Protein AF-A0A7Y5FAP0-F1 (afdb_monomer_lite)

Structure (mmCIF, N/CA/C/O backbone):
data_AF-A0A7Y5FAP0-F1
#
_entry.id   AF-A0A7Y5FAP0-F1
#
loop_
_atom_site.group_PDB
_atom_site.id
_atom_site.type_symbol
_atom_site.label_atom_id
_atom_site.label_alt_id
_atom_site.label_comp_id
_atom_site.label_asym_id
_atom_site.label_entity_id
_atom_site.label_seq_id
_atom_site.pdbx_PDB_ins_code
_atom_site.Cartn_x
_atom_site.Cartn_y
_atom_site.Cartn_z
_atom_site.occupancy
_atom_site.B_iso_or_equiv
_atom_site.auth_seq_id
_atom_site.auth_comp_id
_atom_site.auth_asym_id
_atom_site.auth_atom_id
_atom_site.pdbx_PDB_model_num
ATOM 1 N N . MET A 1 1 ? 60.122 67.428 -54.608 1.00 47.03 1 MET A N 1
ATOM 2 C CA . MET A 1 1 ? 59.352 67.191 -53.370 1.00 47.03 1 MET A CA 1
ATOM 3 C C . MET A 1 1 ? 58.101 68.042 -53.424 1.00 47.03 1 MET A C 1
ATOM 5 O O . MET A 1 1 ? 58.198 69.254 -53.320 1.00 47.03 1 MET A O 1
ATOM 9 N N . SER A 1 2 ? 56.958 67.403 -53.631 1.00 44.03 2 SER A N 1
ATOM 10 C CA . SER A 1 2 ? 55.623 67.981 -53.479 1.00 44.03 2 SER A CA 1
ATOM 11 C C . SER A 1 2 ? 54.731 66.815 -53.064 1.00 44.03 2 SER A C 1
ATOM 13 O O . SER A 1 2 ? 54.488 65.913 -53.865 1.00 44.03 2 SER A O 1
ATOM 15 N N . PHE A 1 3 ? 54.377 66.760 -51.782 1.00 49.41 3 PHE A N 1
ATOM 16 C CA . PHE A 1 3 ? 53.462 65.748 -51.257 1.00 49.41 3 PHE A CA 1
ATOM 17 C C . PHE A 1 3 ? 52.049 66.013 -51.805 1.00 49.41 3 PHE A C 1
ATOM 19 O O . PHE A 1 3 ? 51.652 67.178 -51.855 1.00 49.41 3 PHE A O 1
ATOM 26 N N . PRO A 1 4 ? 51.294 64.983 -52.222 1.00 60.03 4 PRO A N 1
ATOM 27 C CA . PRO A 1 4 ? 49.885 65.147 -52.559 1.00 60.03 4 PRO A CA 1
ATOM 28 C C . PRO A 1 4 ? 49.056 65.405 -51.290 1.00 60.03 4 PRO A C 1
ATOM 30 O O . PRO A 1 4 ? 49.369 64.879 -50.220 1.00 60.03 4 PRO A O 1
ATOM 33 N N . GLU A 1 5 ? 48.012 66.227 -51.418 1.00 54.06 5 GLU A N 1
ATOM 34 C CA . GLU A 1 5 ? 47.061 66.518 -50.340 1.00 54.06 5 GLU A CA 1
ATOM 35 C C . GLU A 1 5 ? 46.376 65.238 -49.824 1.00 54.06 5 GLU A C 1
ATOM 37 O O . GLU A 1 5 ? 46.067 64.339 -50.615 1.00 54.06 5 GLU A O 1
ATOM 42 N N . PRO A 1 6 ? 46.110 65.135 -48.508 1.00 56.88 6 PRO A N 1
ATOM 43 C CA . PRO A 1 6 ? 45.381 64.005 -47.956 1.00 56.88 6 PRO A CA 1
ATOM 44 C C . PRO A 1 6 ? 43.899 64.048 -48.376 1.00 56.88 6 PRO A C 1
ATOM 46 O O . PRO A 1 6 ? 43.311 65.128 -48.470 1.00 56.88 6 PRO A O 1
ATOM 49 N N . PRO A 1 7 ? 43.261 62.884 -48.601 1.00 60.31 7 PRO A N 1
ATOM 50 C CA . PRO A 1 7 ? 41.859 62.819 -48.989 1.00 60.31 7 PRO A CA 1
ATOM 51 C C . PRO A 1 7 ? 40.943 63.323 -47.864 1.00 60.31 7 PRO A C 1
ATOM 53 O O . PRO A 1 7 ? 41.186 63.087 -46.679 1.00 60.31 7 PRO A O 1
ATOM 56 N N . ALA A 1 8 ? 39.862 64.002 -48.251 1.00 57.91 8 ALA A N 1
ATOM 57 C CA . ALA A 1 8 ? 38.848 64.512 -47.335 1.00 57.91 8 ALA A CA 1
ATOM 58 C C . ALA A 1 8 ? 38.230 63.379 -46.492 1.00 57.91 8 ALA A C 1
ATOM 60 O O . ALA A 1 8 ? 37.731 62.389 -47.030 1.00 57.91 8 ALA A O 1
ATOM 61 N N . LEU A 1 9 ? 38.235 63.547 -45.165 1.00 54.97 9 LEU A N 1
ATOM 62 C CA . LEU A 1 9 ? 37.563 62.652 -44.222 1.00 54.97 9 LEU A CA 1
ATOM 63 C C . LEU A 1 9 ? 36.058 62.589 -44.530 1.00 54.97 9 LEU A C 1
ATOM 65 O O . LEU A 1 9 ? 35.335 63.578 -44.389 1.00 54.97 9 LEU A O 1
ATOM 69 N N . GLY A 1 10 ? 35.585 61.409 -44.937 1.00 56.00 10 GLY A N 1
ATOM 70 C CA . GLY A 1 10 ? 34.162 61.119 -45.088 1.00 56.00 10 GLY A CA 1
ATOM 71 C C . GLY A 1 10 ? 33.420 61.292 -43.760 1.00 56.00 10 GLY A C 1
ATOM 72 O O . GLY A 1 10 ? 33.913 60.903 -42.701 1.00 56.00 10 GLY A O 1
ATOM 73 N N . ARG A 1 11 ? 32.222 61.888 -43.808 1.00 51.38 11 ARG A N 1
ATOM 74 C CA . ARG A 1 11 ? 31.333 62.013 -42.643 1.00 51.38 11 ARG A CA 1
ATOM 75 C C . ARG A 1 11 ? 31.014 60.618 -42.091 1.00 51.38 11 ARG A C 1
ATOM 77 O O . ARG A 1 11 ? 30.410 59.812 -42.791 1.00 51.38 11 ARG A O 1
ATOM 84 N N . ILE A 1 12 ? 31.383 60.358 -40.838 1.00 56.00 12 ILE A N 1
ATOM 85 C CA . ILE A 1 12 ? 30.990 59.148 -40.103 1.00 56.00 12 ILE A CA 1
ATOM 86 C C . ILE A 1 12 ? 29.456 59.179 -39.920 1.00 56.00 12 ILE A C 1
ATOM 88 O O . ILE A 1 12 ? 28.945 60.183 -39.408 1.00 56.00 12 ILE A O 1
ATOM 92 N N . PRO A 1 13 ? 28.700 58.141 -40.328 1.00 52.81 13 PRO A N 1
ATOM 93 C CA . PRO A 1 13 ? 27.268 58.053 -40.049 1.00 52.81 13 PRO A CA 1
ATOM 94 C C . PRO A 1 13 ? 27.027 58.065 -38.534 1.00 52.81 13 PRO A C 1
ATOM 96 O O . PRO A 1 13 ? 27.693 57.338 -37.797 1.00 52.81 13 PRO A O 1
ATOM 99 N N . ARG A 1 14 ? 26.090 58.887 -38.045 1.00 54.41 14 ARG A N 1
ATOM 100 C CA . ARG A 1 14 ? 25.685 58.835 -36.631 1.00 54.41 14 ARG A CA 1
ATOM 101 C C . ARG A 1 14 ? 24.992 57.488 -36.356 1.00 54.41 14 ARG A C 1
ATOM 103 O O . ARG A 1 14 ? 24.198 57.069 -37.196 1.00 54.41 14 ARG A O 1
ATOM 110 N N . PRO A 1 15 ? 25.262 56.818 -35.221 1.00 54.56 15 PRO A N 1
ATOM 111 C CA . PRO A 1 15 ? 24.551 55.595 -34.852 1.00 54.56 15 PRO A CA 1
ATOM 112 C C . PRO A 1 15 ? 23.045 55.873 -34.721 1.00 54.56 15 PRO A C 1
ATOM 114 O O . PRO A 1 15 ? 22.651 56.892 -34.155 1.00 54.56 15 PRO A O 1
ATOM 117 N N . SER A 1 16 ? 22.211 54.990 -35.279 1.00 59.31 16 SER A N 1
ATOM 118 C CA . SER A 1 16 ? 20.749 55.114 -35.247 1.00 59.31 16 SER A CA 1
ATOM 119 C C . SER A 1 16 ? 20.218 54.947 -33.821 1.00 59.31 16 SER A C 1
ATOM 121 O O . SER A 1 16 ? 20.541 53.965 -33.153 1.00 59.31 16 SER A O 1
ATOM 123 N N . ASP A 1 17 ? 19.351 55.857 -33.378 1.00 64.50 17 ASP A N 1
ATOM 124 C CA . ASP A 1 17 ? 18.821 55.931 -32.004 1.00 64.50 17 ASP A CA 1
ATOM 125 C C . ASP A 1 17 ? 17.630 54.962 -31.766 1.00 64.50 17 ASP A C 1
ATOM 127 O O . ASP A 1 17 ? 16.664 55.262 -31.066 1.00 64.50 17 ASP A O 1
ATOM 131 N N . THR A 1 18 ? 17.665 53.783 -32.400 1.00 76.69 18 THR A N 1
ATOM 132 C CA . THR A 1 18 ? 16.557 52.804 -32.481 1.00 76.69 18 THR A CA 1
ATOM 133 C C . THR A 1 18 ? 16.532 51.796 -31.324 1.00 76.69 18 THR A C 1
ATOM 135 O O . THR A 1 18 ? 15.598 50.999 -31.218 1.00 76.69 18 THR A O 1
ATOM 138 N N . GLY A 1 19 ? 17.530 51.816 -30.431 1.00 83.19 19 GLY A N 1
ATOM 139 C CA . GLY A 1 19 ? 17.742 50.773 -29.417 1.00 83.19 19 GLY A CA 1
ATOM 140 C C . GLY A 1 19 ? 16.546 50.528 -28.488 1.00 83.19 19 GLY A C 1
ATOM 141 O O . GLY A 1 19 ? 16.194 49.378 -28.235 1.00 83.19 19 GLY A O 1
ATOM 142 N N . LEU A 1 20 ? 15.859 51.587 -28.039 1.00 84.81 20 LEU A N 1
ATOM 143 C CA . LEU A 1 20 ? 14.656 51.436 -27.206 1.00 84.81 20 LEU A CA 1
ATOM 144 C C . LEU A 1 20 ? 13.451 50.878 -27.979 1.00 84.81 20 LEU A C 1
ATOM 146 O O . LEU A 1 20 ? 12.645 50.155 -27.397 1.00 84.81 20 LEU A O 1
ATOM 150 N N . ALA A 1 21 ? 13.328 51.181 -29.275 1.00 87.19 21 ALA A N 1
ATOM 151 C CA . ALA A 1 21 ? 12.245 50.660 -30.109 1.00 87.19 21 ALA A CA 1
ATOM 152 C C . ALA A 1 21 ? 12.411 49.153 -30.358 1.00 87.19 21 ALA A C 1
ATOM 154 O O . ALA A 1 21 ? 11.441 48.400 -30.294 1.00 87.19 21 ALA A O 1
ATOM 155 N N . VAL A 1 22 ? 13.652 48.706 -30.583 1.00 88.62 22 VAL A N 1
ATOM 156 C CA . VAL A 1 22 ? 13.993 47.282 -30.726 1.00 88.62 22 VAL A CA 1
ATOM 157 C C . VAL A 1 22 ? 13.797 46.539 -29.404 1.00 88.62 22 VAL A C 1
ATOM 159 O O . VAL A 1 22 ? 13.207 45.462 -29.396 1.00 88.62 22 VAL A O 1
ATOM 162 N N . ALA A 1 23 ? 14.215 47.129 -28.279 1.00 87.88 23 ALA A N 1
ATOM 163 C CA . ALA A 1 23 ? 13.988 46.548 -26.958 1.00 87.88 23 ALA A CA 1
ATOM 164 C C . ALA A 1 23 ? 12.489 46.372 -26.659 1.00 87.88 23 ALA A C 1
ATOM 166 O O . ALA A 1 23 ? 12.079 45.294 -26.239 1.00 87.88 23 ALA A O 1
ATOM 167 N N . SER A 1 24 ? 11.662 47.385 -26.948 1.00 93.06 24 SER A N 1
ATOM 168 C CA . SER A 1 24 ? 10.203 47.301 -26.792 1.00 93.06 24 SER A CA 1
ATOM 169 C C . SER A 1 24 ? 9.590 46.179 -27.638 1.00 93.06 24 SER A C 1
ATOM 171 O O . SER A 1 24 ? 8.747 45.426 -27.151 1.00 93.06 24 SER A O 1
ATOM 173 N N . LEU A 1 25 ? 10.051 46.013 -28.883 1.00 92.94 25 LEU A N 1
ATOM 174 C CA . LEU A 1 25 ? 9.591 44.949 -29.777 1.00 92.94 25 LEU A CA 1
ATOM 175 C C . LEU A 1 25 ? 9.942 43.548 -29.254 1.00 92.94 25 LEU A C 1
ATOM 177 O O . LEU A 1 25 ? 9.079 42.672 -29.228 1.00 92.94 25 LEU A O 1
ATOM 181 N N . ILE A 1 26 ? 11.190 43.342 -28.822 1.00 92.94 26 ILE A N 1
ATOM 182 C CA . ILE A 1 26 ? 11.658 42.053 -28.290 1.00 92.94 26 ILE A CA 1
ATOM 183 C C . ILE A 1 26 ? 10.918 41.711 -26.994 1.00 92.94 26 ILE A C 1
ATOM 185 O O . ILE A 1 26 ? 10.424 40.594 -26.848 1.00 92.94 26 ILE A O 1
ATOM 189 N N . LEU A 1 27 ? 10.788 42.674 -26.077 1.00 92.31 27 LEU A N 1
ATOM 190 C CA . LEU A 1 27 ? 10.072 42.483 -24.815 1.00 92.31 27 LEU A CA 1
ATOM 191 C C . LEU A 1 27 ? 8.598 42.127 -25.052 1.00 92.31 27 LEU A C 1
ATOM 193 O O . LEU A 1 27 ? 8.092 41.191 -24.434 1.00 92.31 27 LEU A O 1
ATOM 197 N N . GLY A 1 28 ? 7.937 42.794 -26.004 1.00 91.75 28 GLY A N 1
ATOM 198 C CA . GLY A 1 28 ? 6.570 42.466 -26.405 1.00 91.75 28 GLY A CA 1
ATOM 199 C C . GLY A 1 28 ? 6.436 41.047 -26.965 1.00 91.75 28 GLY A C 1
ATOM 200 O O . GLY A 1 28 ? 5.565 40.301 -26.522 1.00 91.75 28 GLY A O 1
ATOM 201 N N . LEU A 1 29 ? 7.323 40.636 -27.877 1.00 93.38 29 LEU A N 1
ATOM 202 C CA . LEU A 1 29 ? 7.314 39.289 -28.469 1.00 93.38 29 LEU A CA 1
ATOM 203 C C . LEU A 1 29 ? 7.514 38.177 -27.432 1.00 93.38 29 LEU A C 1
ATOM 205 O O . LEU A 1 29 ? 6.820 37.165 -27.477 1.00 93.38 29 LEU A O 1
ATOM 209 N N . VAL A 1 30 ? 8.448 38.363 -26.495 1.00 92.00 30 VAL A N 1
ATOM 210 C CA . VAL A 1 30 ? 8.786 37.346 -25.485 1.00 92.00 30 VAL A CA 1
ATOM 211 C C . VAL A 1 30 ? 7.742 37.285 -24.364 1.00 92.00 30 VAL A C 1
ATOM 213 O O . VAL A 1 30 ? 7.554 36.228 -23.759 1.00 92.00 30 VAL A O 1
ATOM 216 N N . SER A 1 31 ? 7.017 38.379 -24.107 1.00 93.62 31 SER A N 1
ATOM 217 C CA . SER A 1 31 ? 6.016 38.439 -23.033 1.00 93.62 31 SER A CA 1
ATOM 218 C C . SER A 1 31 ? 4.848 37.460 -23.206 1.00 93.62 31 SER A C 1
ATOM 220 O O . SER A 1 31 ? 4.329 36.941 -22.224 1.00 93.62 31 SER A O 1
ATOM 222 N N . ILE A 1 32 ? 4.457 37.155 -24.446 1.00 91.75 32 ILE A N 1
ATOM 223 C CA . ILE A 1 32 ? 3.298 36.305 -24.749 1.00 91.75 32 ILE A CA 1
ATOM 224 C C . ILE A 1 32 ? 3.560 34.819 -24.428 1.00 91.75 32 ILE A C 1
ATOM 226 O O . ILE A 1 32 ? 2.810 34.257 -23.630 1.00 91.75 32 ILE A O 1
ATOM 230 N N . PRO A 1 33 ? 4.607 34.153 -24.963 1.00 89.00 33 PRO A N 1
ATOM 231 C CA . PRO A 1 33 ? 4.862 32.738 -24.665 1.00 89.00 33 PRO A CA 1
ATOM 232 C C . PRO A 1 33 ? 5.265 32.491 -23.205 1.00 89.00 33 PRO A C 1
ATOM 234 O O . PRO A 1 33 ? 5.120 31.379 -22.710 1.00 89.00 33 PRO A O 1
ATOM 237 N N . THR A 1 34 ? 5.748 33.520 -22.501 1.00 86.31 34 THR A N 1
ATOM 238 C CA . THR A 1 34 ? 6.130 33.434 -21.081 1.00 86.31 34 THR A CA 1
ATOM 239 C C . THR A 1 34 ? 5.001 33.829 -20.122 1.00 86.31 34 THR A C 1
ATOM 241 O O . THR A 1 34 ? 5.178 33.767 -18.903 1.00 86.31 34 THR A O 1
ATOM 244 N N . ALA A 1 35 ? 3.828 34.207 -20.643 1.00 86.38 35 ALA A N 1
ATOM 245 C CA . ALA A 1 35 ? 2.669 34.593 -19.846 1.00 86.38 35 ALA A CA 1
ATOM 246 C C . ALA A 1 35 ? 2.143 33.489 -18.902 1.00 86.38 35 ALA A C 1
ATOM 248 O O . ALA A 1 35 ? 1.815 33.843 -17.766 1.00 86.38 35 ALA A O 1
ATOM 249 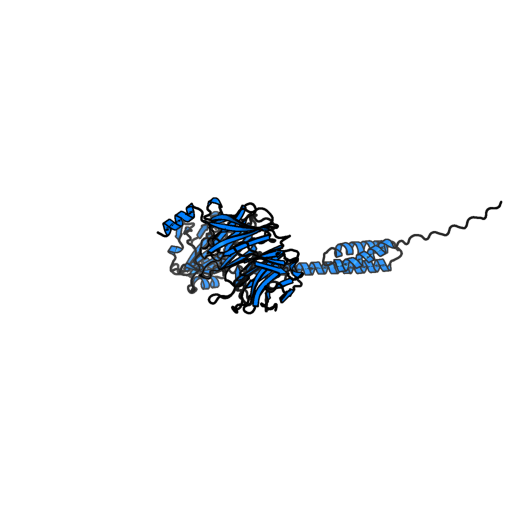N N . PRO A 1 36 ? 2.109 32.190 -19.282 1.00 81.50 36 PRO A N 1
ATOM 250 C CA . PRO A 1 36 ? 1.653 31.118 -18.387 1.00 81.50 36 PRO A CA 1
ATOM 251 C C . PRO A 1 36 ? 2.497 30.961 -17.114 1.00 81.50 36 PRO A C 1
ATOM 253 O O . PRO A 1 36 ? 1.982 30.527 -16.091 1.00 81.50 36 PRO A O 1
ATOM 256 N N . CYS A 1 37 ? 3.773 31.360 -17.151 1.00 81.75 37 CYS A N 1
ATOM 257 C CA . CYS A 1 37 ? 4.691 31.275 -16.011 1.00 81.75 37 CYS A CA 1
ATOM 258 C C . CYS A 1 37 ? 4.778 32.584 -15.203 1.00 81.75 37 CYS A C 1
ATOM 260 O O . CYS A 1 37 ? 5.724 32.763 -14.442 1.00 81.75 37 CYS A O 1
ATOM 262 N N . LEU A 1 38 ? 3.859 33.538 -15.409 1.00 82.94 38 LEU A N 1
ATOM 263 C CA . LEU A 1 38 ? 3.810 34.876 -14.782 1.00 82.94 38 LEU A CA 1
ATOM 264 C C . LEU A 1 38 ? 4.991 35.822 -15.093 1.00 82.94 38 LEU A C 1
ATOM 266 O O . LEU A 1 38 ? 4.870 37.034 -14.912 1.00 82.94 38 LEU A O 1
ATOM 270 N N . VAL A 1 39 ? 6.094 35.316 -15.650 1.00 86.06 39 VAL A N 1
ATOM 271 C CA . VAL A 1 39 ? 7.251 36.105 -16.111 1.00 86.06 39 VAL A CA 1
ATOM 272 C C . VAL A 1 39 ? 6.862 37.072 -17.238 1.00 86.06 39 VAL A C 1
ATOM 274 O O . VAL A 1 39 ? 7.361 38.200 -17.292 1.00 86.06 39 VAL A O 1
ATOM 277 N N . GLY A 1 40 ? 5.919 36.670 -18.098 1.00 87.25 40 GLY A N 1
ATOM 278 C CA . GLY A 1 40 ? 5.448 37.478 -19.226 1.00 87.25 40 GLY A CA 1
ATOM 279 C C . GLY A 1 40 ? 4.887 38.846 -18.835 1.00 87.25 40 GLY A C 1
ATOM 280 O O . GLY A 1 40 ? 5.127 39.825 -19.541 1.00 87.25 40 GLY A O 1
ATOM 281 N N . GLY A 1 41 ? 4.238 38.961 -17.671 1.00 88.38 41 GLY A N 1
ATOM 282 C CA . GLY A 1 41 ? 3.674 40.227 -17.194 1.00 88.38 41 GLY A CA 1
ATOM 283 C C . GLY A 1 41 ? 4.741 41.283 -16.894 1.00 88.38 41 GLY A C 1
ATOM 284 O O . GLY A 1 41 ? 4.591 42.445 -17.271 1.00 88.38 41 GLY A O 1
ATOM 285 N N . ILE A 1 42 ? 5.860 40.877 -16.284 1.00 92.81 42 ILE A N 1
ATOM 286 C CA . ILE A 1 42 ? 6.984 41.775 -15.969 1.00 92.81 42 ILE A CA 1
ATOM 287 C C . ILE A 1 42 ? 7.633 42.283 -17.263 1.00 92.81 42 ILE A C 1
ATOM 289 O O . ILE A 1 42 ? 7.889 43.482 -17.413 1.00 92.81 42 ILE A O 1
ATOM 293 N N . LEU A 1 43 ? 7.853 41.382 -18.225 1.00 91.62 43 LEU A N 1
ATOM 294 C CA . LEU A 1 43 ? 8.445 41.717 -19.522 1.00 91.62 43 LEU A CA 1
ATOM 295 C C . LEU A 1 43 ? 7.543 42.642 -20.342 1.00 91.62 43 LEU A C 1
ATOM 297 O O . LEU A 1 43 ? 8.029 43.597 -20.947 1.00 91.62 43 LEU A O 1
ATOM 301 N N . ALA A 1 44 ? 6.232 42.413 -20.310 1.00 91.81 44 ALA A N 1
ATOM 302 C CA . ALA A 1 44 ? 5.260 43.275 -20.959 1.00 91.81 44 ALA A CA 1
ATOM 303 C C . ALA A 1 44 ? 5.253 44.701 -20.375 1.00 91.81 44 ALA A C 1
ATOM 305 O O . ALA A 1 44 ? 5.258 45.674 -21.127 1.00 91.81 44 ALA A O 1
ATOM 306 N N . ILE A 1 45 ? 5.323 44.867 -19.050 1.00 94.44 45 ILE A N 1
ATOM 307 C CA . ILE A 1 45 ? 5.414 46.205 -18.435 1.00 94.44 45 ILE A CA 1
ATOM 308 C C . ILE A 1 45 ? 6.677 46.933 -18.919 1.00 94.44 45 ILE A C 1
ATOM 310 O O . ILE A 1 45 ? 6.605 48.088 -19.347 1.00 94.44 45 ILE A O 1
ATOM 314 N N . ALA A 1 46 ? 7.825 46.249 -18.924 1.00 91.06 46 ALA A N 1
ATOM 315 C CA . ALA A 1 46 ? 9.073 46.811 -19.436 1.00 91.06 46 ALA A CA 1
ATOM 316 C C . ALA A 1 46 ? 8.981 47.168 -20.935 1.00 91.06 46 ALA A C 1
ATOM 318 O O . ALA A 1 46 ? 9.487 48.213 -21.358 1.00 91.06 46 ALA A O 1
ATOM 319 N N . GLY A 1 47 ? 8.297 46.346 -21.734 1.00 92.25 47 GLY A N 1
ATOM 320 C CA . GLY A 1 47 ? 8.061 46.577 -23.160 1.00 92.25 47 GLY A CA 1
ATOM 321 C C . GLY A 1 47 ? 7.189 47.804 -23.445 1.00 92.25 47 GLY A C 1
ATOM 322 O O . GLY A 1 47 ? 7.528 48.601 -24.324 1.00 92.25 47 GLY A O 1
ATOM 323 N N . VAL A 1 48 ? 6.132 48.030 -22.653 1.00 93.94 48 VAL A N 1
ATOM 324 C CA . VAL A 1 48 ? 5.295 49.243 -22.734 1.00 93.94 48 VAL A CA 1
ATOM 325 C C . VAL A 1 48 ? 6.087 50.489 -22.332 1.00 93.94 48 VAL A C 1
ATOM 327 O O . VAL A 1 48 ? 6.043 51.495 -23.038 1.00 93.94 48 VAL A O 1
ATOM 330 N N . VAL A 1 49 ? 6.842 50.435 -21.228 1.00 92.44 49 VAL A N 1
ATOM 331 C CA . VAL A 1 49 ? 7.628 51.583 -20.737 1.00 92.44 49 VAL A CA 1
ATOM 332 C C . VAL A 1 49 ? 8.704 51.983 -21.748 1.00 92.44 49 VAL A C 1
ATOM 334 O O . VAL A 1 49 ? 8.814 53.155 -22.111 1.00 92.44 49 VAL A O 1
ATOM 337 N N . THR A 1 50 ? 9.476 51.017 -22.252 1.00 90.81 50 THR A N 1
ATOM 338 C CA . THR A 1 50 ? 10.528 51.280 -23.248 1.00 90.81 50 THR A CA 1
ATOM 339 C C . THR A 1 50 ? 9.957 51.793 -24.570 1.00 90.81 50 THR A C 1
ATOM 341 O O . THR A 1 50 ? 10.512 52.730 -25.150 1.00 90.81 50 THR A O 1
ATOM 344 N N . GLY A 1 51 ? 8.810 51.266 -25.009 1.00 90.38 51 GLY A N 1
ATOM 345 C CA . GLY A 1 51 ? 8.119 51.731 -26.211 1.00 90.38 51 GLY A CA 1
ATOM 346 C C . GLY A 1 51 ? 7.551 53.144 -26.061 1.00 90.38 51 GLY A C 1
ATOM 347 O O . GLY A 1 51 ? 7.750 53.982 -26.940 1.00 90.38 51 GLY A O 1
ATOM 348 N N . ALA A 1 52 ? 6.937 53.466 -24.920 1.00 90.81 52 ALA A N 1
ATOM 349 C CA . ALA A 1 52 ? 6.431 54.807 -24.626 1.00 90.81 52 ALA A CA 1
ATOM 350 C C . ALA A 1 52 ? 7.555 55.858 -24.572 1.00 90.81 52 ALA A C 1
ATOM 352 O O . ALA A 1 52 ? 7.415 56.948 -25.132 1.00 90.81 52 ALA A O 1
ATOM 353 N N . VAL A 1 53 ? 8.699 55.520 -23.962 1.00 88.50 53 VAL A N 1
ATOM 354 C CA . VAL A 1 53 ? 9.889 56.389 -23.934 1.00 88.50 53 VAL A CA 1
ATOM 355 C C . VAL A 1 53 ? 10.495 56.556 -25.332 1.00 88.50 53 VAL A C 1
ATOM 357 O O . VAL A 1 53 ? 10.945 57.646 -25.679 1.00 88.50 53 VAL A O 1
ATOM 360 N N . SER A 1 54 ? 10.498 55.508 -26.160 1.00 87.44 54 SER A N 1
ATOM 361 C CA . SER A 1 54 ? 10.954 55.604 -27.553 1.00 87.44 54 SER A CA 1
ATOM 362 C C . SER A 1 54 ? 10.053 56.528 -28.387 1.00 87.44 54 SER A C 1
ATOM 364 O O . SER A 1 54 ? 10.548 57.377 -29.133 1.00 87.44 54 SER A O 1
ATOM 366 N N . LEU A 1 55 ? 8.732 56.428 -28.209 1.00 87.56 55 LEU A N 1
ATOM 367 C CA . LEU A 1 55 ? 7.747 57.237 -28.930 1.00 87.56 55 LEU A CA 1
ATOM 368 C C . LEU A 1 55 ? 7.751 58.711 -28.508 1.00 87.56 55 LEU A C 1
ATOM 370 O O . LEU A 1 55 ? 7.544 59.576 -29.361 1.00 87.56 55 LEU A O 1
ATOM 374 N N . SER A 1 56 ? 8.015 59.009 -27.231 1.00 86.06 56 SER A N 1
ATOM 375 C CA . SER A 1 56 ? 8.081 60.388 -26.723 1.00 86.06 56 SER A CA 1
ATOM 376 C C . SER A 1 56 ? 9.327 61.143 -27.191 1.00 86.06 56 SER A C 1
ATOM 378 O O . SER A 1 56 ? 9.291 62.365 -27.326 1.00 86.06 56 SER A O 1
ATOM 380 N N . LYS A 1 57 ? 10.413 60.426 -27.505 1.00 83.06 57 LYS A N 1
ATOM 381 C CA . LYS A 1 57 ? 11.672 61.003 -28.002 1.00 83.06 57 LYS A CA 1
ATOM 382 C C . LYS A 1 57 ? 11.701 61.251 -29.517 1.00 83.06 57 LYS A C 1
ATOM 384 O O . LYS A 1 57 ? 12.707 61.744 -30.013 1.00 83.06 57 LYS A O 1
ATOM 389 N N . ASN A 1 58 ? 10.628 60.940 -30.258 1.00 66.88 58 ASN A N 1
ATOM 390 C CA . ASN A 1 58 ? 10.578 61.022 -31.731 1.00 66.88 58 ASN A CA 1
ATOM 391 C C . ASN A 1 58 ? 11.749 60.288 -32.431 1.00 66.88 58 ASN A C 1
ATOM 393 O O . ASN A 1 58 ? 12.186 60.703 -33.504 1.00 66.88 58 ASN A O 1
ATOM 397 N N . ALA A 1 59 ? 12.247 59.202 -31.832 1.00 65.50 59 ALA A N 1
ATOM 398 C CA . ALA A 1 59 ? 13.367 58.429 -32.360 1.00 65.50 59 ALA A CA 1
ATOM 399 C C . ALA A 1 59 ? 12.999 57.671 -33.654 1.00 65.50 59 ALA A C 1
ATOM 401 O O . ALA A 1 59 ? 11.828 57.361 -33.912 1.00 65.50 59 ALA A O 1
ATOM 402 N N . GLU A 1 60 ? 14.006 57.349 -34.471 1.00 72.50 60 GLU A N 1
ATOM 403 C CA . GLU A 1 60 ? 13.849 56.421 -35.596 1.00 72.50 60 GLU A CA 1
ATOM 404 C C . GLU A 1 60 ? 13.360 55.055 -35.070 1.00 72.50 60 GLU A C 1
ATOM 406 O O . GLU A 1 60 ? 13.768 54.609 -34.000 1.00 72.50 60 GLU A O 1
ATOM 411 N N . GLY A 1 61 ? 12.445 54.391 -35.789 1.00 79.38 61 GLY A N 1
ATOM 412 C CA . GLY A 1 61 ? 11.876 53.102 -35.358 1.00 79.38 61 GLY A CA 1
ATOM 413 C C . GLY A 1 61 ? 10.495 53.158 -34.688 1.00 79.38 61 GLY A C 1
ATOM 414 O O . GLY A 1 61 ? 10.073 52.166 -34.097 1.00 79.38 61 GLY A O 1
ATOM 415 N N . ARG A 1 62 ? 9.735 54.257 -34.825 1.00 84.94 62 ARG A N 1
ATOM 416 C CA . ARG A 1 62 ? 8.346 54.362 -34.311 1.00 84.94 62 ARG A CA 1
ATOM 417 C C . ARG A 1 62 ? 7.454 53.140 -34.596 1.00 84.94 62 ARG A C 1
ATOM 419 O O . ARG A 1 62 ? 6.753 52.739 -33.671 1.00 84.94 62 ARG A O 1
ATOM 426 N N . PRO A 1 63 ? 7.457 52.521 -35.799 1.00 88.31 63 PRO A N 1
ATOM 427 C CA . PRO A 1 63 ? 6.641 51.331 -36.042 1.00 88.31 63 PRO A CA 1
ATOM 428 C C . PRO A 1 63 ? 6.987 50.175 -35.095 1.00 88.31 63 PRO A C 1
ATOM 430 O O . PRO A 1 63 ? 6.089 49.515 -34.590 1.00 88.31 63 PRO A O 1
ATOM 433 N N . MET A 1 64 ? 8.273 49.973 -34.793 1.00 89.50 64 MET A N 1
ATOM 434 C CA . MET A 1 64 ? 8.744 48.911 -33.895 1.00 89.50 64 MET A CA 1
ATOM 435 C C . MET A 1 64 ? 8.327 49.178 -32.448 1.00 89.50 64 MET A C 1
ATOM 437 O O . MET A 1 64 ? 7.875 48.259 -31.776 1.00 89.50 64 MET A O 1
ATOM 441 N N . ALA A 1 65 ? 8.392 50.434 -31.995 1.00 89.06 65 ALA A N 1
ATOM 442 C CA . ALA A 1 65 ? 7.912 50.816 -30.667 1.00 89.06 65 ALA A CA 1
ATOM 443 C C . ALA A 1 65 ? 6.382 50.673 -30.533 1.00 89.06 65 ALA A C 1
ATOM 445 O O . ALA A 1 65 ? 5.899 50.224 -29.499 1.00 89.06 65 ALA A O 1
ATOM 446 N N . ILE A 1 66 ? 5.611 50.997 -31.581 1.00 91.69 66 ILE A N 1
ATOM 447 C CA . ILE A 1 66 ? 4.151 50.784 -31.596 1.00 91.69 66 ILE A CA 1
ATOM 448 C C . ILE A 1 66 ? 3.833 49.288 -31.524 1.00 91.69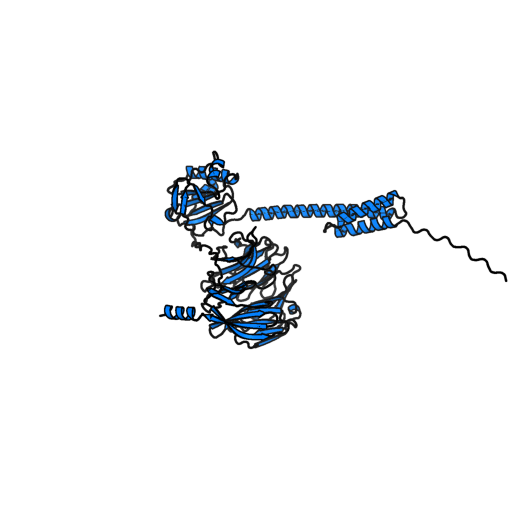 66 ILE A C 1
ATOM 450 O O . ILE A 1 66 ? 3.040 48.878 -30.680 1.00 91.69 66 ILE A O 1
ATOM 454 N N . ILE A 1 67 ? 4.467 48.471 -32.371 1.00 92.62 67 ILE A N 1
ATOM 455 C CA . ILE A 1 67 ? 4.264 47.016 -32.378 1.00 92.62 67 ILE A CA 1
ATOM 456 C C . ILE A 1 67 ? 4.677 46.413 -31.028 1.00 92.62 67 ILE A C 1
ATOM 458 O O . ILE A 1 67 ? 3.928 45.619 -30.467 1.00 92.62 67 ILE A O 1
ATOM 462 N N . GLY A 1 68 ? 5.815 46.831 -30.467 1.00 92.38 68 GLY A N 1
ATOM 463 C CA . GLY A 1 68 ? 6.288 46.398 -29.152 1.00 92.38 68 GLY A CA 1
ATOM 464 C C . GLY A 1 68 ? 5.317 46.725 -28.020 1.00 92.38 68 GLY A C 1
ATOM 465 O O . GLY A 1 68 ? 4.988 45.842 -27.226 1.00 92.38 68 GLY A O 1
ATOM 466 N N . CYS A 1 69 ? 4.772 47.946 -27.988 1.00 93.06 69 CYS A N 1
ATOM 467 C CA . CYS A 1 69 ? 3.722 48.328 -27.041 1.00 93.06 69 CYS A CA 1
ATOM 468 C C . CYS A 1 69 ? 2.460 47.467 -27.197 1.00 93.06 69 CYS A C 1
ATOM 470 O O . CYS A 1 69 ? 1.930 46.990 -26.197 1.00 9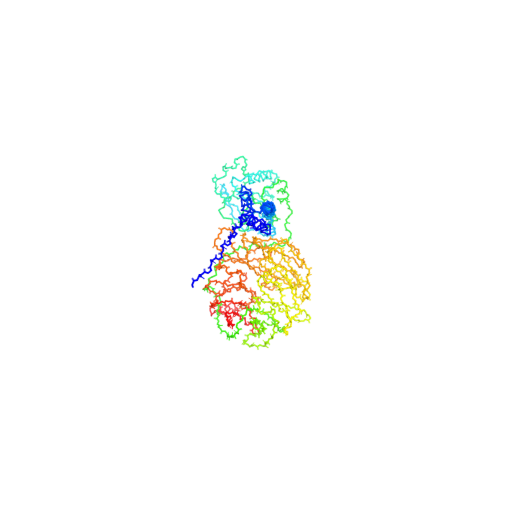3.06 69 CYS A O 1
ATOM 472 N N . VAL A 1 70 ? 1.987 47.240 -28.428 1.00 95.06 70 VAL A N 1
ATOM 473 C CA . VAL A 1 70 ? 0.786 46.425 -28.690 1.00 95.06 70 VAL A CA 1
ATOM 474 C C . VAL A 1 70 ? 0.992 44.979 -28.236 1.00 95.06 70 VAL A C 1
ATOM 476 O O . VAL A 1 70 ? 0.158 44.445 -27.507 1.00 95.06 70 VAL A O 1
ATOM 479 N N . LEU A 1 71 ? 2.116 44.358 -28.602 1.00 93.50 71 LEU A N 1
ATOM 480 C CA . LEU A 1 71 ? 2.442 42.990 -28.189 1.00 93.50 71 LEU A CA 1
ATOM 481 C C . LEU A 1 71 ? 2.604 42.871 -26.671 1.00 93.50 71 LEU A C 1
ATOM 483 O O . LEU A 1 71 ? 2.152 41.896 -26.083 1.00 93.50 71 LEU A O 1
ATOM 487 N N . SER A 1 72 ? 3.170 43.890 -26.026 1.00 94.69 72 SER A N 1
ATOM 488 C CA . SER A 1 72 ? 3.284 43.936 -24.569 1.00 94.69 72 SER A CA 1
ATOM 489 C C . SER A 1 72 ? 1.916 44.038 -23.884 1.00 94.69 72 SER A C 1
ATOM 491 O O . SER A 1 72 ? 1.669 43.360 -22.893 1.00 94.69 72 SER A O 1
ATOM 493 N N . VAL A 1 73 ? 0.977 44.822 -24.424 1.00 94.69 73 VAL A N 1
ATOM 494 C CA . VAL A 1 73 ? -0.404 44.855 -23.909 1.00 94.69 73 VAL A CA 1
ATOM 495 C C . VAL A 1 73 ? -1.076 43.485 -24.056 1.00 94.69 73 VAL A C 1
ATOM 497 O O . VAL A 1 73 ? -1.728 43.027 -23.120 1.00 94.69 73 VAL A O 1
ATOM 500 N N . ILE A 1 74 ? -0.868 42.790 -25.179 1.00 94.19 74 ILE A N 1
ATOM 501 C CA . ILE A 1 74 ? -1.361 41.415 -25.375 1.00 94.19 74 ILE A CA 1
ATOM 502 C C . ILE A 1 74 ? -0.726 40.450 -24.361 1.00 94.19 74 ILE A C 1
ATOM 504 O O . ILE A 1 74 ? -1.432 39.616 -23.792 1.00 94.19 74 ILE A O 1
ATOM 508 N N . GLY A 1 75 ? 0.575 40.582 -24.086 1.00 92.75 75 GLY A N 1
ATOM 509 C CA . GLY A 1 75 ? 1.273 39.815 -23.052 1.00 92.75 75 GLY A CA 1
ATOM 510 C C . GLY A 1 75 ? 0.679 40.029 -21.658 1.00 92.75 75 GLY A C 1
ATOM 511 O O . GLY A 1 75 ? 0.368 39.059 -20.973 1.00 92.75 75 GLY A O 1
ATOM 512 N N . LEU A 1 76 ? 0.414 41.283 -21.274 1.00 93.06 76 LEU A N 1
ATOM 513 C CA . LEU A 1 76 ? -0.248 41.630 -20.008 1.00 93.06 76 LEU A CA 1
ATOM 514 C C . LEU A 1 76 ? -1.644 41.009 -19.886 1.00 93.06 76 LEU A C 1
ATOM 516 O O . LEU A 1 76 ? -1.970 40.432 -18.849 1.00 93.06 76 LEU A O 1
ATOM 520 N N . LEU A 1 77 ? -2.454 41.096 -20.944 1.00 93.38 77 LEU A N 1
ATOM 521 C CA . LEU A 1 77 ? -3.787 40.488 -20.976 1.00 93.38 77 LEU A CA 1
ATOM 522 C C . LEU A 1 77 ? -3.714 38.958 -20.887 1.00 93.38 77 LEU A C 1
ATOM 524 O O . LEU A 1 77 ? -4.511 38.349 -20.178 1.00 93.38 77 LEU A O 1
ATOM 528 N N . SER A 1 78 ? -2.731 38.343 -21.548 1.00 88.75 78 SER A N 1
ATOM 529 C CA . SER A 1 78 ? -2.501 36.894 -21.499 1.00 88.75 78 SER A CA 1
ATOM 530 C C . SER A 1 78 ? -2.075 36.437 -20.100 1.00 88.75 78 SER A C 1
ATOM 532 O O . SER A 1 78 ? -2.571 35.426 -19.607 1.00 88.75 78 SER A O 1
ATOM 534 N N . THR A 1 79 ? -1.212 37.198 -19.415 1.00 92.38 79 THR A N 1
ATOM 535 C CA . THR A 1 79 ? -0.830 36.922 -18.021 1.00 92.38 79 THR A CA 1
ATOM 536 C C . THR A 1 79 ? -2.012 37.098 -17.070 1.00 92.38 79 THR A C 1
ATOM 538 O O . THR A 1 79 ? -2.227 36.246 -16.214 1.00 92.38 79 THR A O 1
ATOM 541 N N . ALA A 1 80 ? -2.823 38.147 -17.234 1.00 89.00 80 ALA A N 1
ATOM 542 C CA . ALA A 1 80 ? -4.026 38.340 -16.424 1.00 89.00 80 ALA A CA 1
ATOM 543 C C . ALA A 1 80 ? -5.035 37.194 -16.614 1.00 89.00 80 ALA A C 1
ATOM 545 O O . ALA A 1 80 ? -5.576 36.688 -15.635 1.00 89.00 80 ALA A O 1
ATOM 546 N N . ALA A 1 81 ? -5.239 36.734 -17.852 1.00 88.94 81 ALA A N 1
ATOM 547 C CA . ALA A 1 81 ? -6.078 35.573 -18.138 1.00 88.94 81 ALA A CA 1
ATOM 548 C C . ALA A 1 81 ? -5.533 34.294 -17.480 1.00 88.94 81 ALA A C 1
ATOM 550 O O . ALA A 1 81 ? -6.304 33.560 -16.870 1.00 88.94 81 ALA A O 1
ATOM 551 N N . ALA A 1 82 ? -4.217 34.055 -17.533 1.00 85.75 82 ALA A N 1
ATOM 552 C CA . ALA A 1 82 ? -3.587 32.919 -16.859 1.00 85.75 82 ALA A CA 1
ATOM 553 C C . ALA A 1 82 ? -3.771 32.971 -15.331 1.00 85.75 82 ALA A C 1
ATOM 555 O O . ALA A 1 82 ? -4.072 31.947 -14.724 1.00 85.75 82 ALA A O 1
ATOM 556 N N . VAL A 1 83 ? -3.668 34.156 -14.716 1.00 83.81 83 VAL A N 1
ATOM 557 C CA . VAL A 1 83 ? -3.943 34.351 -13.281 1.00 83.81 83 VAL A CA 1
ATOM 558 C C . VAL A 1 83 ? -5.409 34.077 -12.955 1.00 83.81 83 VAL A C 1
ATOM 560 O O . VAL A 1 83 ? -5.683 33.396 -11.977 1.00 83.81 83 VAL A O 1
ATOM 563 N N . ILE A 1 84 ? -6.353 34.565 -13.765 1.00 85.38 84 ILE A N 1
ATOM 564 C CA . ILE A 1 84 ? -7.790 34.342 -13.542 1.00 85.38 84 ILE A CA 1
ATOM 565 C C . ILE A 1 84 ? -8.137 32.859 -13.680 1.00 85.38 84 ILE A C 1
ATOM 567 O O . ILE A 1 84 ? -8.820 32.322 -12.817 1.00 85.38 84 ILE A O 1
ATOM 571 N N . VAL A 1 85 ? -7.649 32.188 -14.727 1.00 83.56 85 VAL A N 1
ATOM 572 C CA . VAL A 1 85 ? -7.868 30.747 -14.930 1.00 83.56 85 VAL A CA 1
ATOM 573 C C . VAL A 1 85 ? -7.211 29.943 -13.811 1.00 83.56 85 VAL A C 1
ATOM 575 O O . VAL A 1 85 ? -7.839 29.043 -13.264 1.00 83.56 85 VAL A O 1
ATOM 578 N N . GLY A 1 86 ? -5.982 30.293 -13.422 1.00 76.31 86 GLY A N 1
ATOM 579 C CA . GLY A 1 86 ? -5.294 29.676 -12.290 1.00 76.31 86 GLY A CA 1
ATOM 580 C C . GLY A 1 86 ? -6.043 29.877 -10.974 1.00 76.31 86 GLY A C 1
ATOM 581 O O . GLY A 1 86 ? -6.183 28.932 -10.209 1.00 76.31 86 GLY A O 1
ATOM 582 N N . PHE A 1 87 ? -6.591 31.071 -10.736 1.00 75.19 87 PHE A N 1
ATOM 583 C CA . PHE A 1 87 ? -7.405 31.369 -9.560 1.00 75.19 87 PHE A CA 1
ATOM 584 C C . PHE A 1 87 ? -8.728 30.602 -9.575 1.00 75.19 87 PHE A C 1
ATOM 586 O O . PHE A 1 87 ? -9.070 30.000 -8.572 1.00 75.19 87 PHE A O 1
ATOM 593 N N . GLN A 1 88 ? -9.438 30.552 -10.705 1.00 77.44 88 GLN A N 1
ATOM 594 C CA . GLN A 1 88 ? -10.669 29.765 -10.854 1.00 77.44 88 GLN A CA 1
ATOM 595 C C . GLN A 1 88 ? -10.424 28.268 -10.645 1.00 77.44 88 GLN A C 1
ATOM 597 O O . GLN A 1 88 ? -11.236 27.584 -10.025 1.00 77.44 88 GLN A O 1
ATOM 602 N N . PHE A 1 89 ? -9.304 27.754 -11.155 1.00 75.56 89 PHE A N 1
ATOM 603 C CA . PHE A 1 89 ? -8.898 26.373 -10.934 1.00 75.56 89 PHE A CA 1
ATOM 604 C C . PHE A 1 89 ? -8.531 26.138 -9.468 1.00 75.56 89 PHE A C 1
ATOM 606 O O . PHE A 1 89 ? -8.967 25.150 -8.897 1.00 75.56 89 PHE A O 1
ATOM 613 N N . ALA A 1 90 ? -7.806 27.068 -8.840 1.00 66.62 90 ALA A N 1
ATOM 614 C CA . ALA A 1 90 ? -7.473 27.001 -7.423 1.00 66.62 90 ALA A CA 1
ATOM 615 C C . ALA A 1 90 ? -8.727 27.046 -6.544 1.00 66.62 90 ALA A C 1
ATOM 617 O O . ALA A 1 90 ? -8.853 26.210 -5.666 1.00 66.62 90 ALA A O 1
ATOM 618 N N . THR A 1 91 ? -9.683 27.946 -6.793 1.00 61.91 91 THR A N 1
ATOM 619 C CA . THR A 1 91 ? -10.936 28.007 -6.023 1.00 61.91 91 THR A CA 1
ATOM 620 C C . THR A 1 91 ? -11.766 26.750 -6.215 1.00 61.91 91 THR A C 1
ATOM 622 O O . THR A 1 91 ? -12.282 26.219 -5.246 1.00 61.91 91 THR A O 1
ATOM 625 N N . LYS A 1 92 ? -11.841 26.220 -7.440 1.00 66.56 92 LYS A N 1
ATOM 626 C CA . LYS A 1 92 ? -12.559 24.972 -7.697 1.00 66.56 92 LYS A CA 1
ATOM 627 C C . LYS A 1 92 ? -11.865 23.768 -7.053 1.00 66.56 92 LYS A C 1
ATOM 629 O O . LYS A 1 92 ? -12.545 22.907 -6.519 1.00 66.56 92 LYS A O 1
ATOM 634 N N . ALA A 1 93 ? -10.534 23.729 -7.064 1.00 58.06 93 ALA A N 1
ATOM 635 C CA . ALA A 1 93 ? -9.751 22.710 -6.375 1.00 58.06 93 ALA A CA 1
ATOM 636 C C . ALA A 1 93 ? -9.886 22.829 -4.850 1.00 58.06 93 ALA A C 1
ATOM 638 O O . ALA A 1 93 ? -10.002 21.814 -4.185 1.00 58.06 93 ALA A O 1
ATOM 639 N N . PHE A 1 94 ? -9.933 24.045 -4.298 1.00 57.50 94 PHE A N 1
ATOM 640 C CA . PHE A 1 94 ? -10.212 24.285 -2.880 1.00 57.50 94 PHE A CA 1
ATOM 641 C C . PHE A 1 94 ? -11.641 23.891 -2.497 1.00 57.50 94 PHE A C 1
ATOM 643 O O . PHE A 1 94 ? -11.824 23.314 -1.433 1.00 57.50 94 PHE A O 1
ATOM 650 N N . ASP A 1 95 ? -12.632 24.148 -3.352 1.00 47.72 95 ASP A N 1
ATOM 651 C CA . ASP A 1 95 ? -14.015 23.712 -3.137 1.00 47.72 95 ASP A CA 1
ATOM 652 C C . ASP A 1 95 ? -14.140 22.185 -3.253 1.00 47.72 95 ASP A C 1
ATOM 654 O O . ASP A 1 95 ? -14.800 21.568 -2.427 1.00 47.72 95 ASP A O 1
ATOM 658 N N . GLU A 1 96 ? -13.482 21.547 -4.228 1.00 50.66 96 GLU A N 1
ATOM 659 C CA . GLU A 1 96 ? -13.443 20.082 -4.367 1.00 50.66 96 GLU A CA 1
ATOM 660 C C . GLU A 1 96 ? -12.684 19.430 -3.197 1.00 50.66 96 GLU A C 1
ATOM 662 O O . GLU A 1 96 ? -13.185 18.473 -2.616 1.00 50.66 96 GLU A O 1
ATOM 667 N N . MET A 1 97 ? -11.542 19.981 -2.769 1.00 42.38 97 MET A N 1
ATOM 668 C CA . MET A 1 97 ? -10.818 19.547 -1.564 1.00 42.38 97 MET A CA 1
ATOM 669 C C . MET A 1 97 ? -11.631 19.792 -0.291 1.00 42.38 97 MET A C 1
ATOM 671 O O . MET A 1 97 ? -11.605 18.962 0.610 1.00 42.38 97 MET A O 1
ATOM 675 N N . GLY A 1 98 ? -12.377 20.895 -0.226 1.00 38.19 98 GLY A N 1
ATOM 676 C CA . GLY A 1 98 ? -13.313 21.191 0.851 1.00 38.19 98 GLY A CA 1
ATOM 677 C C . GLY A 1 98 ? -14.439 20.166 0.895 1.00 38.19 98 GLY A C 1
ATOM 678 O O . GLY A 1 98 ? -14.707 19.620 1.947 1.00 38.19 98 GLY A O 1
ATOM 679 N N . GLN A 1 99 ? -15.042 19.818 -0.243 1.00 33.88 99 GLN A N 1
ATOM 680 C CA . GLN A 1 99 ? -16.092 18.796 -0.333 1.00 33.88 99 GLN A CA 1
ATOM 681 C C . GLN A 1 99 ? -15.585 17.369 -0.062 1.00 33.88 99 GLN A C 1
ATOM 683 O O . GLN A 1 99 ? -16.345 16.550 0.446 1.00 33.88 99 GLN A O 1
ATOM 688 N N . ILE A 1 100 ? -14.321 17.067 -0.377 1.00 39.91 100 ILE A N 1
ATOM 689 C CA . ILE A 1 100 ? -13.658 15.797 -0.035 1.00 39.91 100 ILE A CA 1
ATOM 690 C C . ILE A 1 100 ? -13.311 15.751 1.463 1.00 39.91 100 ILE A C 1
ATOM 692 O O . ILE A 1 100 ? -13.476 14.709 2.086 1.00 39.91 100 ILE A O 1
ATOM 696 N N . ALA A 1 101 ? -12.908 16.876 2.063 1.00 37.78 101 ALA A N 1
ATOM 697 C CA . ALA A 1 101 ? -12.701 16.999 3.509 1.00 37.78 101 ALA A CA 1
ATOM 698 C C . ALA A 1 101 ? -14.022 17.011 4.308 1.00 37.78 101 ALA A C 1
ATOM 700 O O . ALA A 1 101 ? -14.052 16.540 5.436 1.00 37.78 101 ALA A O 1
ATOM 701 N N . LEU A 1 102 ? -15.116 17.501 3.712 1.00 37.56 102 LEU A N 1
ATOM 702 C CA . LEU A 1 102 ? -16.475 17.540 4.279 1.00 37.56 102 LEU A CA 1
ATOM 703 C C . LEU A 1 102 ? -17.237 16.208 4.132 1.00 37.56 102 LEU A C 1
ATOM 705 O O . LEU A 1 102 ? -18.403 16.111 4.507 1.00 37.56 102 LEU A O 1
ATOM 709 N N . LYS A 1 103 ? -16.607 15.180 3.556 1.00 40.19 103 LYS A N 1
ATOM 710 C CA . LYS A 1 10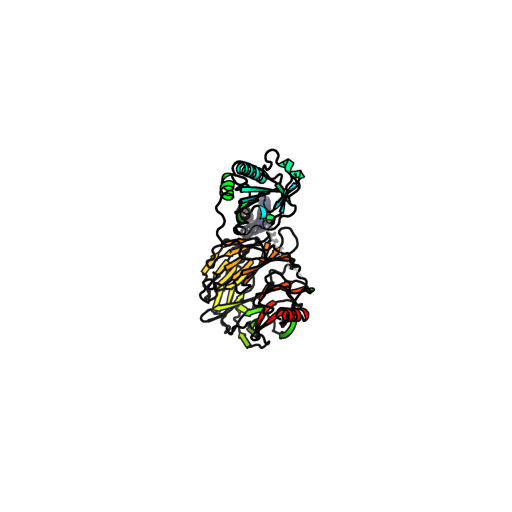3 ? -17.151 13.822 3.426 1.00 40.19 103 LYS A CA 1
ATOM 711 C C . LYS A 1 103 ? -16.187 12.791 4.010 1.00 40.19 103 LYS A C 1
ATOM 713 O O . LYS A 1 103 ? -15.886 11.781 3.377 1.00 40.19 103 LYS A O 1
ATOM 718 N N . GLU A 1 104 ? -15.738 13.014 5.240 1.00 48.94 104 GLU A N 1
ATOM 719 C CA . GLU A 1 104 ? -15.412 11.883 6.112 1.00 48.94 104 GLU A CA 1
ATOM 720 C C . GLU A 1 104 ? -16.740 11.200 6.476 1.00 48.94 104 GLU A C 1
ATOM 722 O O . GLU A 1 104 ? -17.359 11.449 7.505 1.00 48.94 104 GLU A O 1
ATOM 727 N N . ASP A 1 105 ? -17.255 10.397 5.540 1.00 54.09 105 ASP A N 1
ATOM 728 C CA . ASP A 1 105 ? -18.215 9.360 5.883 1.00 54.09 105 ASP A CA 1
ATOM 729 C C . ASP A 1 105 ? -17.411 8.353 6.695 1.00 54.09 105 ASP A C 1
ATOM 731 O O . ASP A 1 105 ? -16.575 7.652 6.126 1.00 54.09 105 ASP A O 1
ATOM 735 N N . HIS A 1 106 ? -17.620 8.334 8.012 1.00 65.81 106 HIS A N 1
ATOM 736 C CA . HIS A 1 106 ? -17.013 7.387 8.950 1.00 65.81 106 HIS A CA 1
ATOM 737 C C . HIS A 1 106 ? -17.513 5.941 8.714 1.00 65.81 106 HIS A C 1
ATOM 739 O O . HIS A 1 106 ? -17.769 5.164 9.638 1.00 65.81 106 HIS A O 1
ATOM 745 N N . ALA A 1 107 ? -17.701 5.561 7.451 1.00 64.44 107 ALA A N 1
ATOM 746 C CA . ALA A 1 107 ? -18.129 4.258 6.981 1.00 64.44 107 ALA A CA 1
ATOM 747 C C . ALA A 1 107 ? -17.115 3.155 7.321 1.00 64.44 107 ALA A C 1
ATOM 749 O O . ALA A 1 107 ? -17.434 1.970 7.202 1.00 64.44 107 ALA A O 1
ATOM 750 N N . GLU A 1 108 ? -15.886 3.504 7.707 1.00 67.44 108 GLU A N 1
ATOM 751 C CA . GLU A 1 108 ? -14.928 2.602 8.350 1.00 67.44 108 GLU A CA 1
ATOM 752 C C . GLU A 1 108 ? -15.384 2.127 9.732 1.00 67.44 108 GLU A C 1
ATOM 754 O O . GLU A 1 108 ? -15.083 0.994 10.110 1.00 67.44 108 GLU A O 1
ATOM 759 N N . LEU A 1 109 ? -16.140 2.956 10.457 1.00 75.25 109 LEU A N 1
ATOM 760 C CA . LEU A 1 109 ? -16.609 2.675 11.813 1.00 75.25 109 LEU A CA 1
ATOM 761 C C . LEU A 1 109 ? -17.933 1.907 11.833 1.00 75.25 109 LEU A C 1
ATOM 763 O O . LEU A 1 109 ? -18.250 1.244 12.820 1.00 75.25 109 LEU A O 1
ATOM 767 N N . VAL A 1 110 ? -18.705 1.953 10.745 1.00 84.19 110 VAL A N 1
ATOM 768 C CA . VAL A 1 110 ? -19.960 1.200 10.633 1.00 84.19 110 VAL A CA 1
ATOM 769 C C . VAL A 1 110 ? -19.682 -0.308 10.626 1.00 84.19 110 VAL A C 1
ATOM 771 O O . VAL A 1 110 ? -18.877 -0.823 9.848 1.00 84.19 110 VAL A O 1
ATOM 774 N N . GLY A 1 111 ? -20.375 -1.034 11.499 1.00 84.25 111 GLY A N 1
ATOM 775 C CA . GLY A 1 111 ? -20.177 -2.460 11.739 1.00 84.25 111 GLY A CA 1
ATOM 776 C C . GLY A 1 111 ? -19.020 -2.779 12.688 1.00 84.25 111 GLY A C 1
ATOM 777 O O . GLY A 1 111 ? -18.689 -3.951 12.849 1.00 84.25 111 GLY A O 1
ATOM 778 N N . VAL A 1 112 ? -18.389 -1.781 13.313 1.00 83.44 112 VAL A N 1
ATOM 779 C CA . VAL A 1 112 ? -17.345 -1.982 14.330 1.00 83.44 112 VAL A CA 1
ATOM 780 C C . VAL A 1 112 ? -17.986 -2.052 15.716 1.00 83.44 112 VAL A C 1
ATOM 782 O O . VAL A 1 112 ? -18.862 -1.254 16.050 1.00 83.44 112 VAL A O 1
ATOM 785 N N . ARG A 1 113 ? -17.573 -3.007 16.554 1.00 87.38 113 ARG A N 1
ATOM 786 C CA . ARG A 1 113 ? -18.017 -3.071 17.952 1.00 87.38 113 ARG A CA 1
ATOM 787 C C . ARG A 1 113 ? -17.541 -1.822 18.687 1.00 87.38 113 ARG A C 1
ATOM 789 O O . ARG A 1 113 ? -16.366 -1.523 18.645 1.00 87.38 113 ARG A O 1
ATOM 796 N N . ALA A 1 114 ? -18.404 -1.109 19.399 1.00 87.19 114 ALA A N 1
ATOM 797 C CA . ALA A 1 114 ? -17.968 0.011 20.226 1.00 87.19 114 ALA A CA 1
ATOM 798 C C . ALA A 1 114 ? -17.001 -0.480 21.329 1.00 87.19 114 ALA A C 1
ATOM 800 O O . ALA A 1 114 ? -17.280 -1.501 21.973 1.00 87.19 114 ALA A O 1
ATOM 801 N N . PRO A 1 115 ? -15.881 0.223 21.577 1.00 81.31 115 PRO A N 1
ATOM 802 C CA . PRO A 1 115 ? -14.927 -0.149 22.614 1.00 81.31 115 PRO A CA 1
ATOM 803 C C . PRO A 1 115 ? -15.582 -0.057 23.995 1.00 81.31 115 PRO A C 1
ATOM 805 O O . PRO A 1 115 ? -16.585 0.635 24.199 1.00 81.31 115 PRO A O 1
ATOM 808 N N . GLN A 1 116 ? -14.972 -0.712 24.981 1.00 81.38 116 GLN A N 1
ATOM 809 C CA . GLN A 1 116 ? -15.342 -0.465 26.370 1.00 81.38 116 GLN A CA 1
ATOM 810 C C . GLN A 1 116 ? -15.045 0.996 26.715 1.00 81.38 116 GLN A C 1
ATOM 812 O O . GLN A 1 116 ? -13.920 1.470 26.564 1.00 81.38 116 GLN A O 1
ATOM 817 N N . LEU A 1 117 ? -16.071 1.703 27.174 1.00 83.50 117 LEU A N 1
ATOM 818 C CA . LEU A 1 117 ? -15.984 3.093 27.591 1.00 83.50 117 LEU A CA 1
ATOM 819 C C . LEU A 1 117 ? -16.691 3.228 28.934 1.00 83.50 117 LEU A C 1
ATOM 821 O O . LEU A 1 117 ? -17.871 2.885 29.065 1.00 83.50 117 LEU A O 1
ATOM 825 N N . GLU A 1 118 ? -15.951 3.734 29.912 1.00 87.50 118 GLU A N 1
ATOM 826 C CA . GLU A 1 118 ? -16.459 4.106 31.224 1.00 87.50 118 GLU A CA 1
ATOM 827 C C . GLU A 1 118 ? -16.432 5.627 31.343 1.00 87.50 118 GLU A C 1
ATOM 829 O O . GLU A 1 118 ? -15.402 6.273 31.148 1.00 87.50 118 GLU A O 1
ATOM 834 N N . LEU A 1 119 ? -17.593 6.205 31.630 1.00 86.56 119 LEU A N 1
ATOM 835 C CA . LEU A 1 119 ? -17.804 7.638 31.722 1.00 86.56 119 LEU A CA 1
ATOM 836 C C . LEU A 1 119 ? -18.173 8.007 33.146 1.00 86.56 119 LEU A C 1
ATOM 838 O O . LEU A 1 119 ? -19.067 7.403 33.734 1.00 86.56 119 LEU A O 1
ATOM 842 N N . GLN A 1 120 ? -17.543 9.057 33.661 1.00 86.81 120 GLN A N 1
ATOM 843 C CA . GLN A 1 120 ? -18.032 9.751 34.840 1.00 86.81 120 GLN A CA 1
ATOM 844 C C . GLN A 1 120 ? -18.769 11.014 34.392 1.00 86.81 120 GLN A C 1
ATOM 846 O O . GLN A 1 120 ? -18.175 11.897 33.768 1.00 86.81 120 GLN A O 1
ATOM 851 N N . THR A 1 121 ? -20.071 11.089 34.666 1.00 88.00 121 THR A N 1
ATOM 852 C CA . THR A 1 121 ? -20.874 12.254 34.285 1.00 88.00 121 THR A CA 1
ATOM 853 C C . THR A 1 121 ? -20.520 13.469 35.139 1.00 88.00 121 THR A C 1
ATOM 855 O O . THR A 1 121 ? -19.923 13.349 36.213 1.00 88.00 121 THR A O 1
ATOM 858 N N . LEU A 1 122 ? -20.930 14.656 34.693 1.00 83.44 122 LEU A N 1
ATOM 859 C CA . LEU A 1 122 ? -20.787 15.903 35.450 1.00 83.44 122 LEU A CA 1
ATOM 860 C C . LEU A 1 122 ? -21.479 15.851 36.825 1.00 83.44 122 LEU A C 1
ATOM 862 O O . LEU A 1 122 ? -21.068 16.550 37.750 1.00 83.44 122 LEU A O 1
ATOM 866 N N . GLU A 1 123 ? -22.496 15.002 36.974 1.00 84.75 123 GLU A N 1
ATOM 867 C CA . GLU A 1 123 ? -23.230 14.741 38.216 1.0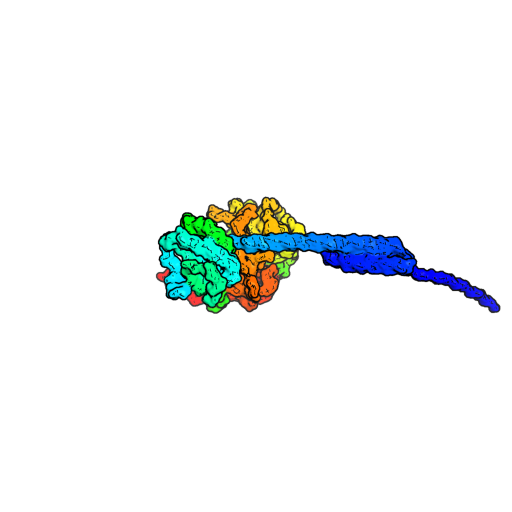0 84.75 123 GLU A CA 1
ATOM 868 C C . GLU A 1 123 ? -22.556 13.680 39.108 1.00 84.75 123 GLU A C 1
ATOM 870 O O . GLU A 1 123 ? -23.031 13.408 40.211 1.00 84.75 123 GLU A O 1
ATOM 875 N N . GLY A 1 124 ? -21.443 13.092 38.657 1.00 84.31 124 GLY A N 1
ATOM 876 C CA . GLY A 1 124 ? -20.664 12.094 39.390 1.00 84.31 124 GLY A CA 1
ATOM 877 C C . GLY A 1 124 ? -21.148 10.651 39.226 1.00 84.31 124 GLY A C 1
ATOM 878 O O . GLY A 1 124 ? -20.667 9.774 39.944 1.00 84.31 124 GLY A O 1
ATOM 879 N N . GLU A 1 125 ? -22.073 10.383 38.302 1.00 89.88 125 GLU A N 1
ATOM 880 C CA . GLU A 1 125 ? -22.541 9.029 37.998 1.00 89.88 125 GLU A CA 1
ATOM 881 C C . GLU A 1 125 ? -21.531 8.290 37.113 1.00 89.88 125 GLU A C 1
ATOM 883 O O . GLU A 1 125 ? -20.981 8.875 36.184 1.00 89.88 125 GLU A O 1
ATOM 888 N N . SER A 1 126 ? -21.301 7.003 37.382 1.00 90.31 126 SER A N 1
ATOM 889 C CA . SER A 1 126 ? -20.481 6.147 36.519 1.00 90.31 126 SER A CA 1
ATOM 890 C C . SER A 1 126 ? -21.363 5.370 35.542 1.00 90.31 126 SER A C 1
ATOM 892 O O . SER A 1 126 ? -22.307 4.695 35.959 1.00 90.31 126 SER A O 1
ATOM 894 N N . ILE A 1 127 ? -21.064 5.471 34.247 1.00 90.69 127 ILE A N 1
ATOM 895 C CA . ILE A 1 127 ? -21.784 4.811 33.155 1.00 90.69 127 ILE A CA 1
ATOM 896 C C . ILE A 1 127 ? -20.780 4.032 32.313 1.00 90.69 127 ILE A C 1
ATOM 898 O O . ILE A 1 127 ? -19.905 4.622 31.689 1.00 90.69 127 ILE A O 1
ATOM 902 N N . ALA A 1 128 ? -20.943 2.713 32.248 1.00 91.12 128 ALA A N 1
ATOM 903 C CA . ALA A 1 128 ? -20.178 1.851 31.353 1.00 91.12 128 ALA A CA 1
ATOM 904 C C . ALA A 1 128 ? -21.030 1.454 30.141 1.00 91.12 128 ALA A C 1
ATOM 906 O O . ALA A 1 128 ? -22.170 1.013 30.320 1.00 91.12 128 ALA A O 1
ATOM 907 N N . LEU A 1 129 ? -20.481 1.535 28.922 1.00 89.38 129 LEU A N 1
ATOM 908 C CA . LEU A 1 129 ? -21.199 1.121 27.705 1.00 89.38 129 LEU A CA 1
ATOM 909 C C . LEU A 1 129 ? -21.659 -0.342 27.759 1.00 89.38 129 LEU A C 1
ATOM 911 O O . LEU A 1 129 ? -22.771 -0.646 27.331 1.00 89.38 129 LEU A O 1
ATOM 915 N N . ALA A 1 130 ? -20.875 -1.240 28.365 1.00 87.62 130 ALA A N 1
ATOM 916 C CA . ALA A 1 130 ? -21.283 -2.631 28.579 1.00 87.62 130 ALA A CA 1
ATOM 917 C C . ALA A 1 130 ? -22.601 -2.766 29.360 1.00 87.62 130 ALA A C 1
ATOM 919 O O . ALA A 1 130 ? -23.383 -3.682 29.101 1.00 87.62 130 ALA A O 1
ATOM 920 N N . GLY A 1 131 ? -22.868 -1.844 30.292 1.00 90.44 131 GLY A N 1
ATOM 921 C CA . GLY A 1 131 ? -24.102 -1.807 31.075 1.00 90.44 131 GLY A CA 1
ATOM 922 C C . GLY A 1 131 ? -25.331 -1.352 30.282 1.00 90.44 131 GLY A C 1
ATOM 923 O O . GLY A 1 131 ? -26.449 -1.481 30.776 1.00 90.44 131 GLY A O 1
ATOM 924 N N . LEU A 1 132 ? -25.144 -0.838 29.062 1.00 92.62 132 LEU A N 1
ATOM 925 C CA . LEU A 1 132 ? -26.215 -0.374 28.175 1.00 92.62 132 LEU A CA 1
ATOM 926 C C . LEU A 1 132 ? -26.602 -1.406 27.107 1.00 92.62 132 LEU A C 1
ATOM 928 O O . LEU A 1 132 ? -27.495 -1.142 26.303 1.00 92.62 132 LEU A O 1
ATOM 932 N N . LYS A 1 133 ? -25.980 -2.593 27.110 1.00 90.06 133 LYS A N 1
ATOM 933 C CA . LYS A 1 133 ? -26.317 -3.684 26.187 1.00 90.06 133 LYS A CA 1
ATOM 934 C C . LYS A 1 133 ? -27.818 -3.997 26.231 1.00 90.06 133 LYS A C 1
ATOM 936 O O . LYS A 1 133 ? -28.417 -4.097 27.300 1.00 90.06 133 LYS A O 1
ATOM 941 N N . GLY A 1 134 ? -28.426 -4.163 25.059 1.00 93.62 134 GLY A N 1
ATOM 942 C CA . GLY A 1 134 ? -29.876 -4.302 24.899 1.00 93.62 134 GLY A CA 1
ATOM 943 C C . GLY A 1 134 ? -30.619 -2.982 24.659 1.00 93.62 134 GLY A C 1
ATOM 944 O O . GLY A 1 134 ? -31.781 -3.020 24.252 1.00 93.62 134 GLY A O 1
ATOM 945 N N . LYS A 1 135 ? -29.965 -1.829 24.843 1.00 96.25 135 LYS A N 1
ATOM 946 C CA . LYS A 1 135 ? -30.474 -0.499 24.477 1.00 96.25 135 LYS A CA 1
ATOM 947 C C . LYS A 1 135 ? -29.678 0.058 23.302 1.00 96.25 135 LYS A C 1
ATOM 949 O O . LYS A 1 135 ? -28.524 -0.308 23.117 1.00 96.25 135 LYS A O 1
ATOM 954 N N . ARG A 1 136 ? -30.285 0.960 22.532 1.00 96.88 136 ARG A N 1
ATOM 955 C CA . ARG A 1 136 ? -29.532 1.792 21.591 1.00 96.88 136 ARG A CA 1
ATOM 956 C C . ARG A 1 136 ? -28.837 2.912 22.339 1.00 96.88 136 ARG A C 1
ATOM 958 O O . ARG A 1 136 ? -29.404 3.447 23.294 1.00 96.88 136 ARG A O 1
ATOM 965 N N . VAL A 1 137 ? -27.637 3.270 21.905 1.00 96.88 137 VAL A N 1
ATOM 966 C CA . VAL A 1 137 ? -26.859 4.350 22.512 1.00 96.88 137 VAL A CA 1
ATOM 967 C C . VAL A 1 137 ? -26.513 5.379 21.445 1.00 96.88 137 VAL A C 1
ATOM 969 O O . VAL A 1 137 ? -26.021 5.029 20.379 1.00 96.88 137 VAL A O 1
ATOM 972 N N . VAL A 1 138 ? -26.790 6.646 21.735 1.00 96.50 138 VAL A N 1
ATOM 973 C CA . VAL A 1 138 ? -26.382 7.794 20.922 1.00 96.50 138 VAL A CA 1
ATOM 974 C C . VAL A 1 138 ? -25.307 8.531 21.705 1.00 96.50 138 VAL A C 1
ATOM 976 O O . VAL A 1 138 ? -25.580 9.001 22.810 1.00 96.50 138 VAL A O 1
ATOM 979 N N . ILE A 1 139 ? -24.095 8.605 21.163 1.00 93.88 139 ILE A N 1
ATOM 980 C CA . ILE A 1 139 ? -22.980 9.333 21.777 1.00 93.88 139 ILE A CA 1
ATOM 981 C C . ILE A 1 139 ? -22.718 10.586 20.955 1.00 93.88 139 ILE A C 1
ATOM 983 O O . ILE A 1 139 ? -22.320 10.494 19.801 1.00 93.88 139 ILE A O 1
ATOM 987 N N . ASP A 1 140 ? -22.929 11.742 21.562 1.00 92.75 140 ASP A N 1
ATOM 988 C CA . ASP A 1 140 ? -22.679 13.057 20.985 1.00 92.75 140 ASP A CA 1
ATOM 989 C C . ASP A 1 140 ? -21.343 13.596 21.491 1.00 92.75 140 ASP A C 1
ATOM 991 O O . ASP A 1 140 ? -21.196 13.884 22.680 1.00 92.75 140 ASP A O 1
ATOM 995 N N . VAL A 1 141 ? -20.356 13.698 20.606 1.00 89.50 141 VAL A N 1
ATOM 996 C CA . VAL A 1 141 ? -19.042 14.264 20.908 1.00 89.50 141 VAL A CA 1
ATOM 997 C C . VAL A 1 141 ? -19.011 15.697 20.395 1.00 89.50 141 VAL A C 1
ATOM 999 O O . VAL A 1 141 ? -19.082 15.945 19.191 1.00 89.50 141 VAL A O 1
ATOM 1002 N N . PHE A 1 142 ? -18.888 16.654 21.311 1.00 86.88 142 PHE A N 1
ATOM 1003 C CA . PHE A 1 142 ? -19.065 18.067 20.990 1.00 86.88 142 PHE A CA 1
ATOM 1004 C C . PHE A 1 142 ? -18.047 18.969 21.687 1.00 86.88 142 PHE A C 1
ATOM 1006 O O . PHE A 1 142 ? -17.361 18.597 22.649 1.00 86.88 142 PHE A O 1
ATOM 1013 N N . ARG A 1 143 ? -17.979 20.212 21.204 1.00 82.25 143 ARG A N 1
ATOM 1014 C CA . ARG A 1 143 ? -17.157 21.273 21.776 1.00 82.25 143 ARG A CA 1
ATOM 1015 C C . ARG A 1 143 ? -18.009 22.491 22.113 1.00 82.25 143 ARG A C 1
ATOM 1017 O O . ARG A 1 143 ? -18.867 22.917 21.356 1.00 82.25 143 ARG A O 1
ATOM 1024 N N . SER A 1 144 ? -17.749 23.074 23.274 1.00 74.94 144 SER A N 1
ATOM 1025 C CA . SER A 1 144 ? -18.376 24.321 23.712 1.00 74.94 144 SER A CA 1
ATOM 1026 C C . SER A 1 144 ? -17.957 25.530 22.882 1.00 74.94 144 SER A C 1
ATOM 1028 O O . SER A 1 144 ? -16.763 25.708 22.619 1.00 74.94 144 SER A O 1
ATOM 1030 N N . GLY A 1 145 ? -18.921 26.405 22.581 1.00 74.06 145 GLY A N 1
ATOM 1031 C CA . GLY A 1 145 ? -18.707 27.645 21.827 1.00 74.06 145 GLY A CA 1
ATOM 1032 C C . GLY A 1 145 ? -18.629 27.455 20.310 1.00 74.06 145 GLY A C 1
ATOM 1033 O O . GLY A 1 145 ? -18.181 28.365 19.615 1.00 74.06 145 GLY A O 1
ATOM 1034 N N . ASP A 1 146 ? -19.030 26.283 19.818 1.00 80.50 146 ASP A N 1
ATOM 1035 C CA . ASP A 1 146 ? -19.161 25.961 18.401 1.00 80.50 146 ASP A CA 1
ATOM 1036 C C . ASP A 1 146 ? -20.652 26.036 17.986 1.00 80.50 146 ASP A C 1
ATOM 1038 O O . ASP A 1 146 ? -21.479 25.361 18.612 1.00 80.50 146 ASP A O 1
ATOM 1042 N N . PRO A 1 147 ? -21.025 26.859 16.982 1.00 84.62 147 PRO A N 1
ATOM 1043 C CA . PRO A 1 147 ? -22.421 27.031 16.573 1.00 84.62 147 PRO A CA 1
ATOM 1044 C C . PRO A 1 147 ? -23.110 25.746 16.102 1.00 84.62 147 PRO A C 1
ATOM 1046 O O . PRO A 1 147 ? -24.299 25.563 16.376 1.00 84.62 147 PRO A O 1
ATOM 1049 N N . ASP A 1 148 ? -22.386 24.855 15.426 1.00 85.44 148 ASP A N 1
ATOM 1050 C CA . ASP A 1 148 ? -22.951 23.612 14.901 1.00 85.44 148 ASP A CA 1
ATOM 1051 C C . ASP A 1 148 ? -23.166 22.612 16.043 1.00 85.44 148 ASP A C 1
ATOM 1053 O O . ASP A 1 148 ? -24.207 21.953 16.110 1.00 85.44 148 ASP A O 1
ATOM 1057 N N . CYS A 1 149 ? -22.264 22.588 17.032 1.00 88.75 149 CYS A N 1
ATOM 1058 C CA . CYS A 1 149 ? -22.479 21.831 18.269 1.00 88.75 149 CYS A CA 1
ATOM 1059 C C . CYS A 1 149 ? -23.731 22.307 19.024 1.00 88.75 149 CYS A C 1
ATOM 1061 O O . CYS A 1 149 ? -24.509 21.487 19.507 1.00 88.75 149 CYS A O 1
ATOM 1063 N N . GLU A 1 150 ? -23.963 23.618 19.130 1.00 89.25 150 GLU A N 1
ATOM 1064 C CA . GLU A 1 150 ? -25.166 24.148 19.789 1.00 89.25 150 GLU A CA 1
ATOM 1065 C C . GLU A 1 150 ? -26.456 23.719 19.081 1.00 89.25 150 GLU A C 1
ATOM 1067 O O . GLU A 1 150 ? -27.450 23.396 19.740 1.00 89.25 150 GLU A O 1
ATOM 1072 N N . GLU A 1 151 ? -26.457 23.697 17.748 1.00 91.31 151 GLU A N 1
ATOM 1073 C CA . GLU A 1 151 ? -27.618 23.272 16.968 1.00 91.31 151 GLU A CA 1
ATOM 1074 C C . GLU A 1 151 ? -27.851 21.757 17.055 1.00 91.31 151 GLU A C 1
ATOM 1076 O O . GLU A 1 151 ? -28.995 21.307 17.186 1.00 91.31 151 GLU A O 1
ATOM 1081 N N . GLN A 1 152 ? -26.777 20.966 17.078 1.00 93.19 152 GLN A N 1
ATOM 1082 C CA . GLN A 1 152 ? -26.851 19.525 17.304 1.00 93.19 152 GLN A CA 1
ATOM 1083 C C . GLN A 1 152 ? -27.432 19.198 18.683 1.00 93.19 152 GLN A C 1
ATOM 1085 O O . GLN A 1 152 ? -28.364 18.396 18.785 1.00 93.19 152 GLN A O 1
ATOM 1090 N N . VAL A 1 153 ? -26.973 19.878 19.739 1.00 93.44 153 VAL A N 1
ATOM 1091 C CA . VAL A 1 153 ? -27.501 19.686 21.098 1.00 93.44 153 VAL A CA 1
ATOM 1092 C C . VAL A 1 153 ? -28.992 20.038 21.173 1.00 93.44 153 VAL A C 1
ATOM 1094 O O . VAL A 1 153 ? -29.754 19.341 21.846 1.00 93.44 153 VAL A O 1
ATOM 1097 N N . LYS A 1 154 ? -29.470 21.070 20.460 1.00 93.88 154 LYS A N 1
ATOM 1098 C CA . LYS A 1 154 ? -30.917 21.360 20.377 1.00 93.88 154 LYS A CA 1
ATOM 1099 C C . LYS A 1 154 ? -31.693 20.212 19.732 1.00 93.88 154 LYS A C 1
ATOM 1101 O O . LYS A 1 154 ? -32.738 19.821 20.258 1.00 93.88 154 LYS A O 1
ATOM 1106 N N . SER A 1 155 ? -31.184 19.660 18.633 1.00 95.56 155 SER A N 1
ATOM 1107 C CA . SER A 1 155 ? -31.811 18.530 17.938 1.00 95.56 155 SER A CA 1
ATOM 1108 C C . SER A 1 155 ? -31.817 17.263 18.801 1.00 95.56 155 SER A C 1
ATOM 1110 O O . SER A 1 155 ? -32.847 16.596 18.909 1.00 95.56 155 SER A O 1
ATOM 1112 N N . LEU A 1 156 ? -30.725 16.976 19.512 1.00 96.12 156 LEU A N 1
ATOM 1113 C CA . LEU A 1 156 ? -30.641 15.861 20.458 1.00 96.12 156 LEU A CA 1
ATOM 1114 C C . LEU A 1 156 ? -31.517 16.066 21.697 1.00 96.12 156 LEU A C 1
ATOM 1116 O O . LEU A 1 156 ? -32.117 15.114 22.181 1.00 96.12 156 LEU A O 1
ATOM 1120 N N . ASN A 1 157 ? -31.671 17.298 22.184 1.00 95.56 157 ASN A N 1
ATOM 1121 C CA . ASN A 1 157 ? -32.613 17.624 23.256 1.00 95.56 157 ASN A CA 1
ATOM 1122 C C . ASN A 1 157 ? -34.069 17.375 22.851 1.00 95.56 157 ASN A C 1
ATOM 1124 O O . ASN A 1 157 ? -34.877 16.976 23.693 1.00 95.56 157 ASN A O 1
ATOM 1128 N N . ALA A 1 158 ? -34.413 17.632 21.586 1.00 95.31 158 ALA A N 1
ATOM 1129 C CA . ALA A 1 158 ? -35.724 17.299 21.043 1.00 95.31 158 ALA A CA 1
ATOM 1130 C C . ALA A 1 158 ? -35.898 15.777 20.931 1.00 95.31 158 ALA A C 1
ATOM 1132 O O . ALA A 1 158 ? -36.895 15.248 21.413 1.00 95.31 158 ALA A O 1
ATOM 1133 N N . LEU A 1 159 ? -34.896 15.060 20.406 1.00 95.75 159 LEU A N 1
ATOM 1134 C CA . LEU A 1 159 ? -34.913 13.596 20.362 1.00 95.75 159 LEU A CA 1
ATOM 1135 C C . LEU A 1 159 ? -35.063 12.984 21.763 1.00 95.75 159 LEU A C 1
ATOM 1137 O O . LEU A 1 159 ? -35.900 12.107 21.959 1.00 95.75 159 LEU A O 1
ATOM 1141 N N . PHE A 1 160 ? -34.302 13.479 22.742 1.00 95.69 160 PHE A N 1
ATOM 1142 C CA . PHE A 1 160 ? -34.321 13.029 24.135 1.00 95.69 160 PHE A CA 1
ATOM 1143 C C . PHE A 1 160 ? -35.710 13.135 24.775 1.00 95.69 160 PHE A C 1
ATOM 1145 O O . PHE A 1 160 ? -36.073 12.295 25.593 1.00 95.69 160 PHE A O 1
ATOM 1152 N N . ALA A 1 161 ? -36.496 14.151 24.406 1.00 94.50 161 ALA A N 1
ATOM 1153 C CA . ALA A 1 161 ? -37.858 14.320 24.907 1.00 94.50 161 ALA A CA 1
ATOM 1154 C C . ALA A 1 161 ? -38.851 13.299 24.319 1.00 94.50 161 ALA A C 1
ATOM 1156 O O . ALA A 1 161 ? -39.880 13.029 24.939 1.00 94.50 161 ALA A O 1
ATOM 1157 N N . ASP A 1 162 ? -38.538 12.732 23.151 1.00 92.25 162 ASP A N 1
ATOM 1158 C CA . ASP A 1 162 ? -39.445 11.878 22.384 1.00 92.25 162 ASP A CA 1
ATOM 1159 C C . ASP A 1 162 ? -39.136 10.377 22.501 1.00 92.25 162 ASP A C 1
ATOM 1161 O O . ASP A 1 162 ? -39.992 9.547 22.186 1.00 92.25 162 ASP A O 1
ATOM 1165 N N . VAL A 1 163 ? -37.920 10.007 22.914 1.00 93.19 163 VAL A N 1
ATOM 1166 C CA . VAL A 1 163 ? -37.492 8.604 23.031 1.00 93.19 163 VAL A CA 1
ATOM 1167 C C . VAL A 1 163 ? -37.574 8.100 24.468 1.00 93.19 163 VAL A C 1
ATOM 1169 O O . VAL A 1 163 ? -37.331 8.829 25.427 1.00 93.19 163 VAL A O 1
ATOM 1172 N N . SER A 1 164 ? -37.892 6.813 24.633 1.00 92.56 164 SER A N 1
ATOM 1173 C CA . SER A 1 164 ? -37.865 6.178 25.952 1.00 92.56 164 SER A CA 1
ATOM 1174 C C . SER A 1 164 ? -36.422 5.854 26.371 1.00 92.56 164 SER A C 1
ATOM 1176 O O . SER A 1 164 ? -35.738 5.157 25.614 1.00 92.56 164 SER A O 1
ATOM 1178 N N . PRO A 1 165 ? -35.980 6.228 27.591 1.00 88.50 165 PRO A N 1
ATOM 1179 C CA . PRO A 1 165 ? -34.667 5.856 28.140 1.00 88.50 165 PRO A CA 1
ATOM 1180 C C . PRO A 1 165 ? -34.432 4.340 28.276 1.00 88.50 165 PRO A C 1
ATOM 1182 O O . PRO A 1 165 ? -33.303 3.884 28.485 1.00 88.50 165 PRO A O 1
ATOM 1185 N N . ASP A 1 166 ? -35.494 3.534 28.189 1.00 90.50 166 ASP A N 1
ATOM 1186 C CA . ASP A 1 166 ? -35.404 2.072 28.166 1.00 90.50 166 ASP A CA 1
ATOM 1187 C C . ASP A 1 166 ? -35.067 1.510 26.784 1.00 90.50 166 ASP A C 1
ATOM 1189 O O . ASP A 1 166 ? -34.627 0.367 26.687 1.00 90.50 166 ASP A O 1
ATOM 1193 N N . GLN A 1 167 ? -35.235 2.308 25.728 1.00 92.50 167 GLN A N 1
ATOM 1194 C CA . GLN A 1 167 ? -34.956 1.923 24.345 1.00 92.50 167 GLN A CA 1
ATOM 1195 C C . GLN A 1 167 ? -33.723 2.627 23.782 1.00 92.50 167 GLN A C 1
ATOM 1197 O O . GLN A 1 167 ? -32.929 1.981 23.099 1.00 92.50 167 GLN A O 1
ATOM 1202 N N . VAL A 1 168 ? -33.567 3.923 24.070 1.00 96.62 168 VAL A N 1
ATOM 1203 C CA . VAL A 1 168 ? -32.491 4.774 23.554 1.00 96.62 168 VAL A CA 1
ATOM 1204 C C . VAL A 1 168 ? -31.880 5.562 24.707 1.00 96.62 168 VAL A C 1
ATOM 1206 O O . VAL A 1 168 ? -32.585 6.248 25.443 1.00 96.62 168 VAL A O 1
ATOM 1209 N N . VAL A 1 169 ? -30.563 5.483 24.852 1.00 96.50 169 VAL A N 1
ATOM 1210 C CA . VAL A 1 169 ? -29.786 6.258 25.820 1.00 96.50 169 VAL A CA 1
ATOM 1211 C C . VAL A 1 169 ? -28.940 7.265 25.056 1.00 96.50 169 VAL A C 1
ATOM 1213 O O . VAL A 1 169 ? -28.143 6.877 24.211 1.00 96.50 169 VAL A O 1
ATOM 1216 N N . ILE A 1 170 ? -29.107 8.553 25.351 1.00 96.75 170 ILE A N 1
ATOM 1217 C CA . ILE A 1 170 ? -28.300 9.626 24.759 1.00 96.75 170 ILE A CA 1
ATOM 1218 C C . ILE A 1 170 ? -27.255 10.058 25.788 1.00 96.75 170 ILE A C 1
ATOM 1220 O O . ILE A 1 170 ? -27.599 10.303 26.948 1.00 96.75 170 ILE A O 1
ATOM 1224 N N . LEU A 1 171 ? -25.993 10.121 25.373 1.00 94.25 171 LEU A N 1
ATOM 1225 C CA . LEU A 1 171 ? -24.845 10.520 26.183 1.00 94.25 171 LEU A CA 1
ATOM 1226 C C . LEU A 1 171 ? -24.061 11.603 25.446 1.00 94.25 171 LEU A C 1
ATOM 1228 O O . LEU A 1 171 ? -23.813 11.485 24.253 1.00 94.25 171 LEU A O 1
ATOM 1232 N N . GLY A 1 172 ? -23.653 12.640 26.167 1.00 91.69 172 GLY A N 1
ATOM 1233 C CA . GLY A 1 172 ? -22.775 13.683 25.655 1.00 91.69 172 GLY A CA 1
ATOM 1234 C C . GLY A 1 172 ? -21.347 13.505 26.155 1.00 91.69 172 GLY A C 1
ATOM 1235 O O . GLY A 1 172 ? -21.135 13.164 27.319 1.00 91.69 172 GLY A O 1
ATOM 1236 N N . ILE A 1 173 ? -20.366 13.790 25.308 1.00 88.75 173 ILE A N 1
ATOM 1237 C CA . ILE A 1 173 ? -18.954 13.857 25.671 1.00 88.75 173 ILE A CA 1
ATOM 1238 C C . ILE A 1 173 ? -18.411 15.211 25.222 1.00 88.75 173 ILE A C 1
ATOM 1240 O O . ILE A 1 173 ? -18.282 15.490 24.032 1.00 88.75 173 ILE A O 1
ATOM 1244 N N . ALA A 1 174 ? -18.056 16.051 26.190 1.00 84.81 174 ALA A N 1
ATOM 1245 C CA . ALA A 1 174 ? -17.419 17.330 25.918 1.00 84.81 174 ALA A CA 1
ATOM 1246 C C . ALA A 1 174 ? -15.897 17.148 25.793 1.00 84.81 174 ALA A C 1
ATOM 1248 O O . ALA A 1 174 ? -15.236 16.750 26.757 1.00 84.81 174 ALA A O 1
ATOM 1249 N N . ALA A 1 175 ? -15.334 17.490 24.630 1.00 72.19 175 ALA A N 1
ATOM 1250 C CA . ALA A 1 175 ? -13.918 17.266 24.320 1.00 72.19 175 ALA A CA 1
ATOM 1251 C C . ALA A 1 175 ? -12.933 18.152 25.120 1.00 72.19 175 ALA A C 1
ATOM 1253 O O . ALA A 1 175 ? -11.735 17.874 25.115 1.00 72.19 175 ALA A O 1
ATOM 1254 N N . LYS A 1 176 ? -13.391 19.214 25.822 1.00 65.19 176 LYS A N 1
ATOM 1255 C CA . LYS A 1 176 ? -12.587 20.030 26.768 1.00 65.19 176 LYS A CA 1
ATOM 1256 C C . LYS A 1 176 ? -13.429 20.681 27.884 1.00 65.19 176 LYS A C 1
ATOM 1258 O O . LYS A 1 176 ? -14.573 21.044 27.655 1.00 65.19 176 LYS A O 1
ATOM 1263 N N . ARG A 1 177 ? -12.780 20.844 29.055 1.00 55.91 177 ARG A N 1
ATOM 1264 C CA . ARG A 1 177 ? -13.102 21.588 30.306 1.00 55.91 177 ARG A CA 1
ATOM 1265 C C . ARG A 1 177 ? -14.575 21.770 30.713 1.00 55.91 177 ARG A C 1
ATOM 1267 O O . ARG A 1 177 ? -15.374 22.421 30.054 1.00 55.91 177 ARG A O 1
ATOM 1274 N N . GLN A 1 178 ? -14.848 21.404 31.966 1.00 53.62 178 GLN A N 1
ATOM 1275 C CA . GLN A 1 178 ? -16.118 21.624 32.670 1.00 53.62 178 GLN A CA 1
ATOM 1276 C C . GLN A 1 178 ? -16.589 23.095 32.714 1.00 53.62 178 GLN A C 1
ATOM 1278 O O . GLN A 1 178 ? -17.793 23.342 32.742 1.00 53.62 178 GLN A O 1
ATOM 1283 N N . SER A 1 179 ? -15.667 24.070 32.692 1.00 52.34 179 SER A N 1
ATOM 1284 C CA . SER A 1 179 ? -15.985 25.510 32.725 1.00 52.34 179 SER A CA 1
ATOM 1285 C C . SER A 1 179 ? -16.779 26.002 31.515 1.00 52.34 179 SER A C 1
ATOM 1287 O O . SER A 1 179 ? -17.406 27.055 31.586 1.00 52.34 179 SER A O 1
ATOM 1289 N N . ASP A 1 180 ? -16.770 25.251 30.413 1.00 58.28 180 ASP A N 1
ATOM 1290 C CA . ASP A 1 180 ? -17.269 25.739 29.132 1.00 58.28 180 ASP A CA 1
ATOM 1291 C C . ASP A 1 180 ? -18.741 25.317 28.875 1.00 58.28 180 ASP A C 1
ATOM 1293 O O . ASP A 1 180 ? -19.366 25.754 27.909 1.00 58.28 180 ASP A O 1
ATOM 1297 N N . MET A 1 181 ? -19.361 24.557 29.796 1.00 64.38 181 MET A N 1
ATOM 1298 C CA . MET A 1 181 ? -20.808 24.253 29.783 1.00 64.38 181 MET A CA 1
ATOM 1299 C C . MET A 1 181 ? -21.686 25.487 30.019 1.00 64.38 181 MET A C 1
ATOM 1301 O O . MET A 1 181 ? -22.861 25.507 29.646 1.00 64.38 181 MET A O 1
ATOM 1305 N N . GLU A 1 182 ? -21.128 26.542 30.619 1.00 62.59 182 GLU A N 1
ATOM 1306 C CA . GLU A 1 182 ? -21.820 27.824 30.740 1.00 62.59 182 GLU A CA 1
ATOM 1307 C C . GLU A 1 182 ? -22.060 28.489 29.381 1.00 62.59 182 GLU A C 1
ATOM 1309 O O . GLU A 1 182 ? -23.073 29.172 29.224 1.00 62.59 182 GLU A O 1
ATOM 1314 N N . ALA A 1 183 ? -21.204 28.216 28.389 1.00 59.94 183 ALA A N 1
ATOM 1315 C CA . ALA A 1 183 ? -21.265 28.825 27.063 1.00 59.94 183 ALA A CA 1
ATOM 1316 C C . ALA A 1 183 ? -22.471 28.359 26.228 1.00 59.94 183 ALA A C 1
ATOM 1318 O O . ALA A 1 183 ? -22.908 29.094 25.354 1.00 59.94 183 ALA A O 1
ATOM 1319 N N . PHE A 1 184 ? -23.057 27.196 26.538 1.00 64.44 184 PHE A N 1
ATOM 1320 C CA . PHE A 1 184 ? -24.234 26.676 25.828 1.00 64.44 184 PHE A CA 1
ATOM 1321 C C . PHE A 1 184 ? -25.548 27.396 26.176 1.00 64.44 184 PHE A C 1
ATOM 1323 O O . PHE A 1 184 ? -26.539 27.210 25.475 1.00 64.44 184 PHE A O 1
ATOM 1330 N N . GLY A 1 185 ? -25.597 28.205 27.245 1.00 71.38 185 GLY A N 1
ATOM 1331 C CA . GLY A 1 185 ? -26.796 28.977 27.607 1.00 71.38 185 GLY A CA 1
ATOM 1332 C C . GLY A 1 185 ? -28.077 28.127 27.699 1.00 71.38 185 GLY A C 1
ATOM 1333 O O . GLY A 1 185 ? -28.138 27.184 28.489 1.00 71.38 185 GLY A O 1
ATOM 1334 N N . ASP A 1 186 ? -29.085 28.461 26.884 1.00 70.19 186 ASP A N 1
ATOM 1335 C CA . ASP A 1 186 ? -30.368 27.737 26.775 1.00 70.19 186 ASP A CA 1
ATOM 1336 C C . ASP A 1 186 ? -30.273 26.434 25.950 1.00 70.19 186 ASP A C 1
ATOM 1338 O O . ASP A 1 186 ? -31.162 25.584 26.021 1.00 70.19 186 ASP A O 1
ATOM 1342 N N . SER A 1 187 ? -29.184 26.244 25.201 1.00 75.69 187 SER A N 1
ATOM 1343 C CA . SER A 1 187 ? -28.884 25.054 24.390 1.00 75.69 187 SER A CA 1
ATOM 1344 C C . SER A 1 187 ? -28.105 23.998 25.180 1.00 75.69 187 SER A C 1
ATOM 1346 O O . SER A 1 187 ? -27.362 23.218 24.598 1.00 75.69 187 SER A O 1
ATOM 1348 N N . ARG A 1 188 ? -28.216 23.968 26.514 1.00 86.38 188 ARG A N 1
ATOM 1349 C CA . ARG A 1 188 ? -27.526 22.957 27.330 1.00 86.38 188 ARG A CA 1
ATOM 1350 C C . ARG A 1 188 ? -28.075 21.550 27.060 1.00 86.38 188 ARG A C 1
ATOM 1352 O O . ARG A 1 188 ? -29.298 21.401 26.951 1.00 86.38 188 ARG A O 1
ATOM 1359 N N . PRO A 1 189 ? -27.217 20.515 27.017 1.00 89.75 189 PRO A N 1
ATOM 1360 C CA . PRO A 1 189 ? -27.671 19.130 26.958 1.00 89.75 189 PRO A CA 1
ATOM 1361 C C . PRO A 1 189 ? -28.616 18.795 28.120 1.00 89.75 189 PRO A C 1
ATOM 1363 O O . PRO A 1 189 ? -28.336 19.112 29.275 1.00 89.75 189 PRO A O 1
ATOM 1366 N N . LYS A 1 190 ? -29.752 18.161 27.812 1.00 92.19 190 LYS A N 1
ATOM 1367 C CA . LYS A 1 190 ? -30.723 17.624 28.788 1.00 92.19 190 LYS A CA 1
ATOM 1368 C C . LYS A 1 190 ? -30.459 16.158 29.137 1.00 92.19 190 LYS A C 1
ATOM 1370 O O . LYS A 1 190 ? -31.118 15.604 30.014 1.00 92.19 190 LYS A O 1
ATOM 1375 N N . TYR A 1 191 ? -29.526 15.542 28.424 1.00 92.62 191 TYR A N 1
ATOM 1376 C CA . TYR A 1 191 ? -29.007 14.202 28.643 1.00 92.62 191 TYR A CA 1
ATOM 1377 C C . TYR A 1 191 ? -27.706 14.254 29.453 1.00 92.62 191 TYR A C 1
ATOM 1379 O O . TYR A 1 191 ? -27.143 15.323 29.684 1.00 92.62 191 TYR A O 1
ATOM 1387 N N . LYS A 1 192 ? -27.241 13.091 29.918 1.00 92.38 192 LYS A N 1
ATOM 1388 C CA . LYS A 1 192 ? -26.042 12.996 30.759 1.00 92.38 192 LYS A CA 1
ATOM 1389 C C . LYS A 1 192 ? -24.798 13.333 29.942 1.00 92.38 192 LYS A C 1
ATOM 1391 O O . LYS A 1 192 ? -24.652 12.839 28.826 1.00 92.38 192 LYS A O 1
ATOM 1396 N N . VAL A 1 193 ? -23.903 14.134 30.515 1.00 89.69 193 VAL A N 1
ATOM 1397 C CA . VAL A 1 193 ? -22.661 14.570 29.864 1.00 89.69 193 VAL A CA 1
ATOM 1398 C C . VAL A 1 193 ? -21.464 14.147 30.699 1.00 89.69 193 VAL A C 1
ATOM 1400 O O . VAL A 1 193 ? -21.470 14.317 31.916 1.00 89.69 193 VAL A O 1
ATOM 1403 N N . ALA A 1 194 ? -20.431 13.631 30.044 1.00 88.31 194 ALA A N 1
ATOM 1404 C CA . ALA A 1 194 ? -19.112 13.403 30.615 1.00 88.31 194 ALA A CA 1
ATOM 1405 C C . ALA A 1 194 ? -18.079 14.342 29.976 1.00 88.31 194 ALA A C 1
ATOM 1407 O O . ALA A 1 194 ? -18.268 14.847 28.868 1.00 88.31 194 ALA A O 1
ATOM 1408 N N . VAL A 1 195 ? -16.973 14.573 30.681 1.00 80.56 195 VAL A N 1
ATOM 1409 C CA . VAL A 1 195 ? -15.819 15.312 30.153 1.00 80.56 195 VAL A CA 1
ATOM 1410 C C . VAL A 1 195 ? -14.656 14.344 30.085 1.00 80.56 195 VAL A C 1
ATOM 1412 O O . VAL A 1 195 ? -14.262 13.779 31.104 1.00 80.56 195 VAL A O 1
ATOM 1415 N N . LEU A 1 196 ? -14.099 14.172 28.894 1.00 71.88 196 LEU A N 1
ATOM 1416 C CA . LEU A 1 196 ? -12.913 13.356 28.683 1.00 71.88 196 LEU A CA 1
ATOM 1417 C C . LEU A 1 196 ? -11.850 14.204 28.000 1.00 71.88 196 LEU A C 1
ATOM 1419 O O . LEU A 1 196 ? -12.106 14.824 26.974 1.00 71.88 196 LEU A O 1
ATOM 1423 N N . GLU A 1 197 ? -10.645 14.223 28.570 1.00 62.97 197 GLU A N 1
ATOM 1424 C CA . GLU A 1 197 ? -9.489 14.847 27.913 1.00 62.97 197 GLU A CA 1
ATOM 1425 C C . GLU A 1 197 ? -8.976 14.002 26.743 1.00 62.97 197 GLU A C 1
ATOM 1427 O O . GLU A 1 197 ? -8.394 14.537 25.802 1.00 62.97 197 GLU A O 1
ATOM 1432 N N . ARG A 1 198 ? -9.175 12.681 26.817 1.00 61.84 198 ARG A N 1
ATOM 1433 C CA . ARG A 1 198 ? -8.834 11.713 25.777 1.00 61.84 198 ARG A CA 1
ATOM 1434 C C . ARG A 1 198 ? -9.943 10.680 25.670 1.00 61.84 198 ARG A C 1
ATOM 1436 O O . ARG A 1 198 ? -10.330 10.080 26.671 1.00 61.84 198 ARG A O 1
ATOM 1443 N N . LEU A 1 199 ? -10.443 10.504 24.457 1.00 68.50 199 LEU A N 1
ATOM 1444 C CA . LEU A 1 199 ? -11.379 9.447 24.111 1.00 68.50 199 LEU A CA 1
ATOM 1445 C C . LEU A 1 199 ? -10.606 8.173 23.731 1.00 68.50 199 LEU A C 1
ATOM 1447 O O . LEU A 1 199 ? -9.446 8.273 23.334 1.00 68.50 199 LEU A O 1
ATOM 1451 N N . PRO A 1 200 ? -11.196 6.978 23.877 1.00 67.12 200 PRO A N 1
ATOM 1452 C CA . PRO A 1 200 ? -10.675 5.784 23.232 1.00 67.12 200 PRO A CA 1
ATOM 1453 C C . PRO A 1 200 ? -11.130 5.737 21.770 1.00 67.12 200 PRO A C 1
ATOM 1455 O O . PRO A 1 200 ? -12.227 6.187 21.434 1.00 67.12 200 PRO A O 1
ATOM 1458 N N . TRP A 1 201 ? -10.311 5.137 20.912 1.00 59.56 201 TRP A N 1
ATOM 1459 C CA . TRP A 1 201 ? -10.688 4.823 19.535 1.00 59.56 201 TRP A CA 1
ATOM 1460 C C . TRP A 1 201 ? -11.924 3.918 19.488 1.00 59.56 201 TRP A C 1
ATOM 1462 O O . TRP A 1 201 ? -11.974 2.961 20.264 1.00 59.56 201 TRP A O 1
ATOM 1472 N N . PRO A 1 202 ? -12.905 4.179 18.606 1.00 62.72 202 PRO A N 1
ATOM 1473 C CA . PRO A 1 202 ? -12.866 5.136 17.494 1.00 62.72 202 PRO A CA 1
ATOM 1474 C C . PRO A 1 202 ? -13.365 6.549 17.822 1.00 62.72 202 PRO A C 1
ATOM 1476 O O . PRO A 1 202 ? -13.378 7.418 16.958 1.00 62.72 202 PRO A O 1
ATOM 1479 N N . PHE A 1 203 ? -13.770 6.821 19.064 1.00 72.38 203 PHE A N 1
ATOM 1480 C CA . PHE A 1 203 ? -14.296 8.136 19.439 1.00 72.38 203 PHE A CA 1
ATOM 1481 C C . PHE A 1 203 ? -13.216 9.235 19.411 1.00 72.38 203 PHE A C 1
ATOM 1483 O O . PHE A 1 203 ? -13.543 10.414 19.281 1.00 72.38 203 PHE A O 1
ATOM 1490 N N . ASP A 1 204 ? -11.934 8.869 19.519 1.00 63.78 204 ASP A N 1
ATOM 1491 C CA . ASP A 1 204 ? -10.790 9.787 19.427 1.00 63.78 204 ASP A CA 1
ATOM 1492 C C . ASP A 1 204 ? -10.444 10.242 18.003 1.00 63.78 204 ASP A C 1
ATOM 1494 O O . ASP A 1 204 ? -9.721 11.227 17.860 1.00 63.78 204 ASP A O 1
ATOM 1498 N N . GLU A 1 205 ? -11.003 9.605 16.966 1.00 55.66 205 GLU A N 1
ATOM 1499 C CA . GLU A 1 205 ? -10.893 10.065 15.572 1.00 55.66 205 GLU A CA 1
ATOM 1500 C C . GLU A 1 205 ? -11.764 11.293 15.288 1.00 55.66 205 GLU A C 1
ATOM 1502 O O . GLU A 1 205 ? -11.694 11.865 14.203 1.00 55.66 205 GLU A O 1
ATOM 1507 N N . THR A 1 206 ? -12.542 11.747 16.278 1.00 59.84 206 THR A N 1
ATOM 1508 C CA . THR A 1 206 ? -13.335 12.976 16.210 1.00 59.84 206 THR A CA 1
ATOM 1509 C C . THR A 1 206 ? -12.425 14.209 16.114 1.00 59.84 206 THR A C 1
ATOM 1511 O O . THR A 1 206 ? -12.107 14.871 17.112 1.00 59.84 206 THR A O 1
ATOM 1514 N N . ILE A 1 207 ? -12.002 14.528 14.892 1.00 57.44 207 ILE A N 1
ATOM 1515 C CA . ILE A 1 207 ? -11.297 15.768 14.545 1.00 57.44 207 ILE A CA 1
ATOM 1516 C C . ILE A 1 207 ? -12.274 16.908 14.206 1.00 57.44 207 ILE A C 1
ATOM 1518 O O . ILE A 1 207 ? -11.906 18.078 14.339 1.00 57.44 207 ILE A O 1
ATOM 1522 N N . TRP A 1 208 ? -13.524 16.569 13.864 1.00 68.06 208 TRP A N 1
ATOM 1523 C CA . TRP A 1 208 ? -14.625 17.488 13.559 1.00 68.06 208 TRP A CA 1
ATOM 1524 C C . TRP A 1 208 ? -15.726 17.409 14.622 1.00 68.06 208 TRP A C 1
ATOM 1526 O O . TRP A 1 208 ? -16.082 16.329 15.086 1.00 68.06 208 TRP A O 1
ATOM 1536 N N . TYR A 1 209 ? -16.266 18.557 15.029 1.00 78.12 209 TYR A N 1
ATOM 1537 C CA . TYR A 1 209 ? -17.316 18.642 16.044 1.00 78.12 209 TYR A CA 1
ATOM 1538 C C . TYR A 1 209 ? -18.521 19.393 15.465 1.00 78.12 209 TYR A C 1
ATOM 1540 O O . TYR A 1 209 ? -18.306 20.422 14.833 1.00 78.12 209 TYR A O 1
ATOM 1548 N N . PRO A 1 210 ? -19.760 18.952 15.733 1.00 86.44 210 PRO A N 1
ATOM 1549 C CA . PRO A 1 210 ? -20.110 17.754 16.491 1.00 86.44 210 PRO A CA 1
ATOM 1550 C C . PRO A 1 210 ? -19.938 16.474 15.659 1.00 86.44 210 PRO A C 1
ATOM 1552 O O . PRO A 1 210 ? -20.119 16.481 14.445 1.00 86.44 210 PRO A O 1
ATOM 1555 N N . THR A 1 211 ? -19.637 15.364 16.331 1.00 87.81 211 THR A N 1
ATOM 1556 C CA . THR A 1 211 ? -19.712 14.017 15.744 1.00 87.81 211 THR A CA 1
ATOM 1557 C C . THR A 1 211 ? -20.602 13.150 16.619 1.00 87.81 211 THR A C 1
ATOM 1559 O O . THR A 1 211 ? -20.457 13.121 17.840 1.00 87.81 211 THR A O 1
ATOM 1562 N N . THR A 1 212 ? -21.561 12.455 16.012 1.00 91.12 212 THR A N 1
ATOM 1563 C CA . THR A 1 212 ? -22.540 11.627 16.722 1.00 91.12 212 THR A CA 1
ATOM 1564 C C . THR A 1 212 ? -22.446 10.174 16.280 1.00 91.12 212 THR A C 1
ATOM 1566 O O . THR A 1 212 ? -22.575 9.871 15.097 1.00 91.12 212 THR A O 1
ATOM 1569 N N . PHE A 1 213 ? -22.262 9.275 17.245 1.00 92.12 213 PHE A N 1
ATOM 1570 C CA . PHE A 1 213 ? -22.190 7.831 17.043 1.00 92.12 213 PHE A CA 1
ATOM 1571 C C . PHE A 1 213 ? -23.512 7.179 17.433 1.00 92.12 213 PHE A C 1
ATOM 1573 O O . PHE A 1 213 ? -24.065 7.466 18.499 1.00 92.12 213 PHE A O 1
ATOM 1580 N N . PHE A 1 214 ? -23.978 6.256 16.600 1.00 94.00 214 PHE A N 1
ATOM 1581 C CA . PHE A 1 214 ? -25.157 5.438 16.846 1.00 94.00 214 PHE A CA 1
ATOM 1582 C C . PHE A 1 214 ? -24.710 3.999 17.059 1.00 94.00 214 PHE A C 1
ATOM 1584 O O . PHE A 1 214 ? -24.022 3.417 16.223 1.00 94.00 214 PHE A O 1
ATOM 1591 N N . ILE A 1 215 ? -25.047 3.460 18.227 1.00 95.12 215 ILE A N 1
ATOM 1592 C CA . ILE A 1 215 ? -24.649 2.128 18.665 1.00 95.12 215 ILE A CA 1
ATOM 1593 C C . ILE A 1 215 ? -25.914 1.301 18.870 1.00 95.12 215 ILE A C 1
ATOM 1595 O O . ILE A 1 215 ? -26.829 1.691 19.607 1.00 95.12 215 ILE A O 1
ATOM 1599 N N . ASP A 1 216 ? -25.954 0.146 18.218 1.00 95.31 216 ASP A N 1
ATOM 1600 C CA . ASP A 1 216 ? -27.063 -0.789 18.279 1.00 95.31 216 ASP A CA 1
ATOM 1601 C C . ASP A 1 216 ? -27.130 -1.541 19.622 1.00 95.31 216 ASP A C 1
ATOM 1603 O O . ASP A 1 216 ? -26.275 -1.418 20.506 1.00 95.31 216 ASP A O 1
ATOM 1607 N N . ARG A 1 217 ? -28.158 -2.380 19.787 1.00 95.19 217 ARG A N 1
ATOM 1608 C CA . ARG A 1 217 ? -28.371 -3.129 21.039 1.00 95.19 217 ARG A CA 1
ATOM 1609 C C . ARG A 1 217 ? -27.290 -4.168 21.345 1.00 95.19 217 ARG A C 1
ATOM 1611 O O . ARG A 1 217 ? -27.194 -4.620 22.491 1.00 95.19 217 ARG A O 1
ATOM 1618 N N . ASN A 1 218 ? -26.500 -4.562 20.352 1.00 93.06 218 ASN A N 1
ATOM 1619 C CA . ASN A 1 218 ? -25.401 -5.513 20.477 1.00 93.06 218 ASN A CA 1
ATOM 1620 C C . ASN A 1 218 ? -24.059 -4.822 20.754 1.00 93.06 218 ASN A C 1
ATOM 1622 O O . ASN A 1 218 ? -23.055 -5.515 20.950 1.00 93.06 218 ASN A O 1
ATOM 1626 N N . GLY A 1 219 ? -24.051 -3.487 20.825 1.00 91.81 219 GLY A N 1
ATOM 1627 C CA . GLY A 1 219 ? -22.851 -2.690 21.025 1.00 91.81 219 GLY A CA 1
ATOM 1628 C C . GLY A 1 219 ? -22.060 -2.481 19.737 1.00 91.81 219 GLY A C 1
ATOM 1629 O O . GLY A 1 219 ? -20.844 -2.361 19.815 1.00 91.81 219 GLY A O 1
ATOM 1630 N N . VAL A 1 220 ? -22.704 -2.500 18.569 1.00 92.00 220 VAL A N 1
ATOM 1631 C CA . VAL A 1 220 ? -22.075 -2.268 17.259 1.00 92.00 220 VAL A CA 1
ATOM 1632 C C . VAL A 1 220 ? -22.425 -0.867 16.773 1.00 92.00 220 VAL A C 1
ATOM 1634 O O . VAL A 1 220 ? -23.588 -0.477 16.829 1.00 92.00 220 VAL A O 1
ATOM 1637 N N . ILE A 1 221 ? -21.433 -0.109 16.310 1.00 90.75 221 ILE A N 1
ATOM 1638 C CA . ILE A 1 221 ? -21.644 1.199 15.684 1.00 90.75 221 ILE A CA 1
ATOM 1639 C C . ILE A 1 221 ? -22.338 0.960 14.339 1.00 90.75 221 ILE A C 1
ATOM 1641 O O . ILE A 1 221 ? -21.761 0.326 13.461 1.00 90.75 221 ILE A O 1
ATOM 1645 N N . ASP A 1 222 ? -23.577 1.418 14.170 1.00 90.00 222 ASP A N 1
ATOM 1646 C CA . ASP A 1 222 ? -24.362 1.215 12.942 1.00 90.00 222 ASP A CA 1
ATOM 1647 C C . ASP A 1 222 ? -24.483 2.484 12.084 1.00 90.00 222 ASP A C 1
ATOM 1649 O O . ASP A 1 222 ? -24.786 2.391 10.894 1.00 90.00 222 ASP A O 1
ATOM 1653 N N . ALA A 1 223 ? -24.175 3.653 12.652 1.00 88.81 223 ALA A N 1
ATOM 1654 C CA . ALA A 1 223 ? -24.024 4.908 11.926 1.00 88.81 223 ALA A CA 1
ATOM 1655 C C . ALA A 1 223 ? -23.137 5.903 12.687 1.00 88.81 223 ALA A C 1
ATOM 1657 O O . ALA A 1 223 ? -23.056 5.887 13.918 1.00 88.81 223 ALA A O 1
ATOM 1658 N N . VAL A 1 224 ? -22.525 6.820 11.942 1.00 87.38 224 VAL A N 1
ATOM 1659 C CA . VAL A 1 224 ? -21.817 7.986 12.475 1.00 87.38 224 VAL A CA 1
ATOM 1660 C C . VAL A 1 224 ? -22.189 9.189 11.615 1.00 87.38 224 VAL A C 1
ATOM 1662 O O . VAL A 1 224 ? -22.275 9.076 10.394 1.00 87.38 224 VAL A O 1
ATOM 1665 N N . THR A 1 225 ? -22.445 10.334 12.238 1.00 86.75 225 THR A N 1
ATOM 1666 C CA . THR A 1 225 ? -22.727 11.587 11.529 1.00 86.75 225 THR A CA 1
ATOM 1667 C C . THR A 1 225 ? -21.784 12.678 11.998 1.00 86.75 225 THR A C 1
ATOM 1669 O O . THR A 1 225 ? -21.613 12.849 13.204 1.00 86.75 225 THR A O 1
ATOM 1672 N N . VAL A 1 226 ? -21.243 13.436 11.051 1.00 81.94 226 VAL A N 1
ATOM 1673 C CA . VAL A 1 226 ? -20.473 14.662 11.294 1.00 81.94 226 VAL A CA 1
ATOM 1674 C C . VAL A 1 226 ? -21.389 15.871 11.070 1.00 81.94 226 VAL A C 1
ATOM 1676 O O . VAL A 1 226 ? -22.386 15.769 10.344 1.00 81.94 226 VAL A O 1
ATOM 1679 N N . ASP A 1 227 ? -21.062 16.989 11.711 1.00 83.44 227 ASP A N 1
ATOM 1680 C CA . ASP A 1 227 ? -21.825 18.238 11.720 1.00 83.44 227 ASP A CA 1
ATOM 1681 C C . ASP A 1 227 ? -23.220 18.106 12.355 1.00 83.44 227 ASP A C 1
ATOM 1683 O O . ASP A 1 227 ? -23.645 17.050 12.841 1.00 83.44 227 ASP A O 1
ATOM 1687 N N . ASN A 1 228 ? -23.952 19.218 12.399 1.00 87.38 228 ASN A N 1
ATOM 1688 C CA . ASN A 1 228 ? -25.299 19.233 12.937 1.00 87.38 228 ASN A CA 1
ATOM 1689 C C . ASN A 1 228 ? -26.291 18.533 11.994 1.00 87.38 228 ASN A C 1
ATOM 1691 O O . ASN A 1 228 ? -26.325 18.752 10.784 1.00 87.38 228 ASN A O 1
ATOM 1695 N N . GLN A 1 229 ? -27.167 17.719 12.574 1.00 90.69 229 GLN A N 1
ATOM 1696 C CA . GLN A 1 229 ? -28.174 16.952 11.855 1.00 90.69 229 GLN A CA 1
ATOM 1697 C C . GLN A 1 229 ? -29.586 17.372 12.280 1.00 90.69 229 GLN A C 1
ATOM 1699 O O . GLN A 1 229 ? -29.838 17.639 13.460 1.00 90.69 229 GLN A O 1
ATOM 1704 N N . PRO A 1 230 ? -30.560 17.384 11.351 1.00 92.12 230 PRO A N 1
ATOM 1705 C CA . PRO A 1 230 ? -31.960 17.566 11.706 1.00 92.12 230 PRO A CA 1
ATOM 1706 C C . PRO A 1 230 ? -32.444 16.475 12.671 1.00 92.12 230 PRO A C 1
ATOM 1708 O O . PRO A 1 230 ? -32.098 15.302 12.522 1.00 92.12 230 PRO A O 1
ATOM 1711 N N . VAL A 1 231 ? -33.339 16.836 13.599 1.00 94.69 231 VAL A N 1
ATOM 1712 C CA . VAL A 1 231 ? -33.917 15.898 14.585 1.00 94.69 231 VAL A CA 1
ATOM 1713 C C . VAL A 1 231 ? -34.513 14.633 13.956 1.00 94.69 231 VAL A C 1
ATOM 1715 O O . VAL A 1 231 ? -34.440 13.563 14.553 1.00 94.69 231 VAL A O 1
ATOM 1718 N N . GLU A 1 232 ? -35.077 14.725 12.750 1.00 91.12 232 GLU A N 1
ATOM 1719 C CA . GLU A 1 232 ? -35.674 13.570 12.072 1.00 91.12 232 GLU A CA 1
ATOM 1720 C C . GLU A 1 232 ? -34.617 12.555 11.621 1.00 91.12 232 GLU A C 1
ATOM 1722 O O . GLU A 1 232 ? -34.804 11.355 11.808 1.00 91.12 232 GLU A O 1
ATOM 1727 N N . THR A 1 233 ? -33.470 13.029 11.124 1.00 90.50 233 THR A N 1
ATOM 1728 C CA . THR A 1 233 ? -32.321 12.174 10.795 1.00 90.50 233 THR A CA 1
ATOM 1729 C C . THR A 1 233 ? -31.809 11.471 12.051 1.00 90.50 233 THR A C 1
ATOM 1731 O O . THR A 1 233 ? -31.647 10.252 12.060 1.00 90.50 233 THR A O 1
ATOM 1734 N N . LEU A 1 234 ? -31.633 12.219 13.147 1.00 94.25 234 LEU A N 1
ATOM 1735 C CA . LEU A 1 234 ? -31.193 11.659 14.429 1.00 94.25 234 LEU A CA 1
ATOM 1736 C C . LEU A 1 234 ? -32.176 10.612 14.958 1.00 94.25 234 LEU A C 1
ATOM 1738 O O . LEU A 1 234 ? -31.758 9.567 15.450 1.00 94.25 234 LEU A O 1
ATOM 1742 N N . ARG A 1 235 ? -33.484 10.858 14.827 1.00 94.50 235 ARG A N 1
ATOM 1743 C CA . ARG A 1 235 ? -34.530 9.907 15.215 1.00 94.50 235 ARG A CA 1
ATOM 1744 C C . ARG A 1 235 ? -34.464 8.633 14.387 1.00 94.50 235 ARG A C 1
ATOM 1746 O O . ARG A 1 235 ? -34.542 7.545 14.958 1.00 94.50 235 ARG A O 1
ATOM 1753 N N . GLN A 1 236 ? -34.323 8.763 13.071 1.00 92.31 236 GLN A N 1
ATOM 1754 C CA . GLN A 1 236 ? -34.229 7.628 12.162 1.00 92.31 236 GLN A CA 1
ATOM 1755 C C . GLN A 1 236 ? -33.044 6.726 12.529 1.00 92.31 236 GLN A C 1
ATOM 1757 O O . GLN A 1 236 ? -33.223 5.517 12.648 1.00 92.31 236 GLN A O 1
ATOM 1762 N N . LEU A 1 237 ? -31.867 7.306 12.772 1.00 93.12 237 LEU A N 1
ATOM 1763 C CA . LEU A 1 237 ? -30.660 6.558 13.133 1.00 93.12 237 LEU A CA 1
ATOM 1764 C C . LEU A 1 237 ? -30.746 5.972 14.555 1.00 93.12 237 LEU A C 1
ATOM 1766 O O . LEU A 1 237 ? -30.521 4.780 14.761 1.00 93.12 237 LEU A O 1
ATOM 1770 N N . ALA A 1 238 ? -31.202 6.756 15.538 1.00 93.94 238 ALA A N 1
ATOM 1771 C CA . ALA A 1 238 ? -31.352 6.309 16.927 1.00 93.94 238 ALA A CA 1
ATOM 1772 C C . ALA A 1 238 ? -32.384 5.182 17.115 1.00 93.94 238 ALA A C 1
ATOM 1774 O O . ALA A 1 238 ? -32.387 4.520 18.153 1.00 93.94 238 ALA A O 1
ATOM 1775 N N . THR A 1 239 ? -33.263 4.955 16.133 1.00 92.06 239 THR A N 1
ATOM 1776 C CA . THR A 1 239 ? -34.316 3.926 16.173 1.00 92.06 239 THR A CA 1
ATOM 1777 C C . THR A 1 239 ? -34.228 2.900 15.041 1.00 92.06 239 THR A C 1
ATOM 1779 O O . THR A 1 239 ? -35.161 2.112 14.865 1.00 92.06 239 THR A O 1
ATOM 1782 N N . ALA A 1 240 ? -33.120 2.878 14.294 1.00 91.19 240 ALA A N 1
ATOM 1783 C CA . ALA A 1 240 ? -32.916 1.935 13.200 1.00 91.19 240 ALA A CA 1
ATOM 1784 C C . ALA A 1 240 ? -32.914 0.457 13.675 1.00 91.19 240 ALA A C 1
ATOM 1786 O O . ALA A 1 240 ? -32.894 0.165 14.874 1.00 91.19 240 ALA A O 1
ATOM 1787 N N . PRO A 1 241 ? -33.010 -0.517 12.756 1.00 90.62 241 PRO A N 1
ATOM 1788 C CA . PRO A 1 241 ? -32.764 -1.922 13.070 1.00 90.62 241 PRO A CA 1
ATOM 1789 C C . PRO A 1 241 ? -31.301 -2.178 13.446 1.00 90.62 241 PRO A C 1
ATOM 1791 O O . PRO A 1 241 ? -30.410 -1.475 12.980 1.00 90.62 241 PRO A O 1
ATOM 1794 N N . ASP A 1 242 ? -31.067 -3.205 14.266 1.00 93.56 242 ASP A N 1
ATOM 1795 C CA . ASP A 1 242 ? -29.719 -3.614 14.681 1.00 93.56 242 ASP A CA 1
ATOM 1796 C C . ASP A 1 242 ? -28.877 -4.103 13.489 1.00 93.56 242 ASP A C 1
ATOM 1798 O O . ASP A 1 242 ? -29.419 -4.631 12.511 1.00 93.56 242 ASP A O 1
ATOM 1802 N N . TYR A 1 243 ? -27.558 -3.915 13.573 1.00 88.44 243 TYR A N 1
ATOM 1803 C CA . TYR A 1 243 ? -26.630 -4.280 12.506 1.00 88.44 243 TYR A CA 1
ATOM 1804 C C . TYR A 1 243 ? -26.607 -5.805 12.314 1.00 88.44 243 TYR A C 1
ATOM 1806 O O . TYR A 1 243 ? -26.576 -6.567 13.283 1.00 88.44 243 TYR A O 1
ATOM 1814 N N . THR A 1 244 ? -26.668 -6.264 11.062 1.00 85.88 244 THR A N 1
ATOM 1815 C CA . THR A 1 244 ? -26.884 -7.687 10.744 1.00 85.88 244 THR A CA 1
ATOM 1816 C C . THR A 1 244 ? -25.617 -8.460 10.422 1.00 85.88 244 THR A C 1
ATOM 1818 O O . THR A 1 244 ? -25.606 -9.680 10.591 1.00 85.88 244 THR A O 1
ATOM 1821 N N . ASP A 1 245 ? -24.574 -7.786 9.945 1.00 80.88 245 ASP A N 1
ATOM 1822 C CA . ASP A 1 245 ? -23.350 -8.467 9.535 1.00 80.88 245 ASP A CA 1
ATOM 1823 C C . ASP A 1 245 ? -22.461 -8.747 10.754 1.00 80.88 245 ASP A C 1
ATOM 1825 O O . ASP A 1 245 ? -22.638 -8.173 11.833 1.00 80.88 245 ASP A O 1
ATOM 1829 N N . ALA A 1 246 ? -21.493 -9.652 10.596 1.00 78.44 246 ALA A N 1
ATOM 1830 C CA . ALA A 1 246 ? -20.538 -9.941 11.658 1.00 78.44 246 ALA A CA 1
ATOM 1831 C C . ALA A 1 246 ? -19.753 -8.662 12.022 1.00 78.44 246 ALA A C 1
ATOM 1833 O O . ALA A 1 246 ? -19.147 -8.055 11.131 1.00 78.44 246 ALA A O 1
ATOM 1834 N N . PRO A 1 247 ? -19.763 -8.235 13.298 1.00 81.44 247 PRO A N 1
ATOM 1835 C CA . PRO A 1 247 ? -19.092 -7.008 13.686 1.00 81.44 247 PRO A CA 1
ATOM 1836 C C . PRO A 1 247 ? -17.575 -7.182 13.664 1.00 81.44 247 PRO A C 1
ATOM 1838 O O . PRO A 1 247 ? -17.052 -8.212 14.090 1.00 81.44 247 PRO A O 1
ATOM 1841 N N . ALA A 1 248 ? -16.871 -6.149 13.207 1.00 73.62 248 ALA A N 1
ATOM 1842 C CA . ALA A 1 248 ? -15.429 -6.058 13.373 1.00 73.62 248 ALA A CA 1
ATOM 1843 C C . ALA A 1 248 ? -15.112 -5.704 14.832 1.00 73.62 248 ALA A C 1
ATOM 1845 O O . ALA A 1 248 ? -15.728 -4.805 15.406 1.00 73.62 248 ALA A O 1
ATOM 1846 N N . GLU A 1 249 ? -14.166 -6.407 15.445 1.00 72.81 249 GLU A N 1
ATOM 1847 C CA . GLU A 1 249 ? -13.728 -6.096 16.804 1.00 72.81 249 GLU A CA 1
ATOM 1848 C C . GLU A 1 249 ? -12.764 -4.900 16.790 1.00 72.81 249 GLU A C 1
ATOM 1850 O O . GLU A 1 249 ? -11.913 -4.776 15.906 1.00 72.81 249 GLU A O 1
ATOM 1855 N N . VAL A 1 250 ? -12.897 -4.014 17.782 1.00 60.28 250 VAL A N 1
ATOM 1856 C CA . VAL A 1 250 ? -11.881 -2.993 18.058 1.00 60.28 250 VAL A CA 1
ATOM 1857 C C . VAL A 1 250 ? -10.686 -3.707 18.675 1.00 60.28 250 VAL A C 1
ATOM 1859 O O . VAL A 1 250 ? -10.711 -4.034 19.863 1.00 60.28 250 VAL A O 1
ATOM 1862 N N . SER A 1 251 ? -9.619 -3.904 17.909 1.00 53.31 251 SER A N 1
ATOM 1863 C CA . SER A 1 251 ? -8.305 -3.998 18.539 1.00 53.31 251 SER A CA 1
ATOM 1864 C C . SER A 1 251 ? -7.913 -2.578 18.941 1.00 53.31 251 SER A C 1
ATOM 1866 O O . SER A 1 251 ? -7.900 -1.698 18.076 1.00 53.31 251 SER A O 1
ATOM 1868 N N . PRO A 1 252 ? -7.651 -2.286 20.228 1.00 53.78 252 PRO A N 1
ATOM 1869 C CA . PRO A 1 252 ? -7.058 -1.005 20.571 1.00 53.78 252 PRO A CA 1
ATOM 1870 C C . PRO A 1 252 ? -5.747 -0.920 19.797 1.00 53.78 252 PRO A C 1
ATOM 1872 O O . PRO A 1 252 ? -4.885 -1.770 19.990 1.00 53.78 252 PRO A O 1
ATOM 1875 N N . ALA A 1 253 ? -5.617 0.056 18.896 1.00 55.34 253 ALA A N 1
ATOM 1876 C CA . ALA A 1 253 ? -4.352 0.262 18.208 1.00 55.34 253 ALA A CA 1
ATOM 1877 C C . ALA A 1 253 ? -3.293 0.513 19.283 1.00 55.34 253 ALA A C 1
ATOM 1879 O O . ALA A 1 253 ? -3.332 1.535 19.976 1.00 55.34 253 ALA A O 1
ATOM 1880 N N . VAL A 1 254 ? -2.406 -0.457 19.473 1.00 69.25 254 VAL A N 1
ATOM 1881 C CA . VAL A 1 254 ? -1.315 -0.328 20.425 1.00 69.25 254 VAL A CA 1
ATOM 1882 C C . VAL A 1 254 ? -0.220 0.419 19.686 1.00 69.25 254 VAL A C 1
ATOM 1884 O O . VAL A 1 254 ? 0.264 -0.039 18.650 1.00 69.25 254 VAL A O 1
ATOM 1887 N N . GLU A 1 255 ? 0.133 1.603 20.183 1.00 78.00 255 GLU A N 1
ATOM 1888 C CA . GLU A 1 255 ? 1.415 2.181 19.800 1.00 78.00 255 GLU A CA 1
ATOM 1889 C C . GLU A 1 255 ? 2.492 1.285 20.419 1.00 78.00 255 GLU A C 1
ATOM 1891 O O . GLU A 1 255 ? 2.612 1.199 21.644 1.00 78.00 255 GLU A O 1
ATOM 1896 N N . VAL A 1 256 ? 3.203 0.553 19.569 1.00 81.12 256 VAL A N 1
ATOM 1897 C CA . VAL A 1 256 ? 4.224 -0.415 19.960 1.00 81.12 256 VAL A CA 1
ATOM 1898 C C . VAL A 1 256 ? 5.596 0.244 19.904 1.00 81.12 256 VAL A C 1
ATOM 1900 O O . VAL A 1 256 ? 5.945 0.949 18.951 1.00 81.12 256 VAL A O 1
ATOM 1903 N N . THR A 1 257 ? 6.395 0.010 20.942 1.00 80.88 257 THR A N 1
ATOM 1904 C CA . THR A 1 257 ? 7.821 0.339 20.908 1.00 80.88 257 THR A CA 1
ATOM 1905 C C . THR A 1 257 ? 8.543 -0.850 20.300 1.00 80.88 257 THR A C 1
ATOM 1907 O O . THR A 1 257 ? 8.523 -1.931 20.878 1.00 80.88 257 THR A O 1
ATOM 1910 N N . LEU A 1 258 ? 9.183 -0.654 19.149 1.00 77.19 258 LEU A N 1
ATOM 1911 C CA . LEU A 1 258 ? 10.039 -1.677 18.560 1.00 77.19 258 LEU A CA 1
ATOM 1912 C C . LEU A 1 258 ? 11.412 -1.642 19.252 1.00 77.19 258 LEU A C 1
ATOM 1914 O O . LEU A 1 258 ? 12.322 -0.961 18.776 1.00 77.19 258 LEU A O 1
ATOM 1918 N N . ASP A 1 259 ? 11.548 -2.306 20.405 1.00 74.19 259 ASP A N 1
ATOM 1919 C CA . ASP A 1 259 ? 12.839 -2.455 21.089 1.00 74.19 259 ASP A CA 1
ATOM 1920 C C . ASP A 1 259 ? 13.590 -3.685 20.540 1.00 74.19 259 ASP A C 1
ATOM 1922 O O . ASP A 1 259 ? 13.100 -4.809 20.662 1.00 74.19 259 ASP A O 1
ATOM 1926 N N . PRO A 1 260 ? 14.791 -3.518 19.952 1.00 67.81 260 PRO A N 1
ATOM 1927 C CA . PRO A 1 260 ? 15.604 -4.644 19.499 1.00 67.81 260 PRO A CA 1
ATOM 1928 C C . PRO A 1 260 ? 15.962 -5.654 20.599 1.00 67.81 260 PRO A C 1
ATOM 1930 O O . PRO A 1 260 ? 16.284 -6.793 20.273 1.00 67.81 260 PRO A O 1
ATOM 1933 N N . ALA A 1 261 ? 15.961 -5.249 21.876 1.00 69.00 261 ALA A N 1
ATOM 1934 C CA . ALA A 1 261 ? 16.269 -6.131 23.002 1.00 69.00 261 ALA A CA 1
ATOM 1935 C C . ALA A 1 261 ? 15.160 -7.152 23.300 1.00 69.00 261 ALA A C 1
ATOM 1937 O O . ALA A 1 261 ? 15.443 -8.176 23.918 1.00 69.00 261 ALA A O 1
ATOM 1938 N N . ASP A 1 262 ? 13.936 -6.886 22.841 1.00 70.75 262 ASP A N 1
ATOM 1939 C CA . ASP A 1 262 ? 12.768 -7.742 23.063 1.00 70.75 262 ASP A CA 1
ATOM 1940 C C . ASP A 1 262 ? 12.584 -8.786 21.942 1.00 70.75 262 ASP A C 1
ATOM 1942 O O . ASP A 1 262 ? 11.645 -9.580 21.973 1.00 70.75 262 ASP A O 1
ATOM 1946 N N . GLY A 1 263 ? 13.485 -8.797 20.951 1.00 81.19 263 GLY A N 1
ATOM 1947 C CA . GLY A 1 263 ? 13.405 -9.676 19.789 1.00 81.19 263 GLY A CA 1
ATOM 1948 C C . GLY A 1 263 ? 13.607 -11.158 20.115 1.00 81.19 263 GLY A C 1
ATOM 1949 O O . GLY A 1 263 ? 14.515 -11.543 20.852 1.00 81.19 263 GLY A O 1
ATOM 1950 N N . THR A 1 264 ? 12.793 -12.007 19.493 1.00 87.88 264 THR A N 1
ATOM 1951 C CA . THR A 1 264 ? 12.905 -13.472 19.524 1.00 87.88 264 THR A CA 1
ATOM 1952 C C . THR A 1 264 ? 13.872 -14.028 18.479 1.00 87.88 264 THR A C 1
ATOM 1954 O O . THR A 1 264 ? 14.226 -15.204 18.555 1.00 87.88 264 THR A O 1
ATOM 1957 N N . LEU A 1 265 ? 14.333 -13.201 17.536 1.00 91.12 265 LEU A N 1
ATOM 1958 C CA . LEU A 1 265 ? 15.164 -13.582 16.396 1.00 91.12 265 LEU A CA 1
ATOM 1959 C C . LEU A 1 265 ? 16.590 -13.038 16.499 1.00 91.12 265 LEU A C 1
ATOM 1961 O O . LEU A 1 265 ? 16.835 -11.890 16.878 1.00 91.12 265 LEU A O 1
ATOM 1965 N N . GLN A 1 266 ? 17.536 -13.858 16.054 1.00 91.25 266 GLN A N 1
ATOM 1966 C CA . GLN A 1 266 ? 18.927 -13.504 15.800 1.00 91.25 266 GLN A CA 1
ATOM 1967 C C . GLN A 1 266 ? 19.289 -13.782 14.336 1.00 91.25 266 GLN A C 1
ATOM 1969 O O . GLN A 1 266 ? 18.716 -14.657 13.686 1.00 91.25 266 GLN A O 1
ATOM 1974 N N . PHE A 1 267 ? 20.270 -13.034 13.826 1.00 92.19 267 PHE A N 1
ATOM 1975 C CA . PHE A 1 267 ? 20.659 -13.078 12.419 1.00 92.19 267 PHE A CA 1
ATOM 1976 C C . PHE A 1 267 ? 22.134 -13.429 12.268 1.00 92.19 267 PHE A C 1
ATOM 1978 O O . PHE A 1 267 ? 23.001 -12.809 12.891 1.00 92.19 267 PHE A O 1
ATOM 1985 N N . SER A 1 268 ? 22.434 -14.384 11.390 1.00 92.75 268 SER A N 1
ATOM 1986 C CA . SER A 1 268 ? 23.807 -14.729 11.019 1.00 92.75 268 SER A CA 1
ATOM 1987 C C . SER A 1 268 ? 23.966 -14.740 9.504 1.00 92.75 268 SER A C 1
ATOM 1989 O O . SER A 1 268 ? 23.084 -15.187 8.779 1.00 92.75 268 SER A O 1
ATOM 1991 N N . GLN A 1 269 ? 25.082 -14.218 8.995 1.00 94.81 269 GLN A N 1
ATOM 1992 C CA . GLN A 1 269 ? 25.324 -14.213 7.553 1.00 94.81 269 GLN A CA 1
ATOM 1993 C C . GLN A 1 269 ? 25.450 -15.655 7.035 1.00 94.81 269 GLN A C 1
ATOM 1995 O O . GLN A 1 269 ? 26.329 -16.399 7.472 1.00 94.81 269 GLN A O 1
ATOM 2000 N N . ALA A 1 270 ? 24.595 -16.026 6.081 1.00 94.19 270 ALA A N 1
ATOM 2001 C CA . ALA A 1 270 ? 24.628 -17.316 5.401 1.00 94.19 270 ALA A CA 1
ATOM 2002 C C . ALA A 1 270 ? 25.658 -17.305 4.265 1.00 94.19 270 ALA A C 1
ATOM 2004 O O . ALA A 1 270 ? 26.553 -18.148 4.214 1.00 94.19 270 ALA A O 1
ATOM 2005 N N . TRP A 1 271 ? 25.532 -16.324 3.372 1.00 95.69 271 TRP A N 1
ATOM 2006 C CA . TRP A 1 271 ? 26.365 -16.151 2.187 1.00 95.69 271 TRP A CA 1
ATOM 2007 C C . TRP A 1 271 ? 26.314 -14.696 1.707 1.00 95.69 271 TRP A C 1
ATOM 2009 O O . TRP A 1 271 ? 25.481 -13.904 2.151 1.00 95.69 271 TRP A O 1
ATOM 2019 N N . SER A 1 272 ? 27.250 -14.331 0.831 1.00 96.50 272 SER A N 1
ATOM 2020 C CA . SER A 1 272 ? 27.289 -13.020 0.182 1.00 96.50 272 SER A CA 1
ATOM 2021 C C . SER A 1 272 ? 27.881 -13.124 -1.225 1.00 96.50 272 SER A C 1
ATOM 2023 O O . SER A 1 272 ? 28.817 -13.899 -1.442 1.00 96.50 272 SER A O 1
ATOM 2025 N N . ILE A 1 273 ? 27.343 -12.343 -2.163 1.00 96.94 273 ILE A N 1
ATOM 2026 C CA . ILE A 1 273 ? 27.733 -12.288 -3.577 1.00 96.94 273 ILE A CA 1
ATOM 2027 C C . ILE A 1 273 ? 27.861 -10.821 -3.994 1.00 96.94 273 ILE A C 1
ATOM 2029 O O . ILE A 1 273 ? 27.026 -9.993 -3.635 1.00 96.94 273 ILE A O 1
ATOM 2033 N N . ARG A 1 274 ? 28.899 -10.486 -4.767 1.00 95.69 274 ARG A N 1
ATOM 2034 C CA . ARG A 1 274 ? 29.069 -9.143 -5.337 1.00 95.69 274 ARG A CA 1
ATOM 2035 C C . ARG A 1 274 ? 28.626 -9.103 -6.791 1.00 95.69 274 ARG A C 1
ATOM 2037 O O . ARG A 1 274 ? 28.961 -10.005 -7.551 1.00 95.69 274 ARG A O 1
ATOM 2044 N N . PHE A 1 275 ? 27.953 -8.019 -7.152 1.00 94.38 275 PHE A N 1
ATOM 2045 C CA . PHE A 1 275 ? 27.514 -7.714 -8.507 1.00 94.38 275 PHE A CA 1
ATOM 2046 C C . PHE A 1 275 ? 28.173 -6.431 -8.997 1.00 94.38 275 PHE A C 1
ATOM 2048 O O . PHE A 1 275 ? 28.387 -5.487 -8.232 1.00 94.38 275 PHE A O 1
ATOM 2055 N N . ASP A 1 276 ? 28.457 -6.369 -10.293 1.00 90.69 276 ASP A N 1
ATOM 2056 C CA . ASP A 1 276 ? 29.001 -5.167 -10.906 1.00 90.69 276 ASP A CA 1
ATOM 2057 C C . ASP A 1 276 ? 27.882 -4.135 -11.107 1.00 90.69 276 ASP A C 1
ATOM 2059 O O . ASP A 1 276 ? 27.103 -4.186 -12.051 1.00 90.69 276 ASP A O 1
ATOM 2063 N N . ASN A 1 277 ? 27.823 -3.151 -10.206 1.00 91.94 277 ASN A N 1
ATOM 2064 C CA . ASN A 1 277 ? 26.898 -2.016 -10.278 1.00 91.94 277 ASN A CA 1
ATOM 2065 C C . ASN A 1 277 ? 25.401 -2.410 -10.378 1.00 91.94 277 ASN A C 1
ATOM 2067 O O . ASN A 1 277 ? 24.712 -1.999 -11.324 1.00 91.94 277 ASN A O 1
ATOM 2071 N N . PRO A 1 278 ? 24.877 -3.163 -9.394 1.00 94.75 278 PRO A N 1
ATOM 2072 C CA . PRO A 1 278 ? 23.477 -3.561 -9.368 1.00 94.75 278 PRO A CA 1
ATOM 2073 C C . PRO A 1 278 ? 22.556 -2.337 -9.226 1.00 94.75 278 PRO A C 1
ATOM 2075 O O . PRO A 1 278 ? 22.915 -1.338 -8.595 1.00 94.75 278 PRO A O 1
ATOM 2078 N N . GLN A 1 279 ? 21.372 -2.403 -9.833 1.00 92.94 279 GLN A N 1
ATOM 2079 C CA . GLN A 1 279 ? 20.405 -1.301 -9.887 1.00 92.94 279 GLN A CA 1
ATOM 2080 C C . GLN A 1 279 ? 19.159 -1.568 -9.044 1.00 92.94 279 GLN A C 1
ATOM 2082 O O . GLN A 1 279 ? 18.716 -0.682 -8.312 1.00 92.94 279 GLN A O 1
ATOM 2087 N N . ALA A 1 280 ? 18.604 -2.777 -9.134 1.00 94.69 280 ALA A N 1
ATOM 2088 C CA . ALA A 1 280 ? 17.352 -3.144 -8.484 1.00 94.69 280 ALA A CA 1
ATOM 2089 C C . ALA A 1 280 ? 17.338 -4.6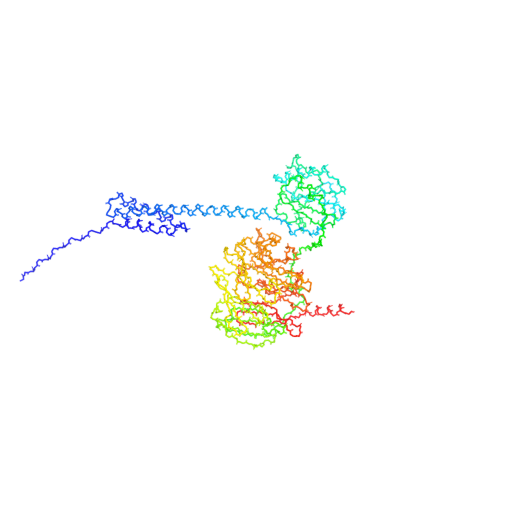29 -8.100 1.00 94.69 280 ALA A C 1
ATOM 2091 O O . ALA A 1 280 ? 18.061 -5.437 -8.686 1.00 94.69 280 ALA A O 1
ATOM 2092 N N . MET A 1 281 ? 16.501 -4.967 -7.121 1.00 95.69 281 MET A N 1
ATOM 2093 C CA . MET A 1 281 ? 16.282 -6.332 -6.655 1.00 95.69 281 MET A CA 1
ATOM 2094 C C . MET A 1 281 ? 14.802 -6.566 -6.362 1.00 95.69 281 MET A C 1
ATOM 2096 O O . MET A 1 281 ? 14.138 -5.673 -5.838 1.00 95.69 281 MET A O 1
ATOM 2100 N N . CYS A 1 282 ? 14.334 -7.785 -6.612 1.00 96.56 282 CYS A N 1
ATOM 2101 C CA . CYS A 1 282 ? 13.124 -8.331 -6.011 1.00 96.56 282 CYS A CA 1
ATOM 2102 C C . CYS A 1 282 ? 13.347 -9.791 -5.594 1.00 96.56 282 CYS A C 1
ATOM 2104 O O . CYS A 1 282 ? 14.396 -10.379 -5.867 1.00 96.56 282 CYS A O 1
ATOM 2106 N N . VAL A 1 283 ? 12.361 -10.356 -4.905 1.00 96.06 283 VAL A N 1
ATOM 2107 C CA . VAL A 1 283 ? 12.317 -11.774 -4.556 1.00 96.06 283 VAL A CA 1
ATOM 2108 C C . VAL A 1 283 ? 11.075 -12.382 -5.189 1.00 96.06 283 VAL A C 1
ATOM 2110 O O . VAL A 1 283 ? 9.994 -11.806 -5.063 1.00 96.06 283 VAL A O 1
ATOM 2113 N N . ALA A 1 284 ? 11.232 -13.513 -5.873 1.00 94.75 284 ALA A N 1
ATOM 2114 C CA . ALA A 1 284 ? 10.133 -14.230 -6.510 1.00 94.75 284 ALA A CA 1
ATOM 2115 C C . ALA A 1 284 ? 10.524 -15.668 -6.848 1.00 94.75 284 ALA A C 1
ATOM 2117 O O . ALA A 1 284 ? 11.700 -15.951 -7.046 1.00 94.75 284 ALA A O 1
ATOM 2118 N N . ASP A 1 285 ? 9.538 -16.552 -6.977 1.00 92.38 285 ASP A N 1
ATOM 2119 C CA . ASP A 1 285 ? 9.745 -17.903 -7.505 1.00 92.38 285 ASP A CA 1
ATOM 2120 C C . ASP A 1 285 ? 9.992 -17.834 -9.019 1.00 92.38 285 ASP A C 1
ATOM 2122 O O . ASP A 1 285 ? 9.065 -17.668 -9.821 1.00 92.38 285 ASP A O 1
ATOM 2126 N N . TRP A 1 286 ? 11.267 -17.877 -9.419 1.00 91.94 286 TRP A N 1
ATOM 2127 C CA . TRP A 1 286 ? 11.647 -17.641 -10.809 1.00 91.94 286 TRP A CA 1
ATOM 2128 C C . TRP A 1 286 ? 11.317 -18.819 -11.722 1.00 91.94 286 TRP A C 1
ATOM 2130 O O . TRP A 1 286 ? 10.988 -18.641 -12.902 1.00 91.94 286 TRP A O 1
ATOM 2140 N N . ASN A 1 287 ? 11.438 -20.030 -11.186 1.00 89.56 287 ASN A N 1
ATOM 2141 C CA . ASN A 1 287 ? 11.366 -21.276 -11.939 1.00 89.56 287 ASN A CA 1
ATOM 2142 C C . ASN A 1 287 ? 10.056 -22.059 -11.699 1.00 89.56 287 ASN A C 1
ATOM 2144 O O . ASN A 1 287 ? 9.874 -23.117 -12.310 1.00 89.56 287 ASN A O 1
ATOM 2148 N N . ALA A 1 288 ? 9.139 -21.508 -10.898 1.00 89.12 288 ALA A N 1
ATOM 2149 C CA . ALA A 1 288 ? 7.873 -22.103 -10.482 1.00 89.12 288 ALA A CA 1
ATOM 2150 C C . ALA A 1 288 ? 8.045 -23.428 -9.710 1.00 89.12 288 ALA A C 1
ATOM 2152 O O . ALA A 1 288 ? 7.237 -24.350 -9.874 1.00 89.12 288 ALA A O 1
ATOM 2153 N N . ASP A 1 289 ? 9.112 -23.558 -8.914 1.00 88.88 289 ASP A N 1
ATOM 2154 C CA . ASP A 1 289 ? 9.373 -24.737 -8.077 1.00 88.88 289 ASP A CA 1
ATOM 2155 C C . ASP A 1 289 ? 8.786 -24.633 -6.660 1.00 88.88 289 ASP A C 1
ATOM 2157 O O . ASP A 1 289 ? 8.874 -25.596 -5.888 1.00 88.88 289 ASP A O 1
ATOM 2161 N N . GLY A 1 290 ? 8.111 -23.521 -6.360 1.00 87.62 290 GLY A N 1
ATOM 2162 C CA . GLY A 1 290 ? 7.484 -23.218 -5.080 1.00 87.62 290 GLY A CA 1
ATOM 2163 C C . GLY A 1 290 ? 8.412 -22.521 -4.087 1.00 87.62 290 GLY A C 1
ATOM 2164 O O . GLY A 1 290 ? 7.981 -22.266 -2.961 1.00 87.62 290 GLY A O 1
ATOM 2165 N N . PHE A 1 291 ? 9.655 -22.225 -4.471 1.00 89.19 291 PHE A N 1
ATOM 2166 C CA . PHE A 1 291 ? 10.646 -21.559 -3.632 1.00 89.19 291 PHE A CA 1
ATOM 2167 C C . PHE A 1 291 ? 11.059 -20.229 -4.242 1.00 89.19 291 PHE A C 1
ATOM 2169 O O . PHE A 1 291 ? 11.048 -20.047 -5.454 1.00 89.19 291 PHE A O 1
ATOM 2176 N N . SER A 1 292 ? 11.394 -19.270 -3.386 1.00 92.31 292 SER A N 1
ATOM 2177 C CA . SER A 1 292 ? 11.731 -17.926 -3.846 1.00 92.31 292 SER A CA 1
ATOM 2178 C C . SER A 1 292 ? 13.216 -17.803 -4.172 1.00 92.31 292 SER A C 1
ATOM 2180 O O . SER A 1 292 ? 14.063 -18.208 -3.376 1.00 92.31 292 SER A O 1
ATOM 2182 N N . ASP A 1 293 ? 13.521 -17.117 -5.269 1.00 95.19 293 ASP A N 1
ATOM 2183 C CA . ASP A 1 293 ? 14.861 -16.729 -5.695 1.00 95.19 293 ASP A CA 1
ATOM 2184 C C . ASP A 1 293 ? 15.070 -15.214 -5.533 1.00 95.19 293 ASP A C 1
ATOM 2186 O O . ASP A 1 293 ? 14.128 -14.413 -5.589 1.00 95.19 293 ASP A O 1
ATOM 2190 N N . ALA A 1 294 ? 16.324 -14.791 -5.365 1.00 97.44 294 ALA A N 1
ATOM 2191 C CA . ALA A 1 294 ? 16.701 -13.385 -5.443 1.00 97.44 294 ALA A CA 1
ATOM 2192 C C . ALA A 1 294 ? 16.986 -13.010 -6.902 1.00 97.44 294 ALA A C 1
ATOM 2194 O O . ALA A 1 294 ? 17.850 -13.599 -7.553 1.00 97.44 294 ALA A O 1
ATOM 2195 N N . LEU A 1 295 ? 16.272 -12.005 -7.405 1.00 97.81 295 LEU A N 1
ATOM 2196 C CA . LEU A 1 295 ? 16.397 -11.493 -8.766 1.00 97.81 295 LEU A CA 1
ATOM 2197 C C . LEU A 1 295 ? 17.077 -10.128 -8.714 1.00 97.81 295 LEU A C 1
ATOM 2199 O O . LEU A 1 295 ? 16.606 -9.231 -8.016 1.00 97.81 295 LEU A O 1
ATOM 2203 N N . ILE A 1 296 ? 18.170 -9.957 -9.456 1.00 97.81 296 ILE A N 1
ATOM 2204 C CA . ILE A 1 296 ? 18.990 -8.742 -9.440 1.00 97.81 296 ILE A CA 1
ATOM 2205 C C . ILE A 1 296 ? 19.196 -8.259 -10.866 1.00 97.81 296 ILE A C 1
ATOM 2207 O O . ILE A 1 296 ? 19.643 -9.021 -11.717 1.00 97.81 296 ILE A O 1
ATOM 2211 N N . VAL A 1 297 ? 18.906 -6.982 -11.113 1.00 96.69 297 VAL A N 1
ATOM 2212 C CA . VAL A 1 297 ? 19.220 -6.327 -12.388 1.00 96.69 297 VAL A CA 1
ATOM 2213 C C . VAL A 1 297 ? 20.425 -5.417 -12.212 1.00 96.69 297 VAL A C 1
ATOM 2215 O O . VAL A 1 297 ? 20.438 -4.577 -11.306 1.00 96.69 297 VAL A O 1
ATOM 2218 N N . ASP A 1 298 ? 21.429 -5.573 -13.070 1.00 94.88 298 ASP A N 1
ATOM 2219 C CA . ASP A 1 298 ? 22.627 -4.732 -13.102 1.00 94.88 298 ASP A CA 1
ATOM 2220 C C . ASP A 1 298 ? 22.544 -3.585 -14.135 1.00 94.88 298 ASP A C 1
ATOM 2222 O O . ASP A 1 298 ? 21.508 -3.350 -14.760 1.00 94.88 298 ASP A O 1
ATOM 2226 N N . HIS A 1 299 ? 23.615 -2.790 -14.263 1.00 90.50 299 HIS A N 1
ATOM 2227 C CA . HIS A 1 299 ? 23.647 -1.678 -15.222 1.00 90.50 299 HIS A CA 1
ATOM 2228 C C . HIS A 1 299 ? 23.825 -2.162 -16.677 1.00 90.50 299 HIS A C 1
ATOM 2230 O O . HIS A 1 299 ? 23.284 -1.523 -17.584 1.00 90.50 299 HIS A O 1
ATOM 2236 N N . ASP A 1 300 ? 24.611 -3.209 -16.946 1.00 93.31 300 ASP A N 1
ATOM 2237 C CA . ASP A 1 300 ? 24.742 -3.756 -18.307 1.00 93.31 300 ASP A CA 1
ATOM 2238 C C . ASP A 1 300 ? 23.672 -4.822 -18.523 1.00 93.31 300 ASP A C 1
ATOM 2240 O O . ASP A 1 300 ? 23.953 -6.016 -18.446 1.00 93.31 300 ASP A O 1
ATOM 2244 N N . PRO A 1 301 ? 22.429 -4.364 -18.733 1.00 92.62 301 PRO A N 1
ATOM 2245 C CA . PRO A 1 301 ? 21.257 -4.917 -18.085 1.00 92.62 301 PRO A CA 1
ATOM 2246 C C . PRO A 1 301 ? 21.219 -6.433 -18.247 1.00 92.62 301 PRO A C 1
ATOM 2248 O O . PRO A 1 301 ? 20.871 -6.951 -19.307 1.00 92.62 301 PRO A O 1
ATOM 2251 N N . ALA A 1 302 ? 21.569 -7.135 -17.181 1.00 96.44 302 ALA A N 1
ATOM 2252 C CA . ALA A 1 302 ? 21.456 -8.568 -17.028 1.00 96.44 302 ALA A CA 1
ATOM 2253 C C . ALA A 1 302 ? 20.627 -8.859 -15.780 1.00 96.44 302 ALA A C 1
ATOM 2255 O O . ALA A 1 302 ? 20.723 -8.168 -14.765 1.00 96.44 302 ALA A O 1
ATOM 2256 N N . LEU A 1 303 ? 19.786 -9.881 -15.878 1.00 97.25 303 LEU A N 1
ATOM 2257 C CA . LEU A 1 303 ? 19.080 -10.452 -14.750 1.00 97.25 303 LEU A CA 1
ATOM 2258 C C . LEU A 1 303 ? 19.894 -11.609 -14.184 1.00 97.25 303 LEU A C 1
ATOM 2260 O O . LEU A 1 303 ? 20.060 -12.634 -14.849 1.00 97.25 303 LEU A O 1
ATOM 2264 N N . HIS A 1 304 ? 20.337 -11.457 -12.948 1.00 97.81 304 HIS A N 1
ATOM 2265 C CA . HIS A 1 304 ? 20.944 -12.514 -12.157 1.00 97.81 304 HIS A CA 1
ATOM 2266 C C . HIS A 1 304 ? 19.882 -13.146 -11.264 1.00 97.81 304 HIS A C 1
ATOM 2268 O O . HIS A 1 304 ? 19.106 -12.432 -10.626 1.00 97.81 304 HIS A O 1
ATOM 2274 N N . VAL A 1 305 ? 19.858 -14.475 -11.216 1.00 97.56 305 VAL A N 1
ATOM 2275 C CA . VAL A 1 305 ? 18.940 -15.252 -10.380 1.00 97.56 305 VAL A CA 1
ATOM 2276 C C . VAL A 1 305 ? 19.769 -16.084 -9.418 1.00 97.56 305 VAL A C 1
ATOM 2278 O O . VAL A 1 305 ? 20.572 -16.915 -9.851 1.00 97.56 305 VAL A O 1
ATOM 2281 N N . VAL A 1 306 ? 19.587 -15.838 -8.125 1.00 97.62 306 VAL A N 1
ATOM 2282 C CA . VAL A 1 306 ? 20.335 -16.479 -7.043 1.00 97.62 306 VAL A CA 1
ATOM 2283 C C . VAL A 1 306 ? 19.376 -17.258 -6.155 1.00 97.62 306 VAL A C 1
ATOM 2285 O O . VAL A 1 306 ? 18.423 -16.681 -5.635 1.00 97.62 306 VAL A O 1
ATOM 2288 N N . ASP A 1 307 ? 19.656 -18.544 -5.970 1.00 94.38 307 ASP A N 1
ATOM 2289 C CA . ASP A 1 307 ? 18.849 -19.434 -5.133 1.00 94.38 307 ASP A CA 1
ATOM 2290 C C . ASP A 1 307 ? 19.093 -19.216 -3.623 1.00 94.38 307 ASP A C 1
ATOM 2292 O O . ASP A 1 307 ? 19.946 -18.426 -3.195 1.00 94.38 307 ASP A O 1
ATOM 2296 N N . GLU A 1 308 ? 18.377 -19.958 -2.777 1.00 91.44 308 GLU A N 1
ATOM 2297 C CA . GLU A 1 308 ? 18.500 -19.880 -1.319 1.00 91.44 308 GLU A CA 1
ATOM 2298 C C . GLU A 1 308 ? 19.891 -20.291 -0.794 1.00 91.44 308 GLU A C 1
ATOM 2300 O O . GLU A 1 308 ? 20.279 -19.950 0.328 1.00 91.44 308 GLU A O 1
ATOM 2305 N N . ASN A 1 309 ? 20.680 -21.002 -1.601 1.00 92.44 309 ASN A N 1
ATOM 2306 C CA . ASN A 1 309 ? 22.018 -21.475 -1.256 1.00 92.44 309 ASN A CA 1
ATOM 2307 C C . ASN A 1 309 ? 23.124 -20.501 -1.691 1.00 92.44 309 ASN A C 1
ATOM 2309 O O . ASN A 1 309 ? 24.302 -20.755 -1.416 1.00 92.44 309 ASN A O 1
ATOM 2313 N N . GLY A 1 310 ? 22.766 -19.391 -2.342 1.00 94.25 310 GLY A N 1
ATOM 2314 C CA . GLY A 1 310 ? 23.715 -18.423 -2.879 1.00 94.25 310 GLY A CA 1
ATOM 2315 C C . GLY A 1 310 ? 24.358 -18.881 -4.191 1.00 94.25 310 GLY A C 1
ATOM 2316 O O . GLY A 1 310 ? 25.439 -18.403 -4.541 1.00 94.25 310 GLY A O 1
ATOM 2317 N N . ALA A 1 311 ? 23.745 -19.829 -4.904 1.00 94.69 311 ALA A N 1
ATOM 2318 C CA . ALA A 1 311 ? 24.169 -20.210 -6.241 1.00 94.69 311 ALA A CA 1
ATOM 2319 C C . ALA A 1 311 ? 23.455 -19.342 -7.282 1.00 94.69 311 ALA A C 1
ATOM 2321 O O . ALA A 1 311 ? 22.233 -19.230 -7.289 1.00 94.69 311 ALA A O 1
ATOM 2322 N N . GLU A 1 312 ? 24.220 -18.754 -8.200 1.00 96.69 312 GLU A N 1
ATOM 2323 C CA . GLU A 1 312 ? 23.656 -18.096 -9.376 1.00 96.69 312 GLU A CA 1
ATOM 2324 C C . GLU A 1 312 ? 23.179 -19.167 -10.369 1.00 96.69 312 GLU A C 1
ATOM 2326 O O . GLU A 1 312 ? 23.979 -19.813 -11.052 1.00 96.69 312 GLU A O 1
ATOM 2331 N N . ILE A 1 313 ? 21.866 -19.392 -10.410 1.00 95.44 313 ILE A N 1
ATOM 2332 C CA . ILE A 1 313 ? 21.233 -20.436 -11.226 1.00 95.44 313 ILE A CA 1
ATOM 2333 C C . ILE A 1 313 ? 20.905 -19.958 -12.642 1.00 95.44 313 ILE A C 1
ATOM 2335 O O . ILE A 1 313 ? 20.746 -20.779 -13.550 1.00 95.44 313 ILE A O 1
ATOM 2339 N N . ALA A 1 314 ? 20.837 -18.642 -12.854 1.00 95.94 314 ALA A N 1
ATOM 2340 C CA . ALA A 1 314 ? 20.694 -18.044 -14.173 1.00 95.94 314 ALA A CA 1
ATOM 2341 C C . ALA A 1 314 ? 21.318 -16.643 -14.236 1.00 95.94 314 ALA A C 1
ATOM 2343 O O . ALA A 1 314 ? 21.271 -15.883 -13.273 1.00 95.94 314 ALA A O 1
ATOM 2344 N N . ALA A 1 315 ? 21.840 -16.308 -15.415 1.00 96.19 315 ALA A N 1
ATOM 2345 C CA . ALA A 1 315 ? 22.277 -14.971 -15.795 1.00 96.19 315 ALA A CA 1
ATOM 2346 C C . ALA A 1 315 ? 21.761 -14.704 -17.212 1.00 96.19 315 ALA A C 1
ATOM 2348 O O . ALA A 1 315 ? 22.172 -15.375 -18.166 1.00 96.19 315 ALA A O 1
ATOM 2349 N N . VAL A 1 316 ? 20.809 -13.785 -17.350 1.00 95.94 316 VAL A N 1
ATOM 2350 C CA . VAL A 1 316 ? 20.053 -13.593 -18.591 1.00 95.94 316 VAL A CA 1
ATOM 2351 C C . VAL A 1 316 ? 20.177 -12.143 -19.056 1.00 95.94 316 VAL A C 1
ATOM 2353 O O . VAL A 1 316 ? 19.792 -11.246 -18.311 1.00 95.94 316 VAL A O 1
ATOM 2356 N N . PRO A 1 317 ? 20.673 -11.874 -20.277 1.00 97.38 317 PRO A N 1
ATOM 2357 C CA . PRO A 1 317 ? 20.691 -10.518 -20.812 1.00 97.38 317 PRO A CA 1
ATOM 2358 C C . PRO A 1 317 ? 19.276 -9.945 -20.895 1.00 97.38 317 PRO A C 1
ATOM 2360 O O . PRO A 1 317 ? 18.362 -10.608 -21.386 1.00 97.38 317 PRO A O 1
ATOM 2363 N N . LEU A 1 318 ? 19.113 -8.704 -20.458 1.00 97.38 318 LEU A N 1
ATOM 2364 C CA . LEU A 1 318 ? 17.874 -7.951 -20.536 1.00 97.38 318 LEU A CA 1
ATOM 2365 C C . LEU A 1 318 ? 17.933 -6.891 -21.652 1.00 97.38 318 LEU A C 1
ATOM 2367 O O . LEU A 1 318 ? 19.003 -6.495 -22.122 1.00 97.38 318 LEU A O 1
ATOM 2371 N N . PRO A 1 319 ? 16.771 -6.402 -22.111 1.00 95.00 319 PRO A N 1
ATOM 2372 C CA . PRO A 1 319 ? 16.695 -5.329 -23.097 1.00 95.00 319 PRO A CA 1
ATOM 2373 C C . PRO A 1 319 ? 17.316 -4.021 -22.582 1.00 95.00 319 PRO A C 1
ATOM 2375 O O . PRO A 1 319 ? 17.231 -3.716 -21.397 1.00 95.00 319 PRO A O 1
ATOM 2378 N N . GLU A 1 320 ? 17.802 -3.164 -23.490 1.00 93.75 320 GLU A N 1
ATOM 2379 C CA . GLU A 1 320 ? 18.384 -1.838 -23.171 1.00 93.75 320 GLU A CA 1
ATOM 2380 C C . GLU A 1 320 ? 17.483 -0.970 -22.268 1.00 93.75 320 GLU A C 1
ATOM 2382 O O . GLU A 1 320 ? 17.976 -0.193 -21.457 1.00 93.75 320 GLU A O 1
ATOM 2387 N N . GLY A 1 321 ? 16.156 -1.132 -22.351 1.00 91.12 321 GLY A N 1
ATOM 2388 C CA . GLY A 1 321 ? 15.200 -0.434 -21.483 1.00 91.12 321 GLY A CA 1
ATOM 2389 C C . GLY A 1 321 ? 15.377 -0.706 -19.983 1.00 91.12 321 GLY A C 1
ATOM 2390 O O . GLY A 1 321 ? 14.985 0.126 -19.170 1.00 91.12 321 GLY A O 1
ATOM 2391 N N . PHE A 1 322 ? 16.008 -1.825 -19.616 1.00 95.81 322 PHE A N 1
ATOM 2392 C CA . PHE A 1 322 ? 16.312 -2.167 -18.229 1.00 95.81 322 PHE A CA 1
ATOM 2393 C C . PHE A 1 322 ? 17.553 -1.452 -17.680 1.00 95.81 322 PHE A C 1
ATOM 2395 O O . PHE A 1 322 ? 17.719 -1.386 -16.471 1.00 95.81 322 PHE A O 1
ATOM 2402 N N . GLN A 1 323 ? 18.383 -0.826 -18.521 1.00 93.25 323 GLN A N 1
ATOM 2403 C CA . GLN A 1 323 ? 19.625 -0.169 -18.088 1.00 93.25 323 GLN A CA 1
ATOM 2404 C C . GLN A 1 323 ? 19.410 0.941 -17.041 1.00 93.25 323 GLN A C 1
ATOM 2406 O O . GLN A 1 323 ? 20.319 1.270 -16.281 1.00 93.25 323 GLN A O 1
ATOM 2411 N N . THR A 1 324 ? 18.227 1.561 -17.019 1.00 89.69 324 THR A N 1
ATOM 2412 C CA . THR A 1 324 ? 17.923 2.686 -16.121 1.00 89.69 324 THR A CA 1
ATOM 2413 C C . THR A 1 324 ? 16.884 2.357 -15.057 1.00 89.69 324 THR A C 1
ATOM 2415 O O . THR A 1 324 ? 16.439 3.275 -14.361 1.00 89.69 324 THR A O 1
ATOM 2418 N N . VAL A 1 325 ? 16.436 1.103 -14.948 1.00 93.81 325 VAL A N 1
ATOM 2419 C CA . VAL A 1 325 ? 15.384 0.747 -13.984 1.00 93.81 325 VAL A CA 1
ATOM 2420 C C . VAL A 1 325 ? 15.907 0.904 -12.566 1.00 93.81 325 VAL A C 1
ATOM 2422 O O . VAL A 1 325 ? 17.069 0.649 -12.273 1.00 93.81 325 VAL A O 1
ATOM 2425 N N . THR A 1 326 ? 15.036 1.368 -11.684 1.00 91.88 326 THR A N 1
ATOM 2426 C CA . THR A 1 326 ? 15.326 1.524 -10.254 1.00 91.88 326 THR A CA 1
ATOM 2427 C C . THR A 1 326 ? 14.439 0.628 -9.399 1.00 91.88 326 THR A C 1
ATOM 2429 O O . THR A 1 326 ? 14.567 0.629 -8.182 1.00 91.88 326 THR A O 1
ATOM 2432 N N . GLU A 1 327 ? 13.504 -0.078 -10.030 1.00 94.12 327 GLU A N 1
ATOM 2433 C CA . GLU A 1 327 ? 12.519 -0.943 -9.403 1.00 94.12 327 GLU A CA 1
ATOM 2434 C C . GLU A 1 327 ? 12.195 -2.081 -10.367 1.00 94.12 327 GLU A C 1
ATOM 2436 O O . GLU A 1 327 ? 12.040 -1.859 -11.575 1.00 94.12 327 GLU A O 1
ATOM 2441 N N . ILE A 1 328 ? 12.126 -3.287 -9.816 1.00 96.88 328 ILE A N 1
ATOM 2442 C CA . ILE A 1 328 ? 11.717 -4.497 -10.514 1.00 96.88 328 ILE A CA 1
ATOM 2443 C C . ILE A 1 328 ? 10.755 -5.273 -9.623 1.00 96.88 328 ILE A C 1
ATOM 2445 O O . ILE A 1 328 ? 10.853 -5.218 -8.400 1.00 96.88 328 ILE A O 1
ATOM 2449 N N . GLU A 1 329 ? 9.846 -6.007 -10.245 1.00 96.88 329 GLU A N 1
ATOM 2450 C CA . GLU A 1 329 ? 8.916 -6.909 -9.573 1.00 96.88 329 GLU A CA 1
ATOM 2451 C C . GLU A 1 329 ? 8.584 -8.048 -10.534 1.00 96.88 329 GLU A C 1
ATOM 2453 O O . GLU A 1 329 ? 8.569 -7.858 -11.754 1.00 96.88 329 GLU A O 1
ATOM 2458 N N . ALA A 1 330 ? 8.343 -9.240 -10.005 1.00 96.75 330 ALA A N 1
ATOM 2459 C CA . ALA A 1 330 ? 7.953 -10.382 -10.811 1.00 96.75 330 ALA A CA 1
ATOM 2460 C C . ALA A 1 330 ? 6.482 -10.718 -10.566 1.00 96.75 330 ALA A C 1
ATOM 2462 O O . ALA A 1 330 ? 6.051 -10.809 -9.422 1.00 96.75 330 ALA A O 1
ATOM 2463 N N . GLY A 1 331 ? 5.743 -10.904 -11.654 1.00 96.38 331 GLY A N 1
ATOM 2464 C CA . GLY A 1 331 ? 4.399 -11.471 -11.665 1.00 96.38 331 GLY A CA 1
ATOM 2465 C C . GLY A 1 331 ? 4.379 -12.776 -12.451 1.00 96.38 331 GLY A C 1
ATOM 2466 O O . GLY A 1 331 ? 5.393 -13.206 -13.011 1.00 96.38 331 GLY A O 1
ATOM 2467 N N . VAL A 1 332 ? 3.214 -13.398 -12.539 1.00 96.00 332 VAL A N 1
ATOM 2468 C CA . VAL A 1 332 ? 2.997 -14.687 -13.194 1.00 96.00 332 VAL A CA 1
ATOM 2469 C C . VAL A 1 332 ? 2.020 -14.532 -14.352 1.00 96.00 332 VAL A C 1
ATOM 2471 O O . VAL A 1 332 ? 1.024 -13.826 -14.278 1.00 96.00 332 VAL A O 1
ATOM 2474 N N . HIS A 1 333 ? 2.289 -15.222 -15.455 1.00 96.44 333 HIS A N 1
ATOM 2475 C CA . HIS A 1 333 ? 1.333 -15.432 -16.534 1.00 96.44 333 HIS A CA 1
ATOM 2476 C C . HIS A 1 333 ? 1.030 -16.928 -16.640 1.00 96.44 333 HIS A C 1
ATOM 2478 O O . HIS A 1 333 ? 1.943 -17.711 -16.909 1.00 96.44 333 HIS A O 1
ATOM 2484 N N . LYS A 1 334 ? -0.240 -17.338 -16.543 1.00 95.06 334 LYS A N 1
ATOM 2485 C CA . LYS A 1 334 ? -0.637 -18.762 -16.483 1.00 95.06 334 LYS A CA 1
ATOM 2486 C C . LYS A 1 334 ? -0.008 -19.661 -17.556 1.00 95.06 334 LYS A C 1
ATOM 2488 O O . LYS A 1 334 ? 0.463 -20.752 -17.262 1.00 95.06 334 LYS A O 1
ATOM 2493 N N . ASP A 1 335 ? 0.044 -19.181 -18.801 1.00 94.94 335 ASP A N 1
ATOM 2494 C CA . ASP A 1 335 ? 0.568 -19.953 -19.941 1.00 94.94 335 ASP A CA 1
ATOM 2495 C C . ASP A 1 335 ? 2.069 -19.755 -20.203 1.00 94.94 335 ASP A C 1
ATOM 2497 O O . ASP A 1 335 ? 2.653 -20.422 -21.062 1.00 94.94 335 ASP A O 1
ATOM 2501 N N . HIS A 1 336 ? 2.700 -18.792 -19.535 1.00 93.06 336 HIS A N 1
ATOM 2502 C CA . HIS A 1 336 ? 4.029 -18.324 -19.916 1.00 93.06 336 HIS A CA 1
ATOM 2503 C C . HIS A 1 336 ? 4.984 -18.096 -18.742 1.00 93.06 336 HIS A C 1
ATOM 2505 O O . HIS A 1 336 ? 6.088 -17.595 -18.969 1.00 93.06 336 HIS A O 1
ATOM 2511 N N . GLY A 1 337 ? 4.575 -18.453 -17.526 1.00 93.12 337 GLY A N 1
ATOM 2512 C CA . GLY A 1 337 ? 5.368 -18.311 -16.314 1.00 93.12 337 GLY A CA 1
ATOM 2513 C C . GLY A 1 337 ? 5.682 -16.856 -15.987 1.00 93.12 337 GLY A C 1
ATOM 2514 O O . GLY A 1 337 ? 4.903 -15.950 -16.288 1.00 93.12 337 GLY A O 1
ATOM 2515 N N . LEU A 1 338 ? 6.842 -16.649 -15.375 1.00 94.94 338 LEU A N 1
ATOM 2516 C CA . LEU A 1 338 ? 7.251 -15.367 -14.824 1.00 94.94 338 LEU A CA 1
ATOM 2517 C C . LEU A 1 338 ? 7.251 -14.219 -15.849 1.00 94.94 338 LEU A C 1
ATOM 2519 O O . LEU A 1 338 ? 7.594 -14.370 -17.031 1.00 94.94 338 LEU A O 1
ATOM 2523 N N . ARG A 1 339 ? 6.877 -13.039 -15.358 1.00 97.00 339 ARG A N 1
ATOM 2524 C CA . ARG A 1 339 ? 6.974 -11.742 -16.022 1.00 97.00 339 ARG A CA 1
ATOM 2525 C C . ARG A 1 339 ? 7.696 -10.764 -15.119 1.00 97.00 339 ARG A C 1
ATOM 2527 O O . ARG A 1 339 ? 7.175 -10.376 -14.082 1.00 97.00 339 ARG A O 1
ATOM 2534 N N . LEU A 1 340 ? 8.881 -10.339 -15.538 1.00 98.00 340 LEU A N 1
ATOM 2535 C CA . LEU A 1 340 ? 9.638 -9.326 -14.821 1.00 98.00 340 LEU A CA 1
ATOM 2536 C C . LEU A 1 340 ? 9.214 -7.952 -15.329 1.00 98.00 340 LEU A C 1
ATOM 2538 O O . LEU A 1 340 ? 9.435 -7.648 -16.503 1.00 98.00 340 LEU A O 1
ATOM 2542 N N . LEU A 1 341 ? 8.628 -7.123 -14.465 1.00 97.94 341 LEU A N 1
ATOM 2543 C CA . LEU A 1 341 ? 8.502 -5.697 -14.739 1.00 97.94 341 LEU A CA 1
ATOM 2544 C C . LEU A 1 341 ? 9.774 -4.963 -14.313 1.00 97.94 341 LEU A C 1
ATOM 2546 O O . LEU A 1 341 ? 10.443 -5.349 -13.357 1.00 97.94 341 LEU A O 1
ATOM 2550 N N . GLY A 1 342 ? 10.094 -3.890 -15.027 1.00 97.62 342 GLY A N 1
ATOM 2551 C CA . GLY A 1 342 ? 11.163 -2.962 -14.691 1.00 97.62 342 GLY A CA 1
ATOM 2552 C C . GLY A 1 342 ? 10.747 -1.532 -15.002 1.00 97.62 342 GLY A C 1
ATOM 2553 O O . GLY A 1 342 ? 10.229 -1.239 -16.085 1.00 97.62 342 GLY A O 1
ATOM 2554 N N . LEU A 1 343 ? 10.959 -0.624 -14.053 1.00 96.56 343 LEU A N 1
ATOM 2555 C CA . LEU A 1 343 ? 10.636 0.790 -14.218 1.00 96.56 343 LEU A CA 1
ATOM 2556 C C . LEU A 1 343 ? 11.616 1.694 -13.476 1.00 96.56 343 LEU A C 1
ATOM 2558 O O . LEU A 1 343 ? 12.340 1.281 -12.572 1.00 96.56 343 LEU A O 1
ATOM 2562 N N . SER A 1 344 ? 11.606 2.969 -13.848 1.00 93.62 344 SER A N 1
ATOM 2563 C CA . SER A 1 344 ? 12.252 4.034 -13.083 1.00 93.62 344 SER A CA 1
ATOM 2564 C C . SER A 1 344 ? 11.178 4.967 -12.550 1.00 93.62 344 SER A C 1
ATOM 2566 O O . SER A 1 344 ? 10.270 5.352 -13.293 1.00 93.62 344 SER A O 1
ATOM 2568 N N . ARG A 1 345 ? 11.292 5.391 -11.290 1.00 89.19 345 ARG A N 1
ATOM 2569 C CA . ARG A 1 345 ? 10.337 6.348 -10.717 1.00 89.19 345 ARG A CA 1
ATOM 2570 C C . ARG A 1 345 ? 10.367 7.668 -11.494 1.00 89.19 345 ARG A C 1
ATOM 2572 O O . ARG A 1 345 ? 11.430 8.198 -11.806 1.00 89.19 345 ARG A O 1
ATOM 2579 N N . TRP A 1 346 ? 9.187 8.177 -11.832 1.00 91.50 346 TRP A N 1
ATOM 2580 C CA . TRP A 1 346 ? 8.929 9.286 -12.766 1.00 91.50 346 TRP A CA 1
ATOM 2581 C C . TRP A 1 346 ? 9.361 9.045 -14.217 1.00 91.50 346 TRP A C 1
ATOM 2583 O O . TRP A 1 346 ? 9.263 9.955 -15.043 1.00 91.50 346 TRP A O 1
ATOM 2593 N N . GLY A 1 347 ? 9.776 7.823 -14.549 1.00 93.12 347 GLY A N 1
ATOM 2594 C CA . GLY A 1 347 ? 9.969 7.368 -15.916 1.00 93.12 347 GLY A CA 1
ATOM 2595 C C . GLY A 1 347 ? 8.654 7.338 -16.694 1.00 93.12 347 GLY A C 1
ATOM 2596 O O . GLY A 1 347 ? 7.565 7.505 -16.148 1.00 93.12 347 GLY A O 1
ATOM 2597 N N . ASN A 1 348 ? 8.753 7.143 -18.003 1.00 94.69 348 ASN A N 1
ATOM 2598 C CA . ASN A 1 348 ? 7.613 7.183 -18.920 1.00 94.69 348 ASN A CA 1
ATOM 2599 C C . ASN A 1 348 ? 7.226 5.799 -19.464 1.00 94.69 348 ASN A C 1
ATOM 2601 O O . ASN A 1 348 ? 6.378 5.709 -20.359 1.00 94.69 348 ASN A O 1
ATOM 2605 N N . ALA A 1 349 ? 7.843 4.731 -18.957 1.00 96.31 349 ALA A N 1
ATOM 2606 C CA . ALA A 1 349 ? 7.507 3.371 -19.328 1.00 96.31 349 ALA A CA 1
ATOM 2607 C C . ALA A 1 349 ? 7.681 2.380 -18.170 1.00 96.31 349 ALA A C 1
ATOM 2609 O O . ALA A 1 349 ? 8.539 2.570 -17.312 1.00 96.31 349 ALA A O 1
ATOM 2610 N N . VAL A 1 350 ? 6.877 1.317 -18.209 1.00 98.12 350 VAL A N 1
ATOM 2611 C CA . VAL A 1 350 ? 7.159 0.040 -17.545 1.00 98.12 350 VAL A CA 1
ATOM 2612 C C . VAL A 1 350 ? 7.562 -0.953 -18.631 1.00 98.12 350 VAL A C 1
ATOM 2614 O O . VAL A 1 350 ? 6.827 -1.128 -19.609 1.00 98.12 350 VAL A O 1
ATOM 2617 N N . HIS A 1 351 ? 8.732 -1.558 -18.488 1.00 98.06 351 HIS A N 1
ATOM 2618 C CA . HIS A 1 351 ? 9.238 -2.616 -19.357 1.00 98.06 351 HIS A CA 1
ATOM 2619 C C . HIS A 1 351 ? 8.839 -3.966 -18.781 1.00 98.06 351 HIS A C 1
ATOM 2621 O O . HIS A 1 351 ? 8.892 -4.124 -17.568 1.00 98.06 351 HIS A O 1
ATOM 2627 N N . VAL A 1 352 ? 8.449 -4.923 -19.624 1.00 98.31 352 VAL A N 1
ATOM 2628 C CA . VAL A 1 352 ? 8.146 -6.284 -19.173 1.00 98.31 352 VAL A CA 1
ATOM 2629 C C . VAL A 1 352 ? 8.912 -7.292 -20.011 1.00 98.31 352 VAL A C 1
ATOM 2631 O O . VAL A 1 352 ? 8.805 -7.287 -21.242 1.00 98.31 352 VAL A O 1
ATOM 2634 N N . SER A 1 353 ? 9.675 -8.156 -19.345 1.00 97.56 353 SER A N 1
ATOM 2635 C CA . SER A 1 353 ? 10.399 -9.262 -19.965 1.00 97.56 353 SER A CA 1
ATOM 2636 C C . SER A 1 353 ? 9.885 -10.626 -19.513 1.00 97.56 353 SER A C 1
ATOM 2638 O O . SER A 1 353 ? 9.314 -10.772 -18.431 1.00 97.56 353 SER A O 1
ATOM 2640 N N . ASP A 1 354 ? 10.083 -11.634 -20.359 1.00 95.62 354 ASP A N 1
ATOM 2641 C CA . ASP A 1 354 ? 9.924 -13.037 -19.974 1.00 95.62 354 ASP A CA 1
ATOM 2642 C C . ASP A 1 354 ? 11.144 -13.552 -19.188 1.00 95.62 354 ASP A C 1
ATOM 2644 O O . ASP A 1 354 ? 12.152 -12.856 -19.032 1.00 95.62 354 ASP A O 1
ATOM 2648 N N . SER A 1 355 ? 11.069 -14.801 -18.721 1.00 93.31 355 SER A N 1
ATOM 2649 C CA . SER A 1 355 ? 12.173 -15.462 -18.018 1.00 93.31 355 SER A CA 1
ATOM 2650 C C . SER A 1 355 ? 13.387 -15.783 -18.908 1.00 93.31 355 SER A C 1
ATOM 2652 O O . SER A 1 355 ? 14.425 -16.230 -18.436 1.00 93.31 355 SER A O 1
ATOM 2654 N N . SER A 1 356 ? 13.292 -15.562 -20.219 1.00 94.62 356 SER A N 1
ATOM 2655 C CA . SER A 1 356 ? 14.412 -15.696 -21.158 1.00 94.62 356 SER A CA 1
ATOM 2656 C C . SER A 1 356 ? 15.057 -14.349 -21.501 1.00 94.62 356 SER A C 1
ATOM 2658 O O . SER A 1 356 ? 15.950 -14.309 -22.346 1.00 94.62 356 SER A O 1
ATOM 2660 N N . GLY A 1 357 ? 14.627 -13.259 -20.852 1.00 94.94 357 GLY A N 1
ATOM 2661 C CA . GLY A 1 357 ? 15.179 -11.917 -21.028 1.00 94.94 357 GLY A CA 1
ATOM 2662 C C . GLY A 1 357 ? 14.662 -11.171 -22.257 1.00 94.94 357 GLY A C 1
ATOM 2663 O O . GLY A 1 357 ? 15.192 -10.120 -22.614 1.00 94.94 357 GLY A O 1
ATOM 2664 N N . ASN A 1 358 ? 13.618 -11.666 -22.926 1.00 96.19 358 ASN A N 1
ATOM 2665 C CA . ASN A 1 358 ? 13.035 -10.969 -24.072 1.00 96.19 358 ASN A CA 1
ATOM 2666 C C . ASN A 1 358 ? 11.984 -9.954 -23.606 1.00 96.19 358 ASN A C 1
ATOM 2668 O O . ASN A 1 358 ? 11.103 -10.308 -22.826 1.00 96.19 358 ASN A O 1
ATOM 2672 N N . GLU A 1 359 ? 12.010 -8.715 -24.126 1.00 96.62 359 GLU A N 1
ATOM 2673 C CA . GLU A 1 359 ? 10.911 -7.751 -23.913 1.00 96.62 359 GLU A CA 1
ATOM 2674 C C . GLU A 1 359 ? 9.635 -8.292 -24.578 1.00 96.62 359 GLU A C 1
ATOM 2676 O O . GLU A 1 359 ? 9.553 -8.351 -25.808 1.00 96.62 359 GLU A O 1
ATOM 2681 N N . VAL A 1 360 ? 8.631 -8.666 -23.781 1.00 97.12 360 VAL A N 1
ATOM 2682 C CA . VAL A 1 360 ? 7.341 -9.148 -24.301 1.00 97.12 360 VAL A CA 1
ATOM 2683 C C . VAL A 1 360 ? 6.432 -7.984 -24.680 1.00 97.12 360 VAL A C 1
ATOM 2685 O O . VAL A 1 360 ? 5.766 -8.014 -25.716 1.00 97.12 360 VAL A O 1
ATOM 2688 N N . TRP A 1 361 ? 6.428 -6.929 -23.867 1.00 97.75 361 TRP A N 1
ATOM 2689 C CA . TRP A 1 361 ? 5.732 -5.677 -24.130 1.00 97.75 361 TRP A CA 1
ATOM 2690 C C . TRP A 1 361 ? 6.261 -4.573 -23.211 1.00 97.75 361 TRP A C 1
ATOM 2692 O O . TRP A 1 361 ? 7.009 -4.807 -22.267 1.00 97.75 361 TRP A O 1
ATOM 2702 N N . LYS A 1 362 ? 5.858 -3.332 -23.492 1.00 97.06 362 LYS A N 1
ATOM 2703 C CA . LYS A 1 362 ? 6.079 -2.203 -22.587 1.00 97.06 362 LYS A CA 1
ATOM 2704 C C . LYS A 1 362 ? 4.855 -1.315 -22.512 1.00 97.06 362 LYS A C 1
ATOM 2706 O O . LYS A 1 362 ? 4.215 -1.025 -23.527 1.00 97.06 362 LYS A O 1
ATOM 2711 N N . TYR A 1 363 ? 4.571 -0.835 -21.315 1.00 97.69 363 TYR A N 1
ATOM 2712 C CA . TYR A 1 363 ? 3.502 0.110 -21.070 1.00 97.69 363 TYR A CA 1
ATOM 2713 C C . TYR A 1 363 ? 4.057 1.530 -21.062 1.00 97.69 363 TYR A C 1
ATOM 2715 O O . TYR A 1 363 ? 4.915 1.846 -20.249 1.00 97.69 363 TYR A O 1
ATOM 2723 N N . LYS A 1 364 ? 3.586 2.396 -21.964 1.00 96.00 364 LYS A N 1
ATOM 2724 C CA . LYS A 1 364 ? 4.070 3.781 -22.082 1.00 96.00 364 LYS A CA 1
ATOM 2725 C C . LYS A 1 364 ? 3.070 4.777 -21.512 1.00 96.00 364 LYS A C 1
ATOM 2727 O O . LYS A 1 364 ? 1.868 4.661 -21.751 1.00 96.00 364 LYS A O 1
ATOM 2732 N N . SER A 1 365 ? 3.586 5.820 -20.874 1.00 91.19 365 SER A N 1
ATOM 2733 C CA . SER A 1 365 ? 2.813 6.955 -20.378 1.00 91.19 365 SER A CA 1
ATOM 2734 C C . SER A 1 365 ? 3.409 8.282 -20.849 1.00 91.19 365 SER A C 1
ATOM 2736 O O . SER A 1 365 ? 4.612 8.408 -21.052 1.00 91.19 365 SER A O 1
ATOM 2738 N N . MET A 1 366 ? 2.554 9.291 -21.044 1.00 87.50 366 MET A N 1
ATOM 2739 C CA . MET A 1 366 ? 3.006 10.680 -21.234 1.00 87.50 366 MET A CA 1
ATOM 2740 C C . MET A 1 366 ? 3.318 11.370 -19.901 1.00 87.50 366 MET A C 1
ATOM 2742 O O . MET A 1 366 ? 3.970 12.410 -19.888 1.00 87.50 366 MET A O 1
ATOM 2746 N N . TRP A 1 367 ? 2.824 10.806 -18.800 1.00 88.75 367 TRP A N 1
ATOM 2747 C CA . TRP A 1 367 ? 3.043 11.275 -17.439 1.00 88.75 367 TRP A CA 1
ATOM 2748 C C . TRP A 1 367 ? 4.084 10.389 -16.762 1.00 88.75 367 TRP A C 1
ATOM 2750 O O . TRP A 1 367 ? 4.248 9.231 -17.146 1.00 88.75 367 TRP A O 1
ATOM 2760 N N . GLY A 1 368 ? 4.772 10.926 -15.756 1.00 93.25 368 GLY A N 1
ATOM 2761 C CA . GLY A 1 368 ? 5.693 10.123 -14.956 1.00 93.25 368 GLY A CA 1
ATOM 2762 C C . GLY A 1 368 ? 4.952 8.978 -14.263 1.00 93.25 368 GLY A C 1
ATOM 2763 O O . GLY A 1 368 ? 3.825 9.158 -13.811 1.00 93.25 368 GLY A O 1
ATOM 2764 N N . ILE A 1 369 ? 5.575 7.812 -14.176 1.00 95.38 369 ILE A N 1
ATOM 2765 C CA . ILE A 1 369 ? 5.064 6.645 -13.452 1.00 95.38 369 ILE A CA 1
ATOM 2766 C C . ILE A 1 369 ? 5.659 6.662 -12.047 1.00 95.38 369 ILE A C 1
ATOM 2768 O O . ILE A 1 369 ? 6.874 6.749 -11.894 1.00 95.38 369 ILE A O 1
ATOM 2772 N N . ASN A 1 370 ? 4.821 6.633 -11.014 1.00 93.25 370 ASN A N 1
ATOM 2773 C CA . ASN A 1 370 ? 5.278 6.615 -9.623 1.00 93.25 370 ASN A CA 1
ATOM 2774 C C . ASN A 1 370 ? 5.560 5.194 -9.108 1.00 93.25 370 ASN A C 1
ATOM 2776 O O . ASN A 1 370 ? 6.350 5.077 -8.175 1.00 93.25 370 ASN A O 1
ATOM 2780 N N . GLY A 1 371 ? 4.965 4.167 -9.724 1.00 94.75 371 GLY A N 1
ATOM 2781 C CA . GLY A 1 371 ? 5.229 2.747 -9.475 1.00 94.75 371 GLY A CA 1
ATOM 2782 C C . GLY A 1 371 ? 4.310 1.848 -10.312 1.00 94.75 371 GLY A C 1
ATOM 2783 O O . GLY A 1 371 ? 3.380 2.341 -10.967 1.00 94.75 371 GLY A O 1
ATOM 2784 N N . ALA A 1 372 ? 4.557 0.540 -10.274 1.00 97.25 372 ALA A N 1
ATOM 2785 C CA . ALA A 1 372 ? 3.672 -0.477 -10.830 1.00 97.25 372 ALA A CA 1
ATOM 2786 C C . ALA A 1 372 ? 3.808 -1.789 -10.048 1.00 97.25 372 ALA A C 1
ATOM 2788 O O . ALA A 1 372 ? 4.927 -2.144 -9.706 1.00 97.25 372 ALA A O 1
ATOM 2789 N N . HIS A 1 373 ? 2.691 -2.474 -9.799 1.00 97.81 373 HIS A N 1
ATOM 2790 C CA . HIS A 1 373 ? 2.659 -3.746 -9.065 1.00 97.81 373 HIS A CA 1
ATOM 2791 C C . HIS A 1 373 ? 1.760 -4.753 -9.779 1.00 97.81 373 HIS A C 1
ATOM 2793 O O . HIS A 1 373 ? 0.774 -4.358 -10.419 1.00 97.81 373 HIS A O 1
ATOM 2799 N N . TRP A 1 374 ? 2.115 -6.027 -9.671 1.00 98.00 374 TRP A N 1
ATOM 2800 C CA . TRP A 1 374 ? 1.368 -7.153 -10.214 1.00 98.00 374 TRP A CA 1
ATOM 2801 C C . TRP A 1 374 ? 0.272 -7.623 -9.257 1.00 98.00 374 TRP A C 1
ATOM 2803 O O . TRP A 1 374 ? 0.365 -7.470 -8.041 1.00 98.00 374 TRP A O 1
ATOM 2813 N N . GLY A 1 375 ? -0.770 -8.223 -9.820 1.00 97.62 375 GLY A N 1
ATOM 2814 C CA . GLY A 1 375 ? -1.679 -9.102 -9.101 1.00 97.62 375 GLY A CA 1
ATOM 2815 C C . GLY A 1 375 ? -2.836 -9.558 -9.978 1.00 97.62 375 GLY A C 1
ATOM 2816 O O . GLY A 1 375 ? -3.368 -8.778 -10.767 1.00 97.62 375 GLY A O 1
ATOM 2817 N N . ASP A 1 376 ? -3.226 -10.816 -9.823 1.00 98.19 376 ASP A N 1
ATOM 2818 C CA . ASP A 1 376 ? -4.359 -11.430 -10.512 1.00 98.19 376 ASP A CA 1
ATOM 2819 C C . ASP A 1 376 ? -5.677 -10.745 -10.109 1.00 98.19 376 ASP A C 1
ATOM 2821 O O . ASP A 1 376 ? -6.202 -10.952 -9.012 1.00 98.19 376 ASP A O 1
ATOM 2825 N N . LEU A 1 377 ? -6.205 -9.855 -10.952 1.00 98.38 377 LEU A N 1
ATOM 2826 C CA . LEU A 1 377 ? -7.379 -9.054 -10.600 1.00 98.38 377 LEU A CA 1
ATOM 2827 C C . LEU A 1 377 ? -8.679 -9.829 -10.822 1.00 98.38 377 LEU A C 1
ATOM 2829 O O . LEU A 1 377 ? -9.676 -9.584 -10.125 1.00 98.38 377 LEU A O 1
ATOM 2833 N N . ASP A 1 378 ? -8.710 -10.719 -11.809 1.00 96.56 378 ASP A N 1
ATOM 2834 C CA . ASP A 1 378 ? -9.914 -11.445 -12.209 1.00 96.56 378 ASP A CA 1
ATOM 2835 C C . ASP A 1 378 ? -9.923 -12.937 -11.838 1.00 96.56 378 ASP A C 1
ATOM 2837 O O . ASP A 1 378 ? -10.971 -13.581 -11.964 1.00 96.56 378 ASP A O 1
ATOM 2841 N N . GLY A 1 379 ? -8.835 -13.434 -11.252 1.00 96.81 379 GLY A N 1
ATOM 2842 C CA . GLY A 1 379 ? -8.678 -14.795 -10.750 1.00 96.81 379 GLY A CA 1
ATOM 2843 C C . GLY A 1 379 ? -8.369 -15.810 -11.849 1.00 96.81 379 GLY A C 1
ATOM 2844 O O . GLY A 1 379 ? -8.733 -16.982 -11.700 1.00 96.81 379 GLY A O 1
ATOM 2845 N N . ASP A 1 380 ? -7.804 -15.381 -12.983 1.00 96.62 380 ASP A N 1
ATOM 2846 C CA . ASP A 1 380 ? -7.553 -16.255 -14.132 1.00 96.62 380 ASP A CA 1
ATOM 2847 C C . ASP A 1 380 ? -6.195 -16.980 -14.108 1.00 96.62 380 ASP A C 1
ATOM 2849 O O . ASP A 1 380 ? -5.943 -17.833 -14.974 1.00 96.62 380 ASP A O 1
ATOM 2853 N N . GLY A 1 381 ? -5.361 -16.687 -13.107 1.00 95.25 381 GLY A N 1
ATOM 2854 C CA . GLY A 1 381 ? -4.003 -17.196 -12.933 1.00 95.25 381 GLY A CA 1
ATOM 2855 C C . GLY A 1 381 ? -2.926 -16.383 -13.655 1.00 95.25 381 GLY A C 1
ATOM 2856 O O . GLY A 1 381 ? -1.773 -16.818 -13.710 1.00 95.25 381 GLY A O 1
ATOM 2857 N N . SER A 1 382 ? -3.281 -15.250 -14.258 1.00 97.56 382 SER A N 1
ATOM 2858 C CA . SER A 1 382 ? -2.342 -14.303 -14.857 1.00 97.56 382 SER A CA 1
ATOM 2859 C C . SER A 1 382 ? -2.459 -12.970 -14.144 1.00 97.56 382 SER A C 1
ATOM 2861 O O . SER A 1 382 ? -3.546 -12.435 -13.985 1.00 97.56 382 SER A O 1
ATOM 2863 N N . ASP A 1 383 ? -1.325 -12.407 -13.759 1.00 98.31 383 ASP A N 1
ATOM 2864 C CA . ASP A 1 383 ? -1.313 -11.131 -13.077 1.00 98.31 383 ASP A CA 1
ATOM 2865 C C . ASP A 1 383 ? -1.580 -9.983 -14.055 1.00 98.31 383 ASP A C 1
ATOM 2867 O O . ASP A 1 383 ? -0.933 -9.832 -15.102 1.00 98.31 383 ASP A O 1
ATOM 2871 N N . GLU A 1 384 ? -2.493 -9.103 -13.657 1.00 98.56 384 GLU A N 1
ATOM 2872 C CA . GLU A 1 384 ? -2.615 -7.767 -14.212 1.00 98.56 384 GLU A CA 1
ATOM 2873 C C . GLU A 1 384 ? -1.638 -6.818 -13.521 1.00 98.56 384 GLU A C 1
ATOM 2875 O O . GLU A 1 384 ? -1.223 -7.009 -12.382 1.00 98.56 384 GLU A O 1
ATOM 2880 N N . MET A 1 385 ? -1.308 -5.726 -14.202 1.00 98.44 385 MET A N 1
ATOM 2881 C CA . MET A 1 385 ? -0.453 -4.680 -13.660 1.00 98.44 385 MET A CA 1
ATOM 2882 C C . MET A 1 385 ? -1.266 -3.434 -13.315 1.00 98.44 385 MET A C 1
ATOM 2884 O O . MET A 1 385 ? -1.938 -2.850 -14.174 1.00 98.44 385 MET A O 1
ATOM 2888 N N . ILE A 1 386 ? -1.133 -2.966 -12.077 1.00 98.62 386 ILE A N 1
ATOM 2889 C CA . ILE A 1 386 ? -1.640 -1.669 -11.629 1.00 98.62 386 ILE A CA 1
ATOM 2890 C C . ILE A 1 386 ? -0.512 -0.642 -11.673 1.00 98.62 386 ILE A C 1
ATOM 2892 O O . ILE A 1 386 ? 0.501 -0.796 -11.002 1.00 98.62 386 ILE A O 1
ATOM 2896 N N . VAL A 1 387 ? -0.708 0.444 -12.422 1.00 98.31 387 VAL A N 1
ATOM 2897 C CA . VAL A 1 387 ? 0.272 1.522 -12.609 1.00 98.31 387 VAL A CA 1
ATOM 2898 C C . VAL A 1 387 ? -0.229 2.813 -11.968 1.00 98.31 387 VAL A C 1
ATOM 2900 O O . VAL A 1 387 ? -1.264 3.357 -12.372 1.00 98.31 387 VAL A O 1
ATOM 2903 N N . GLY A 1 388 ? 0.532 3.332 -11.004 1.00 96.44 388 GLY A N 1
ATOM 2904 C CA . GLY A 1 388 ? 0.297 4.627 -10.369 1.00 96.44 388 GLY A CA 1
ATOM 2905 C C . GLY A 1 388 ? 0.977 5.760 -11.132 1.00 96.44 388 GLY A C 1
ATOM 2906 O O . GLY A 1 388 ? 2.182 5.717 -11.386 1.00 96.44 388 GLY A O 1
ATOM 2907 N N . MET A 1 389 ? 0.223 6.794 -11.507 1.00 94.12 389 MET A N 1
ATOM 2908 C CA . MET A 1 389 ? 0.751 7.923 -12.276 1.00 94.12 389 MET A CA 1
ATOM 2909 C C . MET A 1 389 ? 1.027 9.154 -11.421 1.00 94.12 389 MET A C 1
ATOM 2911 O O . MET A 1 389 ? 0.251 9.532 -10.544 1.00 94.12 389 MET A O 1
ATOM 2915 N N . ASN A 1 390 ? 2.093 9.857 -11.788 1.00 88.94 390 ASN A N 1
ATOM 2916 C CA . ASN A 1 390 ? 2.401 11.192 -11.316 1.00 88.94 390 ASN A CA 1
ATOM 2917 C C . ASN A 1 390 ? 1.479 12.234 -11.970 1.00 88.94 390 ASN A C 1
ATOM 2919 O O . ASN A 1 390 ? 1.227 12.206 -13.180 1.00 88.94 390 ASN A O 1
ATOM 2923 N N . GLY A 1 391 ? 1.004 13.194 -11.180 1.00 81.94 391 GLY A N 1
ATOM 2924 C CA . GLY A 1 391 ? 0.192 14.306 -11.676 1.00 81.94 391 GLY A CA 1
ATOM 2925 C C . GLY A 1 391 ? -1.302 13.993 -11.684 1.00 81.94 391 GLY A C 1
ATOM 2926 O O . GLY A 1 391 ? -1.878 13.807 -10.629 1.00 81.94 391 GLY A O 1
ATOM 2927 N N . PHE A 1 392 ? -1.964 14.001 -12.843 1.00 80.38 392 PHE A N 1
ATOM 2928 C CA . PHE A 1 392 ? -3.439 13.929 -12.910 1.00 80.38 392 PHE A CA 1
ATOM 2929 C C . PHE A 1 392 ? -3.965 12.714 -13.685 1.00 80.38 392 PHE A C 1
ATOM 2931 O O . PHE A 1 392 ? -5.147 12.657 -14.028 1.00 80.38 392 PHE A O 1
ATOM 2938 N N . SER A 1 393 ? -3.091 11.762 -14.031 1.00 86.06 393 SER A N 1
ATOM 2939 C CA . SER A 1 393 ? -3.492 10.586 -14.816 1.00 86.06 393 SER A CA 1
ATOM 2940 C C . SER A 1 393 ? -4.086 9.469 -13.954 1.00 86.06 393 SER A C 1
ATOM 2942 O O . SER A 1 393 ? -4.775 8.611 -14.501 1.00 86.06 393 SER A O 1
ATOM 2944 N N . GLY A 1 394 ? -3.888 9.514 -12.634 1.00 91.62 394 GLY A N 1
ATOM 2945 C CA . GLY A 1 394 ? -4.487 8.574 -11.698 1.00 91.62 394 GLY A CA 1
ATOM 2946 C C . GLY A 1 394 ? -3.925 7.157 -11.799 1.00 91.62 394 GLY A C 1
ATOM 2947 O O . GLY A 1 394 ? -2.727 6.966 -12.004 1.00 91.62 394 GLY A O 1
ATOM 2948 N N . LEU A 1 395 ? -4.798 6.166 -11.630 1.00 96.56 395 LEU A N 1
ATOM 2949 C CA . LEU A 1 395 ? -4.450 4.747 -11.568 1.00 96.56 395 LEU A CA 1
ATOM 2950 C C . LEU A 1 395 ? -4.878 4.027 -12.845 1.00 96.56 395 LEU A C 1
ATOM 2952 O O . LEU A 1 395 ? -6.005 4.212 -13.312 1.00 96.56 395 LEU A O 1
ATOM 2956 N N . HIS A 1 396 ? -4.004 3.213 -13.427 1.00 97.88 396 HIS A N 1
ATOM 2957 C CA . HIS A 1 396 ? -4.299 2.439 -14.632 1.00 97.88 396 HIS A CA 1
ATOM 2958 C C . HIS A 1 396 ? -4.157 0.943 -14.346 1.00 97.88 396 HIS A C 1
ATOM 2960 O O . HIS A 1 396 ? -3.148 0.545 -13.780 1.00 97.88 396 HIS A O 1
ATOM 2966 N N . ALA A 1 397 ? -5.096 0.123 -14.816 1.00 98.50 397 ALA A N 1
ATOM 2967 C CA . ALA A 1 397 ? -4.897 -1.324 -14.897 1.00 98.50 397 ALA A CA 1
ATOM 2968 C C . ALA A 1 397 ? -4.538 -1.748 -16.315 1.00 98.50 397 ALA A C 1
ATOM 2970 O O . ALA A 1 397 ? -5.067 -1.205 -17.296 1.00 98.50 397 ALA A O 1
ATOM 2971 N N . VAL A 1 398 ? -3.647 -2.721 -16.423 1.00 98.56 398 VAL A N 1
ATOM 2972 C CA . VAL A 1 398 ? -3.087 -3.229 -17.671 1.00 98.56 398 VAL A CA 1
ATOM 2973 C C . VAL A 1 398 ? -3.106 -4.754 -17.618 1.00 98.56 398 VAL A C 1
ATOM 2975 O O . VAL A 1 398 ? -2.708 -5.322 -16.613 1.00 98.56 398 VAL A O 1
ATOM 2978 N N . SER A 1 399 ? -3.572 -5.405 -18.684 1.00 97.94 399 SER A N 1
ATOM 2979 C CA . SER A 1 399 ? -3.594 -6.865 -18.790 1.00 97.94 399 SER A CA 1
ATOM 2980 C C . SER A 1 399 ? -2.187 -7.453 -18.787 1.00 97.94 399 SER A C 1
ATOM 2982 O O . SER A 1 399 ? -1.216 -6.752 -19.099 1.00 97.94 399 SER A O 1
ATOM 2984 N N . SER A 1 400 ? -2.098 -8.756 -18.542 1.00 96.38 400 SER A N 1
ATOM 2985 C CA . SER A 1 400 ? -0.864 -9.543 -18.645 1.00 96.38 400 SER A CA 1
ATOM 2986 C C . SER A 1 400 ? -0.189 -9.470 -20.037 1.00 96.38 400 SER A C 1
ATOM 2988 O O . SER A 1 400 ? 1.003 -9.754 -20.181 1.00 96.38 400 SER A O 1
ATOM 2990 N N . GLU A 1 401 ? -0.906 -9.010 -21.073 1.00 95.81 401 GLU A N 1
ATOM 2991 C CA . GLU A 1 401 ? -0.399 -8.745 -22.433 1.00 95.81 401 GLU A CA 1
ATOM 2992 C C . GLU A 1 401 ? -0.233 -7.251 -22.771 1.00 95.81 401 GLU A C 1
ATOM 2994 O O . GLU A 1 401 ? -0.128 -6.871 -23.943 1.00 95.81 401 GLU A O 1
ATOM 2999 N N . GLY A 1 402 ? -0.237 -6.373 -21.768 1.00 96.44 402 GLY A N 1
ATOM 3000 C CA . GLY A 1 402 ? 0.081 -4.956 -21.939 1.00 96.44 402 GLY A CA 1
ATOM 3001 C C . GLY A 1 402 ? -1.080 -4.089 -22.439 1.00 96.44 402 GLY A C 1
ATOM 3002 O O . GLY A 1 402 ? -0.866 -2.939 -22.844 1.00 96.44 402 GLY A O 1
ATOM 3003 N N . LYS A 1 403 ? -2.324 -4.590 -22.434 1.00 97.06 403 LYS A N 1
ATOM 3004 C CA . LYS A 1 403 ? -3.503 -3.808 -22.848 1.00 97.06 403 LYS A CA 1
ATOM 3005 C C . LYS A 1 403 ? -4.123 -3.102 -21.655 1.00 97.06 403 LYS A C 1
ATOM 3007 O O . LYS A 1 403 ? -4.495 -3.733 -20.681 1.00 97.06 403 LYS A O 1
ATOM 3012 N N . ARG A 1 404 ? -4.323 -1.787 -21.744 1.00 97.00 404 ARG A N 1
ATOM 3013 C CA . ARG A 1 404 ? -5.020 -1.046 -20.681 1.00 97.00 404 ARG A CA 1
ATOM 3014 C C . ARG A 1 404 ? -6.465 -1.540 -20.532 1.00 97.00 404 ARG A C 1
ATOM 3016 O O . ARG A 1 404 ? -7.237 -1.424 -21.483 1.00 97.00 404 ARG A O 1
ATOM 3023 N N . LEU A 1 405 ? -6.810 -2.007 -19.337 1.00 97.19 405 LEU A N 1
ATOM 3024 C CA . LEU A 1 405 ? -8.131 -2.512 -18.970 1.00 97.19 405 LEU A CA 1
ATOM 3025 C C . LEU A 1 405 ? -9.050 -1.374 -18.519 1.00 97.19 405 LEU A C 1
ATOM 3027 O O . LEU A 1 405 ? -10.104 -1.147 -19.110 1.00 97.19 405 LEU A O 1
ATOM 3031 N N . TRP A 1 406 ? -8.620 -0.606 -17.517 1.00 96.56 406 TRP A N 1
ATOM 3032 C CA . TRP A 1 406 ? -9.393 0.504 -16.961 1.00 96.56 406 TRP A CA 1
ATOM 3033 C C . TRP A 1 406 ? -8.501 1.636 -16.438 1.00 96.56 406 TRP A C 1
ATOM 3035 O O . TRP A 1 406 ? -7.268 1.574 -16.466 1.00 96.56 406 TRP A O 1
ATOM 3045 N N . THR A 1 407 ? -9.128 2.748 -16.050 1.00 94.62 407 THR A N 1
ATOM 3046 C CA . THR A 1 407 ? -8.444 3.937 -15.530 1.00 94.62 407 THR A CA 1
ATOM 3047 C C . THR A 1 407 ? -9.310 4.655 -14.506 1.00 94.62 407 THR A C 1
ATOM 3049 O O . THR A 1 407 ? -10.466 4.963 -14.790 1.00 94.62 407 THR A O 1
ATOM 3052 N N . VAL A 1 408 ? -8.711 5.015 -13.374 1.00 90.88 408 VAL A N 1
ATOM 3053 C CA . VAL A 1 408 ? -9.314 5.843 -12.329 1.00 90.88 408 VAL A CA 1
ATOM 3054 C C . VAL A 1 408 ? -8.614 7.193 -12.317 1.00 90.88 408 VAL A C 1
ATOM 3056 O O . VAL A 1 408 ? -7.463 7.287 -11.912 1.00 90.88 408 VAL A O 1
ATOM 3059 N N . ARG A 1 409 ? -9.301 8.256 -12.750 1.00 86.12 409 ARG A N 1
ATOM 3060 C CA . ARG A 1 409 ? -8.732 9.621 -12.768 1.00 86.12 409 ARG A CA 1
ATOM 3061 C C . ARG A 1 409 ? -9.069 10.455 -11.536 1.00 86.12 409 ARG A C 1
ATOM 3063 O O . ARG A 1 409 ? -8.433 11.479 -11.322 1.00 86.12 409 ARG A O 1
ATOM 3070 N N . SER A 1 410 ? -10.061 10.039 -10.751 1.00 79.50 410 SER A N 1
ATOM 3071 C CA . SER A 1 410 ? -10.539 10.776 -9.574 1.00 79.50 410 SER A CA 1
ATOM 3072 C C . SER A 1 410 ? -9.483 10.916 -8.478 1.00 79.50 410 SER A C 1
ATOM 3074 O O . SER A 1 410 ? -9.509 11.901 -7.757 1.00 79.50 410 SER A O 1
ATOM 3076 N N . ILE A 1 411 ? -8.538 9.977 -8.387 1.00 82.69 411 ILE A N 1
ATOM 3077 C CA . ILE A 1 411 ? -7.478 9.974 -7.371 1.00 82.69 411 ILE A CA 1
ATOM 3078 C C . ILE A 1 411 ? -6.302 10.924 -7.699 1.00 82.69 411 ILE A C 1
ATOM 3080 O O . ILE A 1 411 ? -5.435 11.164 -6.868 1.00 82.69 411 ILE A O 1
ATOM 3084 N N . GLY A 1 412 ? -6.243 11.490 -8.912 1.00 84.38 412 GLY A N 1
ATOM 3085 C CA . GLY A 1 412 ? -5.216 12.472 -9.277 1.00 84.38 412 GLY A CA 1
ATOM 3086 C C . GLY A 1 412 ? -3.783 11.918 -9.264 1.00 84.38 412 GLY A C 1
ATOM 3087 O O . GLY A 1 412 ? -3.418 11.144 -10.152 1.00 84.38 412 GLY A O 1
ATOM 3088 N N . ASN A 1 413 ? -2.962 12.380 -8.313 1.00 87.62 413 ASN A N 1
ATOM 3089 C CA . ASN A 1 413 ? -1.527 12.080 -8.232 1.00 87.62 413 ASN A CA 1
ATOM 3090 C C . ASN A 1 413 ? -1.295 10.870 -7.330 1.00 87.62 413 ASN A C 1
ATOM 3092 O O . ASN A 1 413 ? -1.232 11.032 -6.115 1.00 87.62 413 ASN A O 1
ATOM 3096 N N . VAL A 1 414 ? -1.141 9.684 -7.917 1.00 92.75 414 VAL A N 1
ATOM 3097 C CA . VAL A 1 414 ? -0.969 8.430 -7.168 1.00 92.75 414 VAL A CA 1
ATOM 3098 C C . VAL A 1 414 ? 0.460 8.319 -6.672 1.00 92.75 414 VAL A C 1
ATOM 3100 O O . VAL A 1 414 ? 1.369 8.234 -7.485 1.00 92.75 414 VAL A O 1
ATOM 3103 N N . TRP A 1 415 ? 0.685 8.293 -5.367 1.00 89.19 415 TRP A N 1
ATOM 3104 C CA . TRP A 1 415 ? 2.031 8.246 -4.794 1.00 89.19 415 TRP A CA 1
ATOM 3105 C C . TRP A 1 415 ? 2.596 6.834 -4.675 1.00 89.19 415 TRP A C 1
ATOM 3107 O O . TRP A 1 415 ? 3.736 6.590 -5.085 1.00 89.19 415 TRP A O 1
ATOM 3117 N N . THR A 1 416 ? 1.786 5.925 -4.139 1.00 91.75 416 THR A N 1
ATOM 3118 C CA . THR A 1 416 ? 2.069 4.490 -4.043 1.00 91.75 416 THR A CA 1
ATOM 3119 C C . THR A 1 416 ? 0.785 3.700 -4.201 1.00 91.75 416 THR A C 1
ATOM 3121 O O . THR A 1 416 ? -0.307 4.227 -3.973 1.00 91.75 416 THR A O 1
ATOM 3124 N N . GLN A 1 417 ? 0.914 2.437 -4.574 1.00 95.25 417 GLN A N 1
ATOM 3125 C CA . GLN A 1 417 ? -0.199 1.523 -4.733 1.00 95.25 417 GLN A CA 1
ATOM 3126 C C . GLN A 1 417 ? 0.231 0.130 -4.282 1.00 95.25 417 GLN A C 1
ATOM 3128 O O . GLN A 1 417 ? 1.419 -0.143 -4.210 1.00 95.25 417 GLN A O 1
ATOM 3133 N N . ALA A 1 418 ? -0.724 -0.720 -3.940 1.00 96.88 418 ALA A N 1
ATOM 3134 C CA . ALA A 1 418 ? -0.487 -2.116 -3.598 1.00 96.88 418 ALA A CA 1
ATOM 3135 C C . ALA A 1 418 ? -1.643 -2.952 -4.144 1.00 96.88 418 ALA A C 1
ATOM 3137 O O . ALA A 1 418 ? -2.762 -2.444 -4.283 1.00 96.88 418 ALA A O 1
ATOM 3138 N N . VAL A 1 419 ? -1.377 -4.212 -4.466 1.00 98.12 419 VAL A N 1
ATOM 3139 C CA . VAL A 1 419 ? -2.356 -5.117 -5.069 1.00 98.12 419 VAL A CA 1
ATOM 3140 C C . VAL A 1 419 ? -2.385 -6.405 -4.262 1.00 98.12 419 VAL A C 1
ATOM 3142 O O . VAL A 1 419 ? -1.343 -6.961 -3.940 1.00 98.12 419 VAL A O 1
ATOM 3145 N N . ILE A 1 420 ? -3.588 -6.862 -3.929 1.00 98.06 420 ILE A N 1
ATOM 3146 C CA . ILE A 1 420 ? -3.839 -8.211 -3.427 1.00 98.06 420 ILE A CA 1
ATOM 3147 C C . ILE A 1 420 ? -4.629 -8.927 -4.514 1.00 98.06 420 ILE A C 1
ATOM 3149 O O . ILE A 1 420 ? -5.737 -8.493 -4.847 1.00 98.06 420 ILE A O 1
ATOM 3153 N N . GLY A 1 421 ? -4.038 -9.975 -5.087 1.00 97.25 421 GLY A N 1
ATOM 3154 C CA . GLY A 1 421 ? -4.676 -10.799 -6.112 1.00 97.25 421 GLY A CA 1
ATOM 3155 C C . GLY A 1 421 ? -5.921 -11.521 -5.590 1.00 97.25 421 GLY A C 1
ATOM 3156 O O . GLY A 1 421 ? -6.110 -11.692 -4.385 1.00 97.25 421 GLY A O 1
ATOM 3157 N N . ALA A 1 422 ? -6.800 -11.918 -6.503 1.00 97.06 422 ALA A N 1
ATOM 3158 C CA . ALA A 1 422 ? -7.990 -12.686 -6.189 1.00 97.06 422 ALA A CA 1
ATOM 3159 C C . ALA A 1 422 ? -7.617 -14.115 -5.779 1.00 97.06 422 ALA A C 1
ATOM 3161 O O . ALA A 1 422 ? -6.734 -14.746 -6.353 1.00 97.06 422 ALA A O 1
ATOM 3162 N N . THR A 1 423 ? -8.360 -14.655 -4.822 1.00 93.88 423 THR A N 1
ATOM 3163 C CA . THR A 1 423 ? -8.330 -16.068 -4.448 1.00 93.88 423 THR A CA 1
ATOM 3164 C C . THR A 1 423 ? -9.697 -16.692 -4.721 1.00 93.88 423 THR A C 1
ATOM 3166 O O . THR A 1 423 ? -10.655 -16.024 -5.124 1.00 93.88 423 THR A O 1
ATOM 3169 N N . ALA A 1 424 ? -9.829 -17.995 -4.471 1.00 87.19 424 ALA A N 1
ATOM 3170 C CA . ALA A 1 424 ? -11.127 -18.663 -4.558 1.00 87.19 424 ALA A CA 1
ATOM 3171 C C . ALA A 1 424 ? -12.161 -18.095 -3.564 1.00 87.19 424 ALA A C 1
ATOM 3173 O O . ALA A 1 424 ? -13.364 -18.180 -3.822 1.00 87.19 424 ALA A O 1
ATOM 3174 N N . SER A 1 425 ? -11.700 -17.540 -2.438 1.00 87.12 425 SER A N 1
ATOM 3175 C CA . SER A 1 425 ? -12.555 -17.062 -1.347 1.00 87.12 425 SER A CA 1
ATOM 3176 C C . SER A 1 425 ? -12.688 -15.542 -1.325 1.00 87.12 425 SER A C 1
ATOM 3178 O O . SER A 1 425 ? -13.736 -15.038 -0.917 1.00 87.12 425 SER A O 1
ATOM 3180 N N . ASN A 1 426 ? -11.669 -14.811 -1.787 1.00 90.75 426 ASN A N 1
ATOM 3181 C CA . ASN A 1 426 ? -11.602 -13.361 -1.685 1.00 90.75 426 ASN A CA 1
ATOM 3182 C C . ASN A 1 426 ? -11.345 -12.687 -3.044 1.00 90.75 426 ASN A C 1
ATOM 3184 O O . ASN A 1 426 ? -10.396 -13.028 -3.744 1.00 90.75 426 ASN A O 1
ATOM 3188 N N . PRO A 1 427 ? -12.166 -11.698 -3.443 1.00 94.06 427 PRO A N 1
ATOM 3189 C CA . PRO A 1 427 ? -11.916 -10.932 -4.659 1.00 94.06 427 PRO A CA 1
ATOM 3190 C C . PRO A 1 427 ? -10.714 -9.996 -4.496 1.00 94.06 427 PRO A C 1
ATOM 3192 O O . PRO A 1 427 ? -10.527 -9.429 -3.420 1.00 94.06 427 PRO A O 1
ATOM 3195 N N . ALA A 1 428 ? -9.997 -9.740 -5.594 1.00 97.25 428 ALA A N 1
ATOM 3196 C CA . ALA A 1 428 ? -8.833 -8.859 -5.606 1.00 97.25 428 ALA A CA 1
ATOM 3197 C C . ALA A 1 428 ? -9.120 -7.452 -5.055 1.00 97.25 428 ALA A C 1
ATOM 3199 O O . ALA A 1 428 ? -10.247 -6.928 -5.115 1.00 97.25 428 ALA A O 1
ATOM 3200 N N . ARG A 1 429 ? -8.065 -6.819 -4.545 1.00 97.94 429 ARG A N 1
ATOM 3201 C CA . ARG A 1 429 ? -8.085 -5.465 -3.989 1.00 97.94 429 ARG A CA 1
ATOM 3202 C C . ARG A 1 429 ? -6.921 -4.656 -4.502 1.00 97.94 429 ARG A C 1
ATOM 3204 O O . ARG A 1 429 ? -5.797 -5.140 -4.582 1.00 97.94 429 ARG A O 1
ATOM 3211 N N . VAL A 1 430 ? -7.200 -3.391 -4.784 1.00 98.44 430 VAL A N 1
ATOM 3212 C CA . VAL A 1 430 ? -6.173 -2.422 -5.145 1.00 98.44 430 VAL A CA 1
ATOM 3213 C C . VAL A 1 430 ? -6.227 -1.266 -4.164 1.00 98.44 430 VAL A C 1
ATOM 3215 O O . VAL A 1 430 ? -7.276 -0.656 -3.961 1.00 98.44 430 VAL A O 1
ATOM 3218 N N . PHE A 1 431 ? -5.084 -0.948 -3.577 1.00 97.69 431 PHE A N 1
ATOM 3219 C CA . PHE A 1 431 ? -4.907 0.175 -2.670 1.00 97.69 431 PHE A CA 1
ATOM 3220 C C . PHE A 1 431 ? -4.105 1.249 -3.392 1.00 97.69 431 PHE A C 1
ATOM 3222 O O . PHE A 1 431 ? -3.126 0.924 -4.058 1.00 97.69 431 PHE A O 1
ATOM 3229 N N . ALA A 1 432 ? -4.468 2.523 -3.258 1.00 96.25 432 ALA A N 1
ATOM 3230 C CA . ALA A 1 432 ? -3.624 3.621 -3.737 1.00 96.25 432 ALA A CA 1
ATOM 3231 C C . ALA A 1 432 ? -3.629 4.825 -2.783 1.00 96.25 432 ALA A C 1
ATOM 3233 O O . ALA A 1 432 ? -4.688 5.213 -2.294 1.00 96.25 432 ALA A O 1
ATOM 3234 N N . THR A 1 433 ? -2.463 5.430 -2.547 1.00 91.00 433 THR A N 1
ATOM 3235 C CA . THR A 1 433 ? -2.335 6.727 -1.864 1.00 91.00 433 THR A CA 1
ATOM 3236 C C . THR A 1 433 ? -2.210 7.866 -2.861 1.00 91.00 433 THR A C 1
ATOM 3238 O O . THR A 1 433 ? -1.737 7.674 -3.985 1.00 91.00 433 THR A O 1
ATOM 3241 N N . GLU A 1 434 ? -2.595 9.072 -2.449 1.00 85.31 434 GLU A N 1
ATOM 3242 C CA . GLU A 1 434 ? -2.468 10.280 -3.269 1.00 85.31 434 GLU A CA 1
ATOM 3243 C C . GLU A 1 434 ? -1.864 11.481 -2.525 1.00 85.31 434 GLU A C 1
ATOM 3245 O O . GLU A 1 434 ? -1.437 11.362 -1.380 1.00 85.31 434 GLU A O 1
ATOM 3250 N N . ALA A 1 435 ? -1.768 12.636 -3.189 1.00 72.31 435 ALA A N 1
ATOM 3251 C CA . ALA A 1 435 ? -1.106 13.844 -2.682 1.00 72.31 435 ALA A CA 1
ATOM 3252 C C . ALA A 1 435 ? -1.816 14.564 -1.513 1.00 72.31 435 ALA A C 1
ATOM 3254 O O . ALA A 1 435 ? -1.275 15.520 -0.966 1.00 72.31 435 ALA A O 1
ATOM 3255 N N . GLY A 1 436 ? -3.025 14.163 -1.143 1.00 70.62 436 GLY A N 1
ATOM 3256 C CA . GLY A 1 436 ? -3.714 14.483 0.104 1.00 70.62 436 GLY A CA 1
ATOM 3257 C C . GLY A 1 436 ? -3.485 13.430 1.196 1.00 70.62 436 GLY A C 1
ATOM 3258 O O . GLY A 1 436 ? -3.959 13.606 2.319 1.00 70.62 436 GLY A O 1
ATOM 3259 N N . GLY A 1 437 ? -2.731 12.365 0.909 1.00 72.38 437 GLY A N 1
ATOM 3260 C CA . GLY A 1 437 ? -2.308 11.340 1.863 1.00 72.38 437 GLY A CA 1
ATOM 3261 C C . GLY A 1 437 ? -3.418 10.387 2.297 1.00 72.38 437 GLY A C 1
ATOM 3262 O O . GLY A 1 437 ? -3.236 9.677 3.281 1.00 72.38 437 GLY A O 1
ATOM 3263 N N . GLN A 1 438 ? -4.564 10.383 1.610 1.00 83.19 438 GLN A N 1
ATOM 3264 C CA . GLN A 1 438 ? -5.635 9.414 1.840 1.00 83.19 438 GLN A CA 1
ATOM 3265 C C . GLN A 1 438 ? -5.322 8.088 1.134 1.00 83.19 438 GLN A C 1
ATOM 3267 O O . GLN A 1 438 ? -4.702 8.084 0.070 1.00 83.19 438 GLN A O 1
ATOM 3272 N N . VAL A 1 439 ? -5.772 6.970 1.705 1.00 90.50 439 VAL A N 1
ATOM 3273 C CA . VAL A 1 439 ? -5.678 5.640 1.090 1.00 90.50 439 VAL A CA 1
ATOM 3274 C C . VAL A 1 439 ? -7.030 5.303 0.467 1.00 90.50 439 VAL A C 1
ATOM 3276 O O . VAL A 1 439 ? -8.056 5.298 1.139 1.00 90.50 439 VAL A O 1
ATOM 3279 N N . TYR A 1 440 ? -7.049 5.002 -0.822 1.00 92.06 440 TYR A N 1
ATOM 3280 C CA . TYR A 1 440 ? -8.236 4.545 -1.535 1.00 92.06 440 TYR A CA 1
ATOM 3281 C C . TYR A 1 440 ? -8.192 3.035 -1.713 1.00 92.06 440 TYR A C 1
ATOM 3283 O O . TYR A 1 440 ? -7.147 2.488 -2.057 1.00 92.06 440 TYR A O 1
ATOM 3291 N N . VAL A 1 441 ? -9.342 2.387 -1.535 1.00 94.44 441 VAL A N 1
ATOM 3292 C CA . VAL A 1 441 ? -9.538 0.953 -1.767 1.00 94.44 441 VAL A CA 1
ATOM 3293 C C . VAL A 1 441 ? -10.440 0.777 -2.982 1.00 94.44 441 VAL A C 1
ATOM 3295 O O . VAL A 1 441 ? -11.545 1.329 -3.025 1.00 94.44 441 VAL A O 1
ATOM 3298 N N . TYR A 1 442 ? -9.985 0.002 -3.961 1.00 95.50 442 TYR A N 1
ATOM 3299 C CA . TYR A 1 442 ? -10.695 -0.288 -5.202 1.00 95.50 442 TYR A CA 1
ATOM 3300 C C . TYR A 1 442 ? -10.968 -1.783 -5.358 1.00 95.50 442 TYR A C 1
ATOM 3302 O O . TYR A 1 442 ? -10.199 -2.627 -4.890 1.00 95.50 442 TYR A O 1
ATOM 3310 N N . ASP A 1 443 ? -12.058 -2.096 -6.057 1.00 93.25 443 ASP A N 1
ATOM 3311 C CA . ASP A 1 443 ? -12.306 -3.438 -6.579 1.00 93.25 443 ASP A CA 1
ATOM 3312 C C . ASP A 1 443 ? -11.454 -3.725 -7.832 1.00 93.25 443 ASP A C 1
ATOM 3314 O O . ASP A 1 443 ? -10.746 -2.859 -8.357 1.00 93.25 443 ASP A O 1
ATOM 3318 N N . ASN A 1 444 ? -11.566 -4.943 -8.362 1.00 95.94 444 ASN A N 1
ATOM 3319 C CA . ASN A 1 444 ? -10.837 -5.383 -9.555 1.00 95.94 444 ASN A CA 1
ATOM 3320 C C . ASN A 1 444 ? -11.202 -4.656 -10.865 1.00 95.94 444 ASN A C 1
ATOM 3322 O O . ASN A 1 444 ? -10.552 -4.845 -11.895 1.00 95.94 444 ASN A O 1
ATOM 3326 N N . ARG A 1 445 ? -12.235 -3.810 -10.852 1.00 95.69 445 ARG A N 1
ATOM 3327 C CA . ARG A 1 445 ? -12.687 -3.003 -11.994 1.00 95.69 445 ARG A CA 1
ATOM 3328 C C . ARG A 1 445 ? -12.344 -1.524 -11.829 1.00 95.69 445 ARG A C 1
ATOM 3330 O O . ARG A 1 445 ? -12.716 -0.722 -12.687 1.00 95.69 445 ARG A O 1
ATOM 3337 N N . GLY A 1 446 ? -11.646 -1.161 -10.753 1.00 91.81 446 GLY A N 1
ATOM 3338 C CA . GLY A 1 446 ? -11.299 0.218 -10.437 1.00 91.81 446 GLY A CA 1
ATOM 3339 C C . GLY A 1 446 ? -12.465 1.029 -9.867 1.00 91.81 446 GLY A C 1
ATOM 3340 O O . GLY A 1 446 ? -12.387 2.258 -9.844 1.00 91.81 446 GLY A O 1
ATOM 3341 N N . ASN A 1 447 ? -13.549 0.395 -9.405 1.00 89.56 447 ASN A N 1
ATOM 3342 C CA . ASN A 1 447 ? -14.576 1.110 -8.650 1.00 89.56 447 ASN A CA 1
ATOM 3343 C C . ASN A 1 447 ? -14.076 1.338 -7.226 1.00 89.56 447 ASN A C 1
ATOM 3345 O O . ASN A 1 447 ? -13.574 0.420 -6.579 1.00 89.56 447 ASN A O 1
ATOM 3349 N N . THR A 1 448 ? -14.230 2.561 -6.723 1.00 87.19 448 THR A N 1
ATOM 3350 C CA . THR A 1 448 ? -13.893 2.879 -5.335 1.00 87.19 448 THR A CA 1
ATOM 3351 C C . THR A 1 448 ? -14.848 2.150 -4.397 1.00 87.19 448 THR A C 1
ATOM 3353 O O . THR A 1 448 ? -16.056 2.375 -4.441 1.00 87.19 448 THR A O 1
ATOM 3356 N N . ILE A 1 449 ? -14.294 1.303 -3.533 1.00 84.69 449 ILE A N 1
ATOM 3357 C CA . ILE A 1 449 ? -15.010 0.679 -2.419 1.00 84.69 449 ILE A CA 1
ATOM 3358 C C . ILE A 1 449 ? -15.120 1.685 -1.274 1.00 84.69 449 ILE A C 1
ATOM 3360 O O . ILE A 1 449 ? -16.194 1.855 -0.703 1.00 84.69 449 ILE A O 1
ATOM 3364 N N . ARG A 1 450 ? -14.002 2.339 -0.933 1.00 84.44 450 ARG A N 1
ATOM 3365 C CA . ARG A 1 450 ? -13.916 3.358 0.121 1.00 84.44 450 ARG A CA 1
ATOM 3366 C C . ARG A 1 450 ? -12.633 4.173 0.012 1.00 84.44 450 ARG A C 1
ATOM 3368 O O . ARG A 1 450 ? -11.695 3.781 -0.682 1.00 84.44 450 ARG A O 1
ATOM 3375 N N . ALA A 1 451 ? -12.599 5.280 0.735 1.00 82.88 451 ALA A N 1
ATOM 3376 C CA . ALA A 1 451 ? -11.392 6.037 1.009 1.00 82.88 451 ALA A CA 1
ATOM 3377 C C . ALA A 1 451 ? -11.226 6.102 2.529 1.00 82.88 451 ALA A C 1
ATOM 3379 O O . ALA A 1 451 ? -12.190 6.372 3.236 1.00 82.88 451 ALA A O 1
ATOM 3380 N N . ILE A 1 452 ? -10.033 5.799 3.024 1.00 80.19 452 ILE A N 1
ATOM 3381 C CA . ILE A 1 452 ? -9.728 5.679 4.448 1.00 80.19 452 ILE A CA 1
ATOM 3382 C C . ILE A 1 452 ? -8.539 6.572 4.786 1.00 80.19 452 ILE A C 1
ATOM 3384 O O . ILE A 1 452 ? -7.609 6.740 3.991 1.00 80.19 452 ILE A O 1
ATOM 3388 N N . ARG A 1 453 ? -8.560 7.142 5.987 1.00 79.75 453 ARG A N 1
ATOM 3389 C CA . ARG A 1 453 ? -7.427 7.875 6.551 1.00 79.75 453 ARG A CA 1
ATOM 3390 C C . ARG A 1 453 ? -7.206 7.401 7.988 1.00 79.75 453 ARG A C 1
ATOM 3392 O O . ARG A 1 453 ? -7.579 8.118 8.913 1.00 79.75 453 ARG A O 1
ATOM 3399 N N . PRO A 1 454 ? -6.636 6.194 8.185 1.00 76.88 454 PRO A N 1
ATOM 3400 C CA . PRO A 1 454 ? -6.485 5.625 9.521 1.00 76.88 454 PRO A CA 1
ATOM 3401 C C . PRO A 1 454 ? -5.816 6.634 10.458 1.00 76.88 454 PRO A C 1
ATOM 3403 O O . PRO A 1 454 ? -4.761 7.177 10.111 1.00 76.88 454 PRO A O 1
ATOM 3406 N N . ARG A 1 455 ? -6.444 6.940 11.603 1.00 72.69 455 ARG A N 1
ATOM 3407 C CA . ARG A 1 455 ? -5.937 7.904 12.599 1.00 72.69 455 ARG A CA 1
ATOM 3408 C C . ARG A 1 455 ? -5.637 9.313 12.060 1.00 72.69 455 ARG A C 1
ATOM 3410 O O . ARG A 1 455 ? -4.832 10.039 12.637 1.00 72.69 455 ARG A O 1
ATOM 3417 N N . GLY A 1 456 ? -6.244 9.712 10.942 1.00 65.62 456 GLY A N 1
ATOM 3418 C CA . GLY A 1 456 ? -6.063 11.043 10.364 1.00 65.62 456 GLY A CA 1
ATOM 3419 C C . GLY A 1 456 ? -4.660 11.324 9.803 1.00 65.62 456 GLY A C 1
ATOM 3420 O O . GLY A 1 456 ? -4.369 12.473 9.479 1.00 65.62 456 GLY A O 1
ATOM 3421 N N . HIS A 1 457 ? -3.774 10.329 9.671 1.00 70.62 457 HIS A N 1
ATOM 3422 C CA . HIS A 1 457 ? -2.421 10.573 9.155 1.00 70.62 457 HIS A CA 1
ATOM 3423 C C . HIS A 1 457 ? -2.389 10.811 7.646 1.00 70.62 457 HIS A C 1
ATOM 3425 O O . HIS A 1 457 ? -3.282 10.430 6.888 1.00 70.62 457 HIS A O 1
ATOM 3431 N N . TYR A 1 458 ? -1.295 11.427 7.216 1.00 77.12 458 TYR A N 1
ATOM 3432 C CA . TYR A 1 458 ? -0.970 11.658 5.824 1.00 77.12 458 TYR A CA 1
ATOM 3433 C C . TYR A 1 458 ? 0.002 10.584 5.320 1.00 77.12 458 TYR A C 1
ATOM 3435 O O . TYR A 1 458 ? 1.172 10.600 5.699 1.00 77.12 458 TYR A O 1
ATOM 3443 N N . TYR A 1 459 ? -0.452 9.663 4.466 1.00 82.75 459 TYR A N 1
ATOM 3444 C CA . TYR A 1 459 ? 0.342 8.500 4.052 1.00 82.75 459 TYR A CA 1
ATOM 3445 C C . TYR A 1 459 ? 1.137 8.733 2.771 1.00 82.75 459 TYR A C 1
ATOM 3447 O O . TYR A 1 459 ? 0.586 8.944 1.690 1.00 82.75 459 TYR A O 1
ATOM 3455 N N . ALA A 1 460 ? 2.459 8.648 2.895 1.00 81.38 460 ALA A N 1
ATOM 3456 C CA . ALA A 1 460 ? 3.392 8.876 1.804 1.00 81.38 460 ALA A CA 1
ATOM 3457 C C . ALA A 1 460 ? 3.643 7.607 0.980 1.00 81.38 460 ALA A C 1
ATOM 3459 O O . ALA A 1 460 ? 3.736 7.657 -0.246 1.00 81.38 460 ALA A O 1
ATOM 3460 N N . THR A 1 461 ? 3.764 6.471 1.660 1.00 87.50 461 THR A N 1
ATOM 3461 C CA . THR A 1 461 ? 4.125 5.188 1.058 1.00 87.50 461 THR A CA 1
ATOM 3462 C C . THR A 1 461 ? 3.417 4.059 1.780 1.00 87.50 461 THR A C 1
ATOM 3464 O O . THR A 1 461 ? 3.228 4.139 2.995 1.00 87.50 461 THR A O 1
ATOM 3467 N N . MET A 1 462 ? 3.048 3.008 1.055 1.00 92.50 462 MET A N 1
ATOM 3468 C CA . MET A 1 462 ? 2.420 1.823 1.631 1.00 92.50 462 MET A CA 1
ATOM 3469 C C . MET A 1 462 ? 2.765 0.549 0.865 1.00 92.50 462 MET A C 1
ATOM 3471 O O . MET A 1 462 ? 3.187 0.609 -0.287 1.00 92.50 462 MET A O 1
ATOM 3475 N N . SER A 1 463 ? 2.529 -0.583 1.517 1.00 94.81 463 SER A N 1
ATOM 3476 C CA . SER A 1 463 ? 2.442 -1.913 0.920 1.00 94.81 463 SER A CA 1
ATOM 3477 C C . SER A 1 463 ? 1.273 -2.674 1.554 1.00 94.81 463 SER A C 1
ATOM 3479 O O . SER A 1 463 ? 0.778 -2.279 2.611 1.00 94.81 463 SER A O 1
ATOM 3481 N N . ALA A 1 464 ? 0.819 -3.751 0.923 1.00 97.00 464 ALA A N 1
ATOM 3482 C CA . ALA A 1 464 ? -0.223 -4.623 1.450 1.00 97.00 464 ALA A CA 1
ATOM 3483 C C . ALA A 1 464 ? 0.170 -6.084 1.240 1.00 97.00 464 ALA A C 1
ATOM 3485 O O . ALA A 1 464 ? 0.786 -6.412 0.230 1.00 97.00 464 ALA A O 1
ATOM 3486 N N . THR A 1 465 ? -0.204 -6.948 2.180 1.00 96.50 465 THR A N 1
ATOM 3487 C CA . THR A 1 465 ? -0.002 -8.395 2.066 1.00 96.50 465 THR A CA 1
ATOM 3488 C C . THR A 1 465 ? -1.143 -9.168 2.726 1.00 96.50 465 THR A C 1
ATOM 3490 O O . THR A 1 465 ? -1.895 -8.623 3.541 1.00 96.50 465 THR A O 1
ATOM 3493 N N . VAL A 1 466 ? -1.275 -10.441 2.362 1.00 95.88 466 VAL A N 1
ATOM 3494 C CA . VAL A 1 466 ? -2.115 -11.410 3.071 1.00 95.88 466 VAL A CA 1
ATOM 3495 C C . VAL A 1 466 ? -1.276 -12.015 4.187 1.00 95.88 466 VAL A C 1
ATOM 3497 O O . VAL A 1 466 ? -0.286 -12.675 3.901 1.00 95.88 466 VAL A O 1
ATOM 3500 N N . VAL A 1 467 ? -1.648 -11.782 5.444 1.00 93.94 467 VAL A N 1
ATOM 3501 C CA . VAL A 1 467 ? -0.772 -12.087 6.586 1.00 93.94 467 VAL A CA 1
ATOM 3502 C C . VAL A 1 467 ? -0.917 -13.490 7.156 1.00 93.94 467 VAL A C 1
ATOM 3504 O O . VAL A 1 467 ? -0.043 -13.910 7.900 1.00 93.94 467 VAL A O 1
ATOM 3507 N N . ASP A 1 468 ? -1.983 -14.218 6.832 1.00 91.00 468 ASP A N 1
ATOM 3508 C CA . ASP A 1 468 ? -2.205 -15.563 7.363 1.00 91.00 468 ASP A CA 1
ATOM 3509 C C . ASP A 1 468 ? -3.072 -16.434 6.438 1.00 91.00 468 ASP A C 1
ATOM 3511 O O . ASP A 1 468 ? -3.643 -15.982 5.440 1.00 91.00 468 ASP A O 1
ATOM 3515 N N . SER A 1 469 ? -3.210 -17.709 6.811 1.00 88.44 469 SER A N 1
ATOM 3516 C CA . SER A 1 469 ? -4.025 -18.707 6.102 1.00 88.44 469 SER A CA 1
ATOM 3517 C C . SER A 1 469 ? -5.535 -18.421 6.083 1.00 88.44 469 SER A C 1
ATOM 3519 O O . SER A 1 469 ? -6.267 -19.070 5.334 1.00 88.44 469 SER A O 1
ATOM 3521 N N . THR A 1 470 ? -6.020 -17.462 6.879 1.00 87.88 470 THR A N 1
ATOM 3522 C CA . THR A 1 470 ? -7.420 -17.002 6.843 1.00 87.88 470 THR A CA 1
ATOM 3523 C C . THR A 1 470 ? -7.655 -15.927 5.783 1.00 87.88 470 THR A C 1
ATOM 3525 O O . THR A 1 470 ? -8.765 -15.409 5.663 1.00 87.88 470 THR A O 1
ATOM 3528 N N . GLU A 1 471 ? -6.620 -15.620 4.995 1.00 89.62 471 GLU A N 1
ATOM 3529 C CA . GLU A 1 471 ? -6.607 -14.593 3.958 1.00 89.62 471 GLU A CA 1
ATOM 3530 C C . GLU A 1 471 ? -6.847 -13.177 4.509 1.00 89.62 471 GLU A C 1
ATOM 3532 O O . GLU A 1 471 ? -7.399 -12.303 3.836 1.00 89.62 471 GLU A O 1
ATOM 3537 N N . ARG A 1 472 ? -6.422 -12.925 5.754 1.00 90.69 472 ARG A N 1
ATOM 3538 C CA . ARG A 1 472 ? -6.495 -11.593 6.359 1.00 90.69 472 ARG A CA 1
ATOM 3539 C C . ARG A 1 472 ? -5.537 -10.646 5.637 1.00 90.69 472 ARG A C 1
ATOM 3541 O O . ARG A 1 472 ? -4.332 -10.870 5.616 1.00 90.69 472 ARG A O 1
ATOM 3548 N N . VAL A 1 473 ? -6.063 -9.554 5.086 1.00 94.62 473 VAL A N 1
ATOM 3549 C CA . VAL A 1 473 ? -5.254 -8.501 4.454 1.00 94.62 473 VAL A CA 1
ATOM 3550 C C . VAL A 1 473 ? -4.802 -7.481 5.495 1.00 94.62 473 VAL A C 1
ATOM 3552 O O . VAL A 1 473 ? -5.615 -6.949 6.259 1.00 94.62 473 VAL A O 1
ATOM 3555 N N . GLN A 1 474 ? -3.513 -7.152 5.472 1.00 95.44 474 GLN A N 1
ATOM 3556 C CA . GLN A 1 474 ? -2.942 -6.046 6.227 1.00 95.44 474 GLN A CA 1
ATOM 3557 C C . GLN A 1 474 ? -2.195 -5.095 5.292 1.00 95.44 474 GLN A C 1
ATOM 3559 O O . GLN A 1 474 ? -1.421 -5.507 4.431 1.00 95.44 474 GLN A O 1
ATOM 3564 N N . ILE A 1 475 ? -2.438 -3.805 5.480 1.00 96.31 475 ILE A N 1
ATOM 3565 C CA . ILE A 1 475 ? -1.765 -2.698 4.816 1.00 96.31 475 ILE A CA 1
ATOM 3566 C C . ILE A 1 475 ? -0.812 -2.074 5.825 1.00 96.31 475 ILE A C 1
ATOM 3568 O O . ILE A 1 475 ? -1.225 -1.743 6.935 1.00 96.31 475 ILE A O 1
ATOM 3572 N N . LEU A 1 476 ? 0.443 -1.881 5.432 1.00 94.38 476 LEU A N 1
ATOM 3573 C CA . LEU A 1 476 ? 1.431 -1.139 6.200 1.00 94.38 476 LEU A CA 1
ATOM 3574 C C . LEU A 1 476 ? 1.775 0.143 5.458 1.00 94.38 476 LEU A C 1
ATOM 3576 O O . LEU A 1 476 ? 2.220 0.108 4.311 1.00 94.38 476 LEU A O 1
ATOM 3580 N N . ALA A 1 477 ? 1.572 1.282 6.112 1.00 91.69 477 ALA A N 1
ATOM 3581 C CA . ALA A 1 477 ? 1.850 2.586 5.531 1.00 91.69 477 ALA A CA 1
ATOM 3582 C C . ALA A 1 477 ? 2.725 3.439 6.447 1.00 91.69 477 ALA A C 1
ATOM 3584 O O . ALA A 1 477 ? 2.628 3.361 7.670 1.00 91.69 477 ALA A O 1
ATOM 3585 N N . ILE A 1 478 ? 3.558 4.286 5.843 1.00 87.31 478 ILE A N 1
ATOM 3586 C CA . ILE A 1 478 ? 4.333 5.313 6.540 1.00 87.31 478 ILE A CA 1
ATOM 3587 C C . ILE A 1 478 ? 3.759 6.677 6.183 1.00 87.31 478 ILE A C 1
ATOM 3589 O O . ILE A 1 478 ? 3.587 7.012 5.004 1.00 87.31 478 ILE A O 1
ATOM 3593 N N . GLY A 1 479 ? 3.495 7.470 7.212 1.00 80.06 479 GLY A N 1
ATOM 3594 C CA . GLY A 1 479 ? 2.919 8.795 7.077 1.00 80.06 479 GLY A CA 1
ATOM 3595 C C . GLY A 1 479 ? 3.251 9.720 8.237 1.00 80.06 479 GLY A C 1
ATOM 3596 O O . GLY A 1 479 ? 3.698 9.271 9.287 1.00 80.06 479 GLY A O 1
ATOM 3597 N N . ASP A 1 480 ? 3.016 11.014 8.044 1.00 71.06 480 ASP A N 1
ATOM 3598 C CA . ASP A 1 480 ? 3.176 12.024 9.092 1.00 71.06 480 ASP A CA 1
ATOM 3599 C C . ASP A 1 480 ? 1.837 12.285 9.800 1.00 71.06 480 ASP A C 1
ATOM 3601 O O . ASP A 1 480 ? 0.758 12.225 9.200 1.00 71.06 480 ASP A O 1
ATOM 3605 N N . GLU A 1 481 ? 1.893 12.614 11.092 1.00 57.47 481 GLU A N 1
ATOM 3606 C CA . GLU A 1 481 ? 0.777 13.274 11.780 1.00 57.47 481 GLU A CA 1
ATOM 3607 C C . GLU A 1 481 ? 0.550 14.667 11.180 1.00 57.47 481 GLU A C 1
ATOM 3609 O O . GLU A 1 481 ? 1.460 15.500 11.154 1.00 57.47 481 GLU A O 1
ATOM 3614 N N . LEU A 1 482 ? -0.677 14.955 10.734 1.00 46.97 482 LEU A N 1
ATOM 3615 C CA . LEU A 1 482 ? -1.074 16.302 10.319 1.00 46.97 482 LEU A CA 1
ATOM 3616 C C . LEU A 1 482 ? -0.805 17.298 11.464 1.00 46.97 482 LEU A C 1
ATOM 3618 O O . LEU A 1 482 ? -1.531 17.347 12.452 1.00 46.97 482 LEU A O 1
ATOM 3622 N N . GLY A 1 483 ? 0.254 18.103 11.324 1.00 41.75 483 GLY A N 1
ATOM 3623 C CA . GLY A 1 483 ? 0.630 19.146 12.285 1.00 41.75 483 GLY A CA 1
ATOM 3624 C C . GLY A 1 483 ? 1.730 18.786 13.292 1.00 41.75 483 GLY A C 1
ATOM 3625 O O . GLY A 1 483 ? 2.046 19.635 14.126 1.00 41.75 483 GLY A O 1
ATOM 3626 N N . ASN A 1 484 ? 2.348 17.600 13.214 1.00 46.19 484 ASN A N 1
ATOM 3627 C CA . ASN A 1 484 ? 3.434 17.184 14.111 1.00 46.19 484 ASN A CA 1
ATOM 3628 C C . ASN A 1 484 ? 4.644 16.624 13.332 1.00 46.19 484 ASN A C 1
ATOM 3630 O O . ASN A 1 484 ? 4.511 16.145 12.213 1.00 46.19 484 ASN A O 1
ATOM 3634 N N . SER A 1 485 ? 5.852 16.719 13.894 1.00 49.84 485 SER A N 1
ATOM 3635 C CA . SER A 1 485 ? 7.118 16.505 13.165 1.00 49.84 485 SER A CA 1
ATOM 3636 C C . SER A 1 485 ? 7.688 15.077 13.243 1.00 49.84 485 SER A C 1
ATOM 3638 O O . SER A 1 485 ? 8.909 14.921 13.303 1.00 49.84 485 SER A O 1
ATOM 3640 N N . GLY A 1 486 ? 6.844 14.043 13.283 1.00 65.50 486 GLY A N 1
ATOM 3641 C CA . GLY A 1 486 ? 7.292 12.648 13.356 1.00 65.50 486 GLY A CA 1
ATOM 3642 C C . GLY A 1 486 ? 6.490 11.724 12.445 1.00 65.50 486 GLY A C 1
ATOM 3643 O O . GLY A 1 486 ? 5.270 11.646 12.581 1.00 65.50 486 GLY A O 1
ATOM 3644 N N . ALA A 1 487 ? 7.190 11.005 11.565 1.00 77.19 487 ALA A N 1
ATOM 3645 C CA . ALA A 1 487 ? 6.590 9.947 10.767 1.00 77.19 487 ALA A CA 1
ATOM 3646 C C . ALA A 1 487 ? 6.260 8.737 11.652 1.00 77.19 487 ALA A C 1
ATOM 3648 O O . ALA A 1 487 ? 6.981 8.414 12.601 1.00 77.19 487 ALA A O 1
ATOM 3649 N N . LYS A 1 488 ? 5.175 8.044 11.323 1.00 83.56 488 LYS A N 1
ATOM 3650 C CA . LYS A 1 488 ? 4.759 6.786 11.942 1.00 83.56 488 LYS A CA 1
ATOM 3651 C C . LYS A 1 488 ? 4.562 5.725 10.871 1.00 83.56 488 LYS A C 1
ATOM 3653 O O . LYS A 1 488 ? 4.118 6.037 9.766 1.00 83.56 488 LYS A O 1
ATOM 3658 N N . ALA A 1 489 ? 4.873 4.482 11.216 1.00 88.00 489 ALA A N 1
ATOM 3659 C CA . ALA A 1 489 ? 4.396 3.316 10.489 1.00 88.00 489 ALA A CA 1
ATOM 3660 C C . ALA A 1 489 ? 3.099 2.822 11.147 1.00 88.00 489 ALA A C 1
ATOM 3662 O O . ALA A 1 489 ? 3.015 2.764 12.375 1.00 88.00 489 ALA A O 1
ATOM 3663 N N . LEU A 1 490 ? 2.086 2.505 10.342 1.00 90.00 490 LEU A N 1
ATOM 3664 C CA . LEU A 1 490 ? 0.789 2.010 10.798 1.00 90.00 490 LEU A CA 1
ATOM 3665 C C . LEU A 1 490 ? 0.395 0.776 10.000 1.00 90.00 490 LEU A C 1
ATOM 3667 O O . LEU A 1 490 ? 0.332 0.841 8.771 1.00 90.00 490 LEU A O 1
ATOM 3671 N N . ALA A 1 491 ? 0.077 -0.304 10.707 1.00 92.31 491 ALA A N 1
ATOM 3672 C CA . ALA A 1 491 ? -0.520 -1.493 10.127 1.00 92.31 491 ALA A CA 1
ATOM 3673 C C . ALA A 1 491 ? -2.032 -1.477 10.351 1.00 92.31 491 ALA A C 1
ATOM 3675 O O . ALA A 1 491 ? -2.496 -1.369 11.487 1.00 92.31 491 ALA A O 1
ATOM 3676 N N . PHE A 1 492 ? -2.816 -1.588 9.285 1.00 90.88 492 PHE A N 1
ATOM 3677 C CA . PHE A 1 492 ? -4.276 -1.549 9.335 1.00 90.88 492 PHE A CA 1
ATOM 3678 C C . PHE A 1 492 ? -4.904 -2.480 8.299 1.00 90.88 492 PHE A C 1
ATOM 3680 O O . PHE A 1 492 ? -4.253 -2.896 7.349 1.00 90.88 492 PHE A O 1
ATOM 3687 N N . ASN A 1 493 ? -6.173 -2.839 8.479 1.00 89.19 493 ASN A N 1
ATOM 3688 C CA . ASN A 1 493 ? -6.895 -3.669 7.510 1.00 89.19 493 ASN A CA 1
ATOM 3689 C C . ASN A 1 493 ? -7.559 -2.831 6.400 1.00 89.19 493 ASN A C 1
ATOM 3691 O O . ASN A 1 493 ? -7.523 -1.605 6.412 1.00 89.19 493 ASN A O 1
ATOM 3695 N N . GLU A 1 494 ? -8.257 -3.478 5.467 1.00 87.38 494 GLU A N 1
ATOM 3696 C CA . GLU A 1 494 ? -8.939 -2.809 4.344 1.00 87.38 494 GLU A CA 1
ATOM 3697 C C . GLU A 1 494 ? -10.003 -1.779 4.751 1.00 87.38 494 GLU A C 1
ATOM 3699 O O . GLU A 1 494 ? -10.400 -0.937 3.945 1.00 87.38 494 GLU A O 1
ATOM 3704 N N . ARG A 1 495 ? -10.503 -1.854 5.989 1.00 82.19 495 ARG A N 1
ATOM 3705 C CA . ARG A 1 495 ? -11.446 -0.877 6.540 1.00 82.19 495 ARG A CA 1
ATOM 3706 C C . ARG A 1 495 ? -10.735 0.316 7.174 1.00 82.19 495 ARG A C 1
ATOM 3708 O O . ARG A 1 495 ? -11.402 1.290 7.462 1.00 82.19 495 ARG A O 1
ATOM 3715 N N . GLY A 1 496 ? -9.418 0.272 7.360 1.00 81.69 496 GLY A N 1
ATOM 3716 C CA . GLY A 1 496 ? -8.655 1.293 8.076 1.00 81.69 496 GLY A CA 1
ATOM 3717 C C . GLY A 1 496 ? -8.541 1.047 9.579 1.00 81.69 496 GLY A C 1
ATOM 3718 O O . GLY A 1 496 ? -8.052 1.916 10.295 1.00 81.69 496 GLY A O 1
ATOM 3719 N N . LEU A 1 497 ? -8.943 -0.135 10.062 1.00 78.75 497 LEU A N 1
ATOM 3720 C CA . LEU A 1 497 ? -8.776 -0.510 11.466 1.00 78.75 497 LEU A CA 1
ATOM 3721 C C . LEU A 1 497 ? -7.303 -0.785 11.742 1.00 78.75 497 LEU A C 1
ATOM 3723 O O . LEU A 1 497 ? -6.746 -1.742 11.204 1.00 78.75 497 LEU A O 1
ATOM 3727 N N . VAL A 1 498 ? -6.686 0.060 12.566 1.00 83.69 498 VAL A N 1
ATOM 3728 C CA . VAL A 1 498 ? -5.267 -0.040 12.919 1.00 83.69 498 VAL A CA 1
ATOM 3729 C C . VAL A 1 498 ? -5.053 -1.174 13.917 1.00 83.69 498 VAL A C 1
ATOM 3731 O O . VAL A 1 498 ? -5.606 -1.148 15.013 1.00 83.69 498 VAL A O 1
ATOM 3734 N N . ALA A 1 499 ? -4.221 -2.143 13.542 1.00 84.31 499 ALA A N 1
ATOM 3735 C CA . ALA A 1 499 ? -3.758 -3.212 14.419 1.00 84.31 499 ALA A CA 1
ATOM 3736 C C . ALA A 1 499 ? -2.683 -2.689 15.385 1.00 84.31 499 ALA A C 1
ATOM 3738 O O . ALA A 1 499 ? -2.804 -2.840 16.598 1.00 84.31 499 ALA A O 1
ATOM 3739 N N . TRP A 1 500 ? -1.674 -2.006 14.847 1.00 88.00 500 TRP A N 1
ATOM 3740 C CA . TRP A 1 500 ? -0.574 -1.421 15.609 1.00 88.00 500 TRP A CA 1
ATOM 3741 C C . TRP A 1 500 ? 0.032 -0.230 14.866 1.00 88.00 500 TRP A C 1
ATOM 3743 O O . TRP A 1 500 ? -0.138 -0.059 13.654 1.00 88.00 500 TRP A O 1
ATOM 3753 N N . SER A 1 501 ? 0.743 0.614 15.605 1.00 87.94 501 SER A N 1
ATOM 3754 C CA . SER A 1 501 ? 1.516 1.719 15.043 1.00 87.94 501 SER A CA 1
ATOM 3755 C C . SER A 1 501 ? 2.827 1.899 15.787 1.00 87.94 501 SER A C 1
ATOM 3757 O O . SER A 1 501 ? 2.946 1.528 16.948 1.00 87.94 501 SER A O 1
ATOM 3759 N N . THR A 1 502 ? 3.828 2.476 15.134 1.00 85.44 502 THR A N 1
ATOM 3760 C CA . THR A 1 502 ? 5.104 2.776 15.785 1.00 85.44 502 THR A CA 1
ATOM 3761 C C . THR A 1 502 ? 5.731 4.042 15.200 1.00 85.44 502 THR A C 1
ATOM 3763 O O . THR A 1 502 ? 5.624 4.281 13.989 1.00 85.44 502 THR A O 1
ATOM 3766 N N . PRO A 1 503 ? 6.371 4.895 16.017 1.00 82.38 503 PRO A N 1
ATOM 3767 C CA . PRO A 1 503 ? 7.176 5.997 15.509 1.00 82.38 503 PRO A CA 1
ATOM 3768 C C . PRO A 1 503 ? 8.316 5.482 14.628 1.00 82.38 503 PRO A C 1
ATOM 3770 O O . PRO A 1 503 ? 9.026 4.551 14.998 1.00 82.38 503 PRO A O 1
ATOM 3773 N N . ILE A 1 504 ? 8.542 6.123 13.481 1.00 77.81 504 ILE A N 1
ATOM 3774 C CA . ILE A 1 504 ? 9.663 5.786 12.605 1.00 77.81 504 ILE A CA 1
ATOM 3775 C C . ILE A 1 504 ? 10.420 7.049 12.196 1.00 77.81 504 ILE A C 1
ATOM 3777 O O . ILE A 1 504 ? 9.850 8.071 11.818 1.00 77.81 504 ILE A O 1
ATOM 3781 N N . HIS A 1 505 ? 11.747 7.001 12.260 1.00 66.62 505 HIS A N 1
ATOM 3782 C CA . HIS A 1 505 ? 12.581 8.129 11.860 1.00 66.62 505 HIS A CA 1
ATOM 3783 C C . HIS A 1 505 ? 12.831 8.113 10.357 1.00 66.62 505 HIS A C 1
ATOM 3785 O O . HIS A 1 505 ? 13.930 7.798 9.921 1.00 66.62 505 HIS A O 1
ATOM 3791 N N . THR A 1 506 ? 11.852 8.463 9.526 1.00 60.06 506 THR A N 1
ATOM 3792 C CA . THR A 1 506 ? 12.126 8.564 8.088 1.00 60.06 506 THR A CA 1
ATOM 3793 C C . THR A 1 506 ? 12.916 9.825 7.751 1.00 60.06 506 THR A C 1
ATOM 3795 O O . THR A 1 506 ? 12.504 10.945 8.054 1.00 60.06 506 THR A O 1
ATOM 3798 N N . GLY A 1 507 ? 14.040 9.667 7.051 1.00 54.91 507 GLY A N 1
ATOM 3799 C CA . GLY A 1 507 ? 14.630 10.775 6.301 1.00 54.91 507 GLY A CA 1
ATOM 3800 C C . GLY A 1 507 ? 13.740 11.169 5.113 1.00 54.91 507 GLY A C 1
ATOM 3801 O O . GLY A 1 507 ? 12.898 10.386 4.675 1.00 54.91 507 GLY A O 1
ATOM 3802 N N . ARG A 1 508 ? 13.976 12.350 4.520 1.00 49.44 508 ARG A N 1
ATOM 3803 C CA . ARG A 1 508 ? 13.268 12.819 3.303 1.00 49.44 508 ARG A CA 1
ATOM 3804 C C . ARG A 1 508 ? 13.329 11.844 2.111 1.00 49.44 508 ARG A C 1
ATOM 3806 O O . ARG A 1 508 ? 12.559 11.998 1.169 1.00 49.44 508 ARG A O 1
ATOM 3813 N N . ASP A 1 509 ? 14.218 10.852 2.153 1.00 51.38 509 ASP A N 1
ATOM 3814 C CA . ASP A 1 509 ? 14.411 9.841 1.110 1.00 51.38 509 ASP A CA 1
ATOM 3815 C C . ASP A 1 509 ? 13.491 8.610 1.229 1.00 51.38 509 ASP A C 1
ATOM 3817 O O . ASP A 1 509 ? 13.547 7.743 0.359 1.00 51.38 509 ASP A O 1
ATOM 3821 N N . ALA A 1 510 ? 12.608 8.520 2.235 1.00 54.34 510 ALA A N 1
ATOM 3822 C CA . ALA A 1 510 ? 11.668 7.393 2.366 1.00 54.34 510 ALA A CA 1
ATOM 3823 C C . ALA A 1 510 ? 10.735 7.220 1.151 1.00 54.34 510 ALA A C 1
ATOM 3825 O O . ALA A 1 510 ? 10.294 6.114 0.869 1.00 54.34 510 ALA A O 1
ATOM 3826 N N . MET A 1 511 ? 10.504 8.284 0.372 1.00 54.22 511 MET A N 1
ATOM 3827 C CA . MET A 1 511 ? 9.737 8.218 -0.881 1.00 54.22 511 MET A CA 1
ATOM 3828 C C . MET A 1 511 ? 10.553 7.747 -2.098 1.00 54.22 511 MET A C 1
ATOM 3830 O O . MET A 1 511 ? 10.056 7.795 -3.219 1.00 54.22 511 MET A O 1
ATOM 3834 N N . ARG A 1 512 ? 11.830 7.379 -1.932 1.00 58.81 512 ARG A N 1
ATOM 3835 C CA . ARG A 1 512 ? 12.752 7.080 -3.046 1.00 58.81 512 ARG A CA 1
ATOM 3836 C C . ARG A 1 512 ? 13.375 5.689 -3.003 1.00 58.81 512 ARG A C 1
ATOM 3838 O O . ARG A 1 512 ? 14.059 5.331 -3.953 1.00 58.81 512 ARG A O 1
ATOM 3845 N N . SER A 1 513 ? 13.163 4.923 -1.939 1.00 70.50 513 SER A N 1
ATOM 3846 C CA . SER A 1 513 ? 13.685 3.560 -1.802 1.00 70.50 513 SER A CA 1
ATOM 3847 C C . SER A 1 513 ? 12.611 2.631 -1.265 1.00 70.50 513 SER A C 1
ATOM 3849 O O . SER A 1 513 ? 11.707 3.099 -0.575 1.00 70.50 513 SER A O 1
ATOM 3851 N N . GLN A 1 514 ? 12.768 1.328 -1.485 1.00 81.88 514 GLN A N 1
ATOM 3852 C CA . GLN A 1 514 ? 12.008 0.323 -0.752 1.00 81.88 514 GLN A CA 1
ATOM 3853 C C . GLN A 1 514 ? 12.139 0.569 0.763 1.00 81.88 514 GLN A C 1
ATOM 3855 O O . GLN A 1 514 ? 13.239 0.793 1.285 1.00 81.88 514 GLN A O 1
ATOM 3860 N N . VAL A 1 515 ? 10.999 0.591 1.451 1.00 85.44 515 VAL A N 1
ATOM 3861 C CA . VAL A 1 515 ? 10.892 0.804 2.907 1.00 85.44 515 VAL A CA 1
ATOM 3862 C C . VAL A 1 515 ? 10.187 -0.346 3.623 1.00 85.44 515 VAL A C 1
ATOM 3864 O O . VAL A 1 515 ? 10.358 -0.479 4.834 1.00 85.44 515 VAL A O 1
ATOM 3867 N N . PHE A 1 516 ? 9.472 -1.184 2.868 1.00 90.31 516 PHE A N 1
ATOM 3868 C CA . PHE A 1 516 ? 8.765 -2.366 3.343 1.00 90.31 516 PHE A CA 1
ATOM 3869 C C . PHE A 1 516 ? 9.182 -3.584 2.521 1.00 90.31 516 PHE A C 1
ATOM 3871 O O . PHE A 1 516 ? 9.367 -3.486 1.305 1.00 90.31 516 PHE A O 1
ATOM 3878 N N . ALA A 1 517 ? 9.240 -4.727 3.180 1.00 94.19 517 ALA A N 1
ATOM 3879 C CA . ALA A 1 517 ? 9.047 -6.030 2.567 1.00 94.19 517 ALA A CA 1
ATOM 3880 C C . ALA A 1 517 ? 8.144 -6.844 3.497 1.00 94.19 517 ALA A C 1
ATOM 3882 O O . ALA A 1 517 ? 8.047 -6.524 4.685 1.00 94.19 517 ALA A O 1
ATOM 3883 N N . SER A 1 518 ? 7.498 -7.869 2.961 1.00 95.19 518 SER A N 1
ATOM 3884 C CA . SER A 1 518 ? 6.827 -8.882 3.767 1.00 95.19 518 SER A CA 1
ATOM 3885 C C . SER A 1 518 ? 7.335 -10.263 3.393 1.00 95.19 518 SER A C 1
ATOM 3887 O O . SER A 1 518 ? 7.730 -10.488 2.247 1.00 95.19 518 SER A O 1
ATOM 3889 N N . GLY A 1 519 ? 7.333 -11.162 4.361 1.00 93.50 519 GLY A N 1
ATOM 3890 C CA . GLY A 1 519 ? 7.702 -12.558 4.195 1.00 93.50 519 GLY A CA 1
ATOM 3891 C C . GLY A 1 519 ? 7.516 -13.287 5.513 1.00 93.50 519 GLY A C 1
ATOM 3892 O O . GLY A 1 519 ? 7.608 -12.660 6.562 1.00 93.50 519 GLY A O 1
ATOM 3893 N N . ASP A 1 520 ? 7.278 -14.591 5.462 1.00 92.81 520 ASP A N 1
ATOM 3894 C CA . ASP A 1 520 ? 7.331 -15.455 6.644 1.00 92.81 520 ASP A CA 1
ATOM 3895 C C . ASP A 1 520 ? 8.798 -15.591 7.080 1.00 92.81 520 ASP A C 1
ATOM 3897 O O . ASP A 1 520 ? 9.554 -16.378 6.508 1.00 92.81 520 ASP A O 1
ATOM 3901 N N . ALA A 1 521 ? 9.251 -14.705 7.972 1.00 91.69 521 ALA A N 1
ATOM 3902 C CA . ALA A 1 521 ? 10.671 -14.546 8.261 1.00 91.69 521 ALA A CA 1
ATOM 3903 C C . ALA A 1 521 ? 11.168 -15.555 9.300 1.00 91.69 521 ALA A C 1
ATOM 3905 O O . ALA A 1 521 ? 12.364 -15.843 9.318 1.00 91.69 521 ALA A O 1
ATOM 3906 N N . ASP A 1 522 ? 10.290 -16.085 10.149 1.00 88.38 522 ASP A N 1
ATOM 3907 C CA . ASP A 1 522 ? 10.620 -17.092 11.160 1.00 88.38 522 ASP A CA 1
ATOM 3908 C C . ASP A 1 522 ? 10.004 -18.476 10.910 1.00 88.38 522 ASP A C 1
ATOM 3910 O O . ASP A 1 522 ? 10.326 -19.421 11.633 1.00 88.38 522 ASP A O 1
ATOM 3914 N N . GLY A 1 523 ? 9.232 -18.643 9.834 1.00 87.69 523 GLY A N 1
ATOM 3915 C CA . GLY A 1 523 ? 8.690 -19.929 9.401 1.00 87.69 523 GLY A CA 1
ATOM 3916 C C . GLY A 1 523 ? 7.434 -20.353 10.164 1.00 87.69 523 GLY A C 1
ATOM 3917 O O . GLY A 1 523 ? 7.134 -21.553 10.196 1.00 87.69 523 GLY A O 1
ATOM 3918 N N . ASP A 1 524 ? 6.734 -19.413 10.808 1.00 86.69 524 ASP A N 1
ATOM 3919 C CA . ASP A 1 524 ? 5.521 -19.670 11.594 1.00 86.69 524 ASP A CA 1
ATOM 3920 C C . ASP A 1 524 ? 4.248 -19.785 10.726 1.00 86.69 524 ASP A C 1
ATOM 3922 O O . ASP A 1 524 ? 3.190 -20.207 11.208 1.00 86.69 524 ASP A O 1
ATOM 3926 N N . GLY A 1 525 ? 4.362 -19.512 9.421 1.00 87.81 525 GLY A N 1
ATOM 3927 C CA . GLY A 1 525 ? 3.263 -19.540 8.460 1.00 87.81 525 GLY A CA 1
ATOM 3928 C C . GLY A 1 525 ? 2.434 -18.253 8.418 1.00 87.81 525 GLY A C 1
ATOM 3929 O O . GLY A 1 525 ? 1.461 -18.192 7.656 1.00 87.81 525 GLY A O 1
ATOM 3930 N N . GLU A 1 526 ? 2.794 -17.235 9.200 1.00 91.56 526 GLU A N 1
ATOM 3931 C CA . GLU A 1 526 ? 2.294 -15.869 9.093 1.00 91.56 526 GLU A CA 1
ATOM 3932 C C . GLU A 1 526 ? 3.312 -14.973 8.374 1.00 91.56 526 GLU A C 1
ATOM 3934 O O . GLU A 1 526 ? 4.514 -15.210 8.360 1.00 91.56 526 GLU A O 1
ATOM 3939 N N . GLN A 1 527 ? 2.833 -13.916 7.718 1.00 93.88 527 GLN A N 1
ATOM 3940 C CA . GLN A 1 527 ? 3.737 -12.925 7.136 1.00 93.88 527 GLN A CA 1
ATOM 3941 C C . GLN A 1 527 ? 4.209 -11.942 8.203 1.00 93.88 527 GLN A C 1
ATOM 3943 O O . GLN A 1 527 ? 3.399 -11.293 8.874 1.00 93.88 527 GLN A O 1
ATOM 3948 N N . ASP A 1 528 ? 5.516 -11.722 8.234 1.00 94.88 528 ASP A N 1
ATOM 3949 C CA . ASP A 1 528 ? 6.147 -10.635 8.963 1.00 94.88 528 ASP A CA 1
ATOM 3950 C C . ASP A 1 528 ? 6.384 -9.427 8.067 1.00 94.88 528 ASP A C 1
ATOM 3952 O O . ASP A 1 528 ? 6.597 -9.529 6.856 1.00 94.88 528 ASP A O 1
ATOM 3956 N N . TRP A 1 529 ? 6.421 -8.256 8.689 1.00 95.62 529 TRP A N 1
ATOM 3957 C CA . TRP A 1 529 ? 6.871 -7.019 8.078 1.00 95.62 529 TRP A CA 1
ATOM 3958 C C . TRP A 1 529 ? 8.346 -6.778 8.356 1.00 95.62 529 TRP A C 1
ATOM 3960 O O . TRP A 1 529 ? 8.801 -6.817 9.496 1.00 95.62 529 TRP A O 1
ATOM 3970 N N . ILE A 1 530 ? 9.088 -6.408 7.317 1.00 94.12 530 ILE A N 1
ATOM 3971 C CA . ILE A 1 530 ? 10.459 -5.922 7.438 1.00 94.12 530 ILE A CA 1
ATOM 3972 C C . ILE A 1 530 ? 10.457 -4.421 7.174 1.00 94.12 530 ILE A C 1
ATOM 3974 O O . ILE A 1 530 ? 10.149 -3.954 6.074 1.00 94.12 530 ILE A O 1
ATOM 3978 N N . LEU A 1 531 ? 10.817 -3.664 8.205 1.00 89.62 531 LEU A N 1
ATOM 3979 C CA . LEU A 1 531 ? 10.830 -2.211 8.213 1.00 89.62 531 LEU A CA 1
ATOM 3980 C C . LEU A 1 531 ? 12.250 -1.674 8.148 1.00 89.62 531 LEU A C 1
ATOM 3982 O O . LEU A 1 531 ? 13.099 -1.994 8.979 1.00 89.62 531 LEU A O 1
ATOM 3986 N N . LYS A 1 532 ? 12.496 -0.754 7.220 1.00 85.25 532 LYS A N 1
ATOM 3987 C CA . LYS A 1 532 ? 13.736 0.023 7.224 1.00 85.25 532 LYS A CA 1
ATOM 3988 C C . LYS A 1 532 ? 13.676 1.111 8.298 1.00 85.25 532 LYS A C 1
ATOM 3990 O O . LYS A 1 532 ? 12.967 2.098 8.122 1.00 85.25 532 LYS A O 1
ATOM 3995 N N . SER A 1 533 ? 14.486 0.988 9.351 1.00 76.00 533 SER A N 1
ATOM 3996 C CA . SER A 1 533 ? 14.645 2.013 10.392 1.00 76.00 533 SER A CA 1
ATOM 3997 C C . SER A 1 533 ? 15.978 2.760 10.229 1.00 76.00 533 SER A C 1
ATOM 3999 O O . SER A 1 533 ? 17.055 2.180 10.433 1.00 76.00 533 SER A O 1
ATOM 4001 N N . PRO A 1 534 ? 15.967 4.049 9.828 1.00 65.69 534 PRO A N 1
ATOM 4002 C CA . PRO A 1 534 ? 17.195 4.812 9.628 1.00 65.69 534 PRO A CA 1
ATOM 4003 C C . PRO A 1 534 ? 18.077 4.869 10.879 1.00 65.69 534 PRO A C 1
ATOM 4005 O O . PRO A 1 534 ? 17.683 5.373 11.925 1.00 65.69 534 PRO A O 1
ATOM 4008 N N . GLY A 1 535 ? 19.305 4.364 10.744 1.00 65.94 535 GLY A N 1
ATOM 4009 C CA . GLY A 1 535 ? 20.299 4.302 11.820 1.00 65.94 535 GLY A CA 1
ATOM 4010 C C . GLY A 1 535 ? 20.275 3.018 12.656 1.00 65.94 535 GLY A C 1
ATOM 4011 O O . GLY A 1 535 ? 21.269 2.749 13.324 1.00 65.94 535 GLY A O 1
ATOM 4012 N N . GLN A 1 536 ? 19.207 2.216 12.592 1.00 68.75 536 GLN A N 1
ATOM 4013 C CA . GLN A 1 536 ? 19.074 0.960 13.348 1.00 68.75 536 GLN A CA 1
ATOM 4014 C C . GLN A 1 536 ? 19.170 -0.293 12.471 1.00 68.75 536 GLN A C 1
ATOM 4016 O O . GLN A 1 536 ? 19.613 -1.330 12.951 1.00 68.75 536 GLN A O 1
ATOM 4021 N N . GLY A 1 537 ? 18.823 -0.198 11.186 1.00 84.31 537 GLY A N 1
ATOM 4022 C CA . GLY A 1 537 ? 18.904 -1.319 10.254 1.00 84.31 537 GLY A CA 1
ATOM 4023 C C . GLY A 1 537 ? 17.535 -1.723 9.707 1.00 84.31 537 GLY A C 1
ATOM 4024 O O . GLY A 1 537 ? 16.707 -0.858 9.410 1.00 84.31 537 GLY A O 1
ATOM 4025 N N . LEU A 1 538 ? 17.321 -3.028 9.542 1.00 90.25 538 LEU A N 1
ATOM 4026 C CA . LEU A 1 538 ? 16.027 -3.621 9.208 1.00 90.25 538 LEU A CA 1
ATOM 4027 C C . LEU A 1 538 ? 15.421 -4.244 10.467 1.00 90.25 538 LEU A C 1
ATOM 4029 O O . LEU A 1 538 ? 16.084 -5.033 11.132 1.00 90.25 538 LEU A O 1
ATOM 4033 N N . ILE A 1 539 ? 14.185 -3.886 10.797 1.00 90.75 539 ILE A N 1
ATOM 4034 C CA . ILE A 1 539 ? 13.452 -4.430 11.944 1.00 90.75 539 ILE A CA 1
ATOM 4035 C C . ILE A 1 539 ? 12.395 -5.397 11.417 1.00 90.75 539 ILE A C 1
ATOM 4037 O O . ILE A 1 539 ? 11.620 -5.019 10.540 1.00 90.75 539 ILE A O 1
ATOM 4041 N N . VAL A 1 540 ? 12.371 -6.619 11.943 1.00 93.44 540 VAL A N 1
ATOM 4042 C CA . VAL A 1 540 ? 11.327 -7.616 11.678 1.00 93.44 540 VAL A CA 1
ATOM 4043 C C . VAL A 1 540 ? 10.223 -7.431 12.711 1.00 93.44 540 VAL A C 1
ATOM 4045 O O . VAL A 1 540 ? 10.503 -7.371 13.912 1.00 93.44 540 VAL A O 1
ATOM 4048 N N . VAL A 1 541 ? 8.987 -7.304 12.244 1.00 93.00 541 VAL A N 1
ATOM 4049 C CA . VAL A 1 541 ? 7.804 -7.033 13.059 1.00 93.00 541 VAL A CA 1
ATOM 4050 C C . VAL A 1 541 ? 6.690 -7.975 12.633 1.00 93.00 541 VAL A C 1
ATOM 4052 O O . VAL A 1 541 ? 6.371 -8.050 11.451 1.00 93.00 541 VAL A O 1
ATOM 4055 N N . SER A 1 542 ? 6.079 -8.660 13.586 1.00 92.25 542 SER A N 1
ATOM 4056 C CA . SER A 1 542 ? 4.948 -9.551 13.333 1.00 92.25 542 SER A CA 1
ATOM 4057 C C . SER A 1 542 ? 3.694 -8.807 12.862 1.00 92.25 542 SER A C 1
ATOM 4059 O O . SER A 1 542 ? 3.558 -7.584 13.007 1.00 92.25 542 SER A O 1
ATOM 4061 N N . SER A 1 543 ? 2.713 -9.558 12.353 1.00 91.12 543 SER A N 1
ATOM 4062 C CA . SER A 1 543 ? 1.425 -8.999 11.922 1.00 91.12 543 SER A CA 1
ATOM 4063 C C . SER A 1 543 ? 0.651 -8.301 13.059 1.00 91.12 543 SER A C 1
ATOM 4065 O O . SER A 1 543 ? -0.142 -7.390 12.799 1.00 91.12 543 SER A O 1
ATOM 4067 N N . ASP A 1 544 ? 0.916 -8.645 14.323 1.00 87.06 544 ASP A N 1
ATOM 4068 C CA . ASP A 1 544 ? 0.331 -8.032 15.524 1.00 87.06 544 ASP A CA 1
ATOM 4069 C C . ASP A 1 544 ? 1.202 -6.936 16.175 1.00 87.06 544 ASP A C 1
ATOM 4071 O O . ASP A 1 544 ? 0.763 -6.303 17.137 1.00 87.06 544 ASP A O 1
ATOM 4075 N N . GLY A 1 545 ? 2.378 -6.631 15.614 1.00 88.19 545 GLY A N 1
ATOM 4076 C CA . GLY A 1 545 ? 3.193 -5.477 16.011 1.00 88.19 545 GLY A CA 1
ATOM 4077 C C . GLY A 1 545 ? 4.282 -5.779 17.037 1.00 88.19 545 GLY A C 1
ATOM 4078 O O . GLY A 1 545 ? 4.842 -4.848 17.618 1.00 88.19 545 GLY A O 1
ATOM 4079 N N . GLN A 1 546 ? 4.601 -7.049 17.274 1.00 87.56 546 GLN A N 1
ATOM 4080 C CA . GLN A 1 546 ? 5.732 -7.445 18.109 1.00 87.56 546 GLN A CA 1
ATOM 4081 C C . GLN A 1 546 ? 7.035 -7.321 17.323 1.00 87.56 546 GLN A C 1
ATOM 4083 O O . GLN A 1 546 ? 7.152 -7.809 16.198 1.00 87.56 546 GLN A O 1
ATOM 4088 N N . ALA A 1 547 ? 8.041 -6.683 17.920 1.00 89.12 547 ALA A N 1
ATOM 4089 C CA . ALA A 1 547 ? 9.386 -6.696 17.362 1.00 89.12 547 ALA A CA 1
ATOM 4090 C C . ALA A 1 547 ? 9.962 -8.112 17.485 1.00 89.12 547 ALA A C 1
ATOM 4092 O O . ALA A 1 547 ? 10.216 -8.588 18.587 1.00 89.12 547 ALA A O 1
ATOM 4093 N N . LYS A 1 548 ? 10.186 -8.777 16.351 1.00 91.06 548 LYS A N 1
ATOM 4094 C CA . LYS A 1 548 ? 10.796 -10.109 16.311 1.00 91.06 548 LYS A CA 1
ATOM 4095 C C . LYS A 1 548 ? 12.326 -10.019 16.302 1.00 91.06 548 LYS A C 1
ATOM 4097 O O . LYS A 1 548 ? 12.991 -10.860 16.886 1.00 91.06 548 LYS A O 1
ATOM 4102 N N . GLY A 1 549 ? 12.926 -8.976 15.728 1.00 90.38 549 GLY A N 1
ATOM 4103 C CA . GLY A 1 549 ? 14.379 -8.770 15.799 1.00 90.38 549 GLY A CA 1
ATOM 4104 C C . GLY A 1 549 ? 14.880 -7.621 14.930 1.00 90.38 549 GLY A C 1
ATOM 4105 O O . GLY A 1 549 ? 14.135 -7.062 14.131 1.00 90.38 549 GLY A O 1
ATOM 4106 N N . THR A 1 550 ? 16.156 -7.247 15.077 1.00 90.75 550 THR A N 1
ATOM 4107 C CA . THR A 1 550 ? 16.798 -6.221 14.234 1.00 90.75 550 THR A CA 1
ATOM 4108 C C . THR A 1 550 ? 18.051 -6.753 13.548 1.00 90.75 550 THR A C 1
ATOM 4110 O O . THR A 1 550 ? 18.999 -7.184 14.202 1.00 90.75 550 THR A O 1
ATOM 4113 N N . LEU A 1 551 ? 18.079 -6.643 12.222 1.00 90.06 551 LEU A N 1
ATOM 4114 C CA . LEU A 1 551 ? 19.242 -6.896 11.387 1.00 90.06 551 LEU A CA 1
ATOM 4115 C C . LEU A 1 551 ? 19.989 -5.572 11.135 1.00 90.06 551 LEU A C 1
ATOM 4117 O O . LEU A 1 551 ? 19.504 -4.722 10.376 1.00 90.06 551 LEU A O 1
ATOM 4121 N N . PRO A 1 552 ? 21.177 -5.360 11.731 1.00 84.31 552 PRO A N 1
ATOM 4122 C CA . PRO A 1 552 ? 21.971 -4.177 11.437 1.00 84.31 552 PRO A CA 1
ATOM 4123 C C . PRO A 1 552 ? 22.495 -4.241 9.997 1.00 84.31 552 PRO A C 1
ATOM 4125 O O . PRO A 1 552 ? 23.077 -5.242 9.586 1.00 84.31 552 PRO A O 1
ATOM 4128 N N . PHE A 1 553 ? 22.362 -3.146 9.246 1.00 77.31 553 PHE A N 1
ATOM 4129 C CA . PHE A 1 553 ? 22.974 -3.014 7.920 1.00 77.31 553 PHE A CA 1
ATOM 4130 C C . PHE A 1 553 ? 23.778 -1.716 7.809 1.00 77.31 553 PHE A C 1
ATOM 4132 O O . PHE A 1 553 ? 23.526 -0.735 8.512 1.00 77.31 553 PHE A O 1
ATOM 4139 N N . GLN A 1 554 ? 24.747 -1.700 6.894 1.00 70.81 554 GLN A N 1
ATOM 4140 C CA . GLN A 1 554 ? 25.497 -0.502 6.522 1.00 70.81 554 GLN A CA 1
ATOM 4141 C C . GLN A 1 554 ? 25.433 -0.279 5.010 1.00 70.81 554 GLN A C 1
ATOM 4143 O O . GLN A 1 554 ? 25.324 -1.220 4.232 1.00 70.81 554 GLN A O 1
ATOM 4148 N N . GLY A 1 555 ? 25.534 0.982 4.587 1.00 76.81 555 GLY A N 1
ATOM 4149 C CA . GLY A 1 555 ? 25.568 1.349 3.171 1.00 76.81 555 GLY A CA 1
ATOM 4150 C C . GLY A 1 555 ? 24.203 1.690 2.572 1.00 76.81 555 GLY A C 1
ATOM 4151 O O . GLY A 1 555 ? 23.190 1.810 3.264 1.00 76.81 555 GLY A O 1
ATOM 4152 N N . ARG A 1 556 ? 24.192 1.931 1.257 1.00 84.31 556 ARG A N 1
ATOM 4153 C CA . ARG A 1 556 ? 22.979 2.295 0.519 1.00 84.31 556 ARG A CA 1
ATOM 4154 C C . ARG A 1 556 ? 22.221 1.027 0.136 1.00 84.31 556 ARG A C 1
ATOM 4156 O O . ARG A 1 556 ? 22.639 0.320 -0.774 1.00 84.31 556 ARG A O 1
ATOM 4163 N N . LEU A 1 557 ? 21.099 0.786 0.803 1.00 87.88 557 LEU A N 1
ATOM 4164 C CA . LEU A 1 557 ? 20.197 -0.317 0.483 1.00 87.88 557 LEU A CA 1
ATOM 4165 C C . LEU A 1 557 ? 19.472 -0.051 -0.845 1.00 87.88 557 LEU A C 1
ATOM 4167 O O . LEU A 1 557 ? 18.801 0.977 -0.972 1.00 87.88 557 LEU A O 1
ATOM 4171 N N . LEU A 1 558 ? 19.635 -0.960 -1.805 1.00 89.88 558 LEU A N 1
ATOM 4172 C CA . LEU A 1 558 ? 18.936 -0.968 -3.093 1.00 89.88 558 LEU A CA 1
ATOM 4173 C C . LEU A 1 558 ? 17.642 -1.785 -3.027 1.00 89.88 558 LEU A C 1
ATOM 4175 O O . LEU A 1 558 ? 16.657 -1.396 -3.641 1.00 89.88 558 LEU A O 1
ATOM 4179 N N . GLY A 1 559 ? 17.622 -2.849 -2.222 1.00 92.50 559 GLY A N 1
ATOM 4180 C CA . GLY A 1 559 ? 16.412 -3.603 -1.909 1.00 92.50 559 GLY A CA 1
ATOM 4181 C C . GLY A 1 559 ? 16.632 -4.600 -0.775 1.00 92.50 559 GLY A C 1
ATOM 4182 O O . GLY A 1 559 ? 17.769 -4.806 -0.334 1.00 92.50 559 GLY A O 1
ATOM 4183 N N . PHE A 1 560 ? 15.554 -5.238 -0.329 1.00 95.31 560 PHE A N 1
ATOM 4184 C CA . PHE A 1 560 ? 15.558 -6.350 0.625 1.00 95.31 560 PHE A CA 1
ATOM 4185 C C . PHE A 1 560 ? 14.284 -7.200 0.497 1.00 95.31 560 PHE A C 1
ATOM 4187 O O . PHE A 1 560 ? 13.276 -6.739 -0.039 1.00 95.31 560 PHE A O 1
ATOM 4194 N N . GLY A 1 561 ? 14.323 -8.437 0.989 1.00 95.69 561 GLY A N 1
ATOM 4195 C CA . GLY A 1 561 ? 13.187 -9.361 0.954 1.00 95.69 561 GLY A CA 1
ATOM 4196 C C . GLY A 1 561 ? 13.447 -10.639 1.748 1.00 95.69 561 GLY A C 1
ATOM 4197 O O . GLY A 1 561 ? 14.504 -10.773 2.368 1.00 95.69 561 GLY A O 1
ATOM 4198 N N . VAL A 1 562 ? 12.487 -11.564 1.717 1.00 95.19 562 VAL A N 1
ATOM 4199 C CA . VAL A 1 562 ? 12.574 -12.875 2.380 1.00 95.19 562 VAL A CA 1
ATOM 4200 C C . VAL A 1 562 ? 12.599 -13.980 1.331 1.00 95.19 562 VAL A C 1
ATOM 4202 O O . VAL A 1 562 ? 11.663 -14.095 0.544 1.00 95.19 562 VAL A O 1
ATOM 4205 N N . LEU A 1 563 ? 13.662 -14.784 1.319 1.00 92.81 563 LEU A N 1
ATOM 4206 C CA . LEU A 1 563 ? 13.749 -16.011 0.529 1.00 92.81 563 LEU A CA 1
ATOM 4207 C C . LEU A 1 563 ? 13.221 -17.186 1.348 1.00 92.81 563 LEU A C 1
ATOM 4209 O O . LEU A 1 563 ? 13.761 -17.478 2.415 1.00 92.81 563 LEU A O 1
ATOM 4213 N N . ASN A 1 564 ? 12.232 -17.892 0.809 1.00 83.56 564 ASN A N 1
ATOM 4214 C CA . ASN A 1 564 ? 11.706 -19.120 1.392 1.00 83.56 564 ASN A CA 1
ATOM 4215 C C . ASN A 1 564 ? 12.265 -20.317 0.619 1.00 83.56 564 ASN A C 1
ATOM 4217 O O . ASN A 1 564 ? 11.969 -20.477 -0.564 1.00 83.56 564 ASN A O 1
ATOM 4221 N N . GLY A 1 565 ? 13.097 -21.125 1.283 1.00 73.44 565 GLY A N 1
ATOM 4222 C CA . GLY A 1 565 ? 13.802 -22.262 0.681 1.00 73.44 565 GLY A CA 1
ATOM 4223 C C . GLY A 1 565 ? 13.241 -23.641 1.052 1.00 73.44 565 GLY A C 1
ATOM 4224 O O . GLY A 1 565 ? 12.378 -23.786 1.919 1.00 73.44 565 GLY A O 1
ATOM 4225 N N . LYS A 1 566 ? 13.800 -24.686 0.424 1.00 70.56 566 LYS A N 1
ATOM 4226 C CA . LYS A 1 566 ? 13.368 -26.102 0.523 1.00 70.56 566 LYS A CA 1
ATOM 4227 C C . LYS A 1 566 ? 13.375 -26.714 1.920 1.00 70.56 566 LYS A C 1
ATOM 4229 O O . LYS A 1 566 ? 12.652 -27.678 2.165 1.00 70.56 566 LYS A O 1
ATOM 4234 N N . GLU A 1 567 ? 14.186 -26.180 2.826 1.00 67.06 567 GLU A N 1
ATOM 4235 C CA . GLU A 1 567 ? 14.364 -26.712 4.182 1.00 67.06 567 GLU A CA 1
ATOM 4236 C C . GLU A 1 567 ? 13.567 -25.949 5.249 1.00 67.06 567 GLU A C 1
ATOM 4238 O O . GLU A 1 567 ? 13.837 -26.109 6.435 1.00 67.06 567 GLU A O 1
ATOM 4243 N N . ASN A 1 568 ? 12.576 -25.142 4.849 1.00 62.56 568 ASN A N 1
ATOM 4244 C CA . ASN A 1 568 ? 11.756 -24.345 5.769 1.00 62.56 568 ASN A CA 1
ATOM 4245 C C . ASN A 1 568 ? 12.578 -23.345 6.607 1.00 62.56 568 ASN A C 1
ATOM 4247 O O . ASN A 1 568 ? 12.195 -22.977 7.713 1.00 62.56 568 ASN A O 1
ATOM 4251 N N . HIS A 1 569 ? 13.733 -22.928 6.085 1.00 72.81 569 HIS A N 1
ATOM 4252 C CA . HIS A 1 569 ? 14.549 -21.869 6.660 1.00 72.81 569 HIS A CA 1
ATOM 4253 C C . HIS A 1 569 ? 14.390 -20.626 5.791 1.00 72.81 569 HIS A C 1
ATOM 4255 O O . HIS A 1 569 ? 14.855 -20.605 4.648 1.00 72.81 569 HIS A O 1
ATOM 4261 N N . ALA A 1 570 ? 13.734 -19.605 6.332 1.00 85.00 570 ALA A N 1
ATOM 4262 C CA . ALA A 1 570 ? 13.674 -18.302 5.701 1.00 85.00 570 ALA A CA 1
ATOM 4263 C C . ALA A 1 570 ? 15.042 -17.605 5.791 1.00 85.00 570 ALA A C 1
ATOM 4265 O O . ALA A 1 570 ? 15.755 -17.685 6.800 1.00 85.00 570 ALA A O 1
ATOM 4266 N N . LEU A 1 571 ? 15.427 -16.917 4.718 1.00 93.88 571 LEU A N 1
ATOM 4267 C CA . LEU A 1 571 ? 16.577 -16.018 4.706 1.00 93.88 571 LEU A CA 1
ATOM 4268 C C . LEU A 1 571 ? 16.099 -14.597 4.459 1.00 93.88 571 LEU A C 1
ATOM 4270 O O . LEU A 1 571 ? 15.373 -14.344 3.502 1.00 93.88 571 LEU A O 1
ATOM 4274 N N . ILE A 1 572 ? 16.588 -13.643 5.244 1.00 95.50 572 ILE A N 1
ATOM 4275 C CA . ILE A 1 572 ? 16.468 -12.233 4.868 1.00 95.50 572 ILE A CA 1
ATOM 4276 C C . ILE A 1 572 ? 17.622 -11.906 3.929 1.00 95.50 572 ILE A C 1
ATOM 4278 O O . ILE A 1 572 ? 18.787 -12.096 4.283 1.00 95.50 572 ILE A O 1
ATOM 4282 N N . VAL A 1 573 ? 17.312 -11.388 2.744 1.00 96.06 573 VAL A N 1
ATOM 4283 C CA . VAL A 1 573 ? 18.307 -10.916 1.778 1.00 96.06 573 VAL A CA 1
ATOM 4284 C C . VAL A 1 573 ? 18.314 -9.405 1.690 1.00 96.06 573 VAL A C 1
ATOM 4286 O O . VAL A 1 573 ? 17.273 -8.751 1.708 1.00 96.06 573 VAL A O 1
ATOM 4289 N N . THR A 1 574 ? 19.509 -8.840 1.567 1.00 95.62 574 THR A N 1
ATOM 4290 C CA . THR A 1 574 ? 19.712 -7.404 1.373 1.00 95.62 574 THR A CA 1
ATOM 4291 C C . THR A 1 574 ? 20.669 -7.178 0.218 1.00 95.62 574 THR A C 1
ATOM 4293 O O . THR A 1 574 ? 21.721 -7.811 0.156 1.00 95.62 574 THR A O 1
ATOM 4296 N N . LEU A 1 575 ? 20.320 -6.257 -0.677 1.00 94.94 575 LEU A N 1
ATOM 4297 C CA . LEU A 1 575 ? 21.220 -5.766 -1.711 1.00 94.94 575 LEU A CA 1
ATOM 4298 C C . LEU A 1 575 ? 21.706 -4.381 -1.292 1.00 94.94 575 LEU A C 1
ATOM 4300 O O . LEU A 1 575 ? 20.976 -3.390 -1.403 1.00 94.94 575 LEU A O 1
ATOM 4304 N N . ALA A 1 576 ? 22.927 -4.309 -0.773 1.00 91.12 576 ALA A N 1
ATOM 4305 C CA . ALA A 1 576 ? 23.523 -3.084 -0.264 1.00 91.12 576 ALA A CA 1
ATOM 4306 C C . ALA A 1 576 ? 24.719 -2.675 -1.127 1.00 91.12 576 ALA A C 1
ATOM 4308 O O . ALA A 1 576 ? 25.759 -3.324 -1.141 1.00 91.12 576 ALA A O 1
ATOM 4309 N N . SER A 1 577 ? 24.597 -1.529 -1.797 1.00 89.00 577 SER A N 1
ATOM 4310 C CA . SER A 1 577 ? 25.593 -1.002 -2.740 1.00 89.00 577 SER A CA 1
ATOM 4311 C C . SER A 1 577 ? 25.877 -1.959 -3.906 1.00 89.00 577 SER A C 1
ATOM 4313 O O . SER A 1 577 ? 25.199 -1.849 -4.918 1.00 89.00 577 SER A O 1
ATOM 4315 N N . ASP A 1 578 ? 26.851 -2.857 -3.781 1.00 93.38 578 ASP A N 1
ATOM 4316 C CA . ASP A 1 578 ? 27.277 -3.836 -4.788 1.00 93.38 578 ASP A CA 1
ATOM 4317 C C . ASP A 1 578 ? 27.199 -5.285 -4.279 1.00 93.38 578 ASP A C 1
ATOM 4319 O O . ASP A 1 578 ? 27.626 -6.206 -4.967 1.00 93.38 578 ASP A O 1
ATOM 4323 N N . GLU A 1 579 ? 26.680 -5.500 -3.070 1.00 95.31 579 GLU A N 1
ATOM 4324 C CA . GLU A 1 579 ? 26.744 -6.782 -2.374 1.00 95.31 579 GLU A CA 1
ATOM 4325 C C . GLU A 1 579 ? 25.344 -7.275 -1.989 1.00 95.31 579 GLU A C 1
ATOM 4327 O O . GLU A 1 579 ? 24.604 -6.597 -1.272 1.00 95.31 579 GLU A O 1
ATOM 4332 N N . LEU A 1 580 ? 24.985 -8.465 -2.474 1.00 96.62 580 LEU A N 1
ATOM 4333 C CA . LEU A 1 580 ? 23.820 -9.231 -2.050 1.00 96.62 580 LEU A CA 1
ATOM 4334 C C . LEU A 1 580 ? 24.233 -10.127 -0.884 1.00 96.62 580 LEU A C 1
ATOM 4336 O O . LEU A 1 580 ? 25.038 -11.037 -1.063 1.00 96.62 580 LEU A O 1
ATOM 4340 N N . THR A 1 581 ? 23.677 -9.890 0.298 1.00 96.44 581 THR A N 1
ATOM 4341 C CA . THR A 1 581 ? 23.946 -10.691 1.499 1.00 96.44 581 THR A CA 1
ATOM 4342 C C . THR A 1 581 ? 22.670 -11.359 1.981 1.00 96.44 581 THR A C 1
ATOM 4344 O O . THR A 1 581 ? 21.658 -10.677 2.150 1.00 96.44 581 THR A O 1
ATOM 4347 N N . ALA A 1 582 ? 22.739 -12.663 2.246 1.00 95.94 582 ALA A N 1
ATOM 4348 C CA . ALA A 1 582 ? 21.676 -13.415 2.899 1.00 95.94 582 ALA A CA 1
ATOM 4349 C C . ALA A 1 582 ? 22.006 -13.691 4.361 1.00 95.94 582 ALA A C 1
ATOM 4351 O O . ALA A 1 582 ? 23.137 -14.051 4.708 1.00 95.94 582 ALA A O 1
ATOM 4352 N N . TYR A 1 583 ? 20.991 -13.584 5.208 1.00 95.06 583 TYR A N 1
ATOM 4353 C CA . TYR A 1 583 ? 21.072 -13.816 6.639 1.00 95.06 583 TYR A CA 1
ATOM 4354 C C . TYR A 1 583 ? 20.116 -14.936 7.027 1.00 95.06 583 TYR A C 1
ATOM 4356 O O . TYR A 1 583 ? 18.930 -14.867 6.711 1.00 95.06 583 TYR A O 1
ATOM 4364 N N . ARG A 1 584 ? 20.630 -15.951 7.729 1.00 92.75 584 ARG A N 1
ATOM 4365 C CA . ARG A 1 584 ? 19.787 -16.941 8.402 1.00 92.75 584 ARG A CA 1
ATOM 4366 C C . ARG A 1 584 ? 19.006 -16.248 9.499 1.00 92.75 584 ARG A C 1
ATOM 4368 O O . ARG A 1 584 ? 19.591 -15.461 10.251 1.00 92.75 584 ARG A O 1
ATOM 4375 N N . VAL A 1 585 ? 17.725 -16.571 9.574 1.00 92.19 585 VAL A N 1
ATOM 4376 C CA . VAL A 1 585 ? 16.844 -16.158 10.657 1.00 92.19 585 VAL A CA 1
ATOM 4377 C C . VAL A 1 585 ? 16.691 -17.341 11.600 1.00 92.19 585 VAL A C 1
ATOM 4379 O O . VAL A 1 585 ? 16.300 -18.429 11.188 1.00 92.19 585 VAL A O 1
ATOM 4382 N N . GLU A 1 586 ? 17.078 -17.152 12.856 1.00 89.75 586 GLU A N 1
ATOM 4383 C CA . GLU A 1 586 ? 17.030 -18.197 13.875 1.00 89.75 586 GLU A CA 1
ATOM 4384 C C . GLU A 1 586 ? 16.427 -17.624 15.152 1.00 89.75 586 GLU A C 1
ATOM 4386 O O . GLU A 1 586 ? 16.674 -16.468 15.497 1.00 89.75 586 GLU A O 1
ATOM 4391 N N . LEU A 1 587 ? 15.696 -18.445 15.902 1.00 88.62 587 LEU A N 1
ATOM 4392 C CA . LEU A 1 587 ? 15.279 -18.075 17.249 1.00 88.62 587 LEU A CA 1
ATOM 4393 C C . LEU A 1 587 ? 16.500 -17.873 18.155 1.00 88.62 587 LEU A C 1
ATOM 4395 O O . LEU A 1 587 ? 17.523 -18.561 18.031 1.00 88.62 587 LEU A O 1
ATOM 4399 N N . THR A 1 588 ? 16.390 -16.952 19.110 1.00 87.38 588 THR A N 1
ATOM 4400 C CA . THR A 1 588 ? 17.372 -16.844 20.193 1.00 87.38 588 THR A CA 1
ATOM 4401 C C . THR A 1 588 ? 17.402 -18.145 21.008 1.00 87.38 588 THR A C 1
ATOM 4403 O O . THR A 1 588 ? 16.407 -18.875 21.062 1.00 87.38 588 THR A O 1
ATOM 4406 N N . PRO A 1 589 ? 18.520 -18.469 21.685 1.00 86.06 589 PRO A N 1
ATOM 4407 C CA . PRO A 1 589 ? 18.590 -19.663 22.525 1.00 86.06 589 PRO A CA 1
ATOM 4408 C C . PRO A 1 589 ? 17.506 -19.713 23.611 1.00 86.06 589 PRO A C 1
ATOM 4410 O O . PRO A 1 589 ? 17.034 -20.799 23.943 1.00 86.06 589 PRO A O 1
ATOM 4413 N N . GLU A 1 590 ? 17.113 -18.556 24.156 1.00 85.31 590 GLU A N 1
ATOM 4414 C CA . GLU A 1 590 ? 16.042 -18.454 25.150 1.00 85.31 590 GLU A CA 1
ATOM 4415 C C . GLU A 1 590 ? 14.666 -18.735 24.531 1.00 85.31 590 GLU A C 1
ATOM 4417 O O . GLU A 1 590 ? 13.923 -19.561 25.064 1.00 85.31 590 GLU A O 1
ATOM 4422 N N . SER A 1 591 ? 14.350 -18.127 23.382 1.00 83.69 591 SER A N 1
ATOM 4423 C CA . SER A 1 591 ? 13.088 -18.364 22.668 1.00 83.69 591 SER A CA 1
ATOM 4424 C C . SER A 1 591 ? 12.965 -19.813 22.185 1.00 83.69 591 SER A C 1
ATOM 4426 O O . SER A 1 591 ? 11.936 -20.450 22.400 1.00 83.69 591 SER A O 1
ATOM 4428 N N . ALA A 1 592 ? 14.043 -20.387 21.642 1.00 82.75 592 ALA A N 1
ATOM 4429 C CA . ALA A 1 592 ? 14.075 -21.783 21.206 1.00 82.75 592 ALA A CA 1
ATOM 4430 C C . ALA A 1 592 ? 13.896 -22.781 22.367 1.00 82.75 592 ALA A C 1
ATOM 4432 O O . ALA A 1 592 ? 13.390 -23.887 22.166 1.00 82.75 592 ALA A O 1
ATOM 4433 N N . ALA A 1 593 ? 14.336 -22.433 23.582 1.00 80.75 593 ALA A N 1
ATOM 4434 C CA . ALA A 1 593 ? 14.091 -23.245 24.772 1.00 80.75 593 ALA A CA 1
ATOM 4435 C C . ALA A 1 593 ? 12.627 -23.147 25.228 1.00 80.75 593 ALA A C 1
ATOM 4437 O O . ALA A 1 593 ? 12.018 -24.176 25.520 1.00 80.75 593 ALA A O 1
ATOM 4438 N N . ALA A 1 594 ? 12.054 -21.939 25.224 1.00 80.81 594 ALA A N 1
ATOM 4439 C CA . ALA A 1 594 ? 10.661 -21.705 25.596 1.00 80.81 594 ALA A CA 1
ATOM 4440 C C . ALA A 1 594 ? 9.669 -22.435 24.673 1.00 80.81 594 ALA A C 1
ATOM 4442 O O . ALA A 1 594 ? 8.711 -23.033 25.160 1.00 80.81 594 ALA A O 1
ATOM 4443 N N . GLU A 1 595 ? 9.916 -22.461 23.359 1.00 79.75 595 GLU A N 1
ATOM 4444 C CA . GLU A 1 595 ? 9.076 -23.216 22.418 1.00 79.75 595 GLU A CA 1
ATOM 4445 C C . GLU A 1 595 ? 9.090 -24.723 22.686 1.00 79.75 595 GLU A C 1
ATOM 4447 O O . GLU A 1 595 ? 8.050 -25.378 22.623 1.00 79.75 595 GLU A O 1
ATOM 4452 N N . ARG A 1 596 ? 10.258 -25.286 23.026 1.00 78.50 596 ARG A N 1
ATOM 4453 C CA . ARG A 1 596 ? 10.372 -26.714 23.356 1.00 78.50 596 ARG A CA 1
ATOM 4454 C C . ARG A 1 596 ? 9.618 -27.061 24.633 1.00 78.50 596 ARG A C 1
ATOM 4456 O O . ARG A 1 596 ? 8.973 -28.099 24.671 1.00 78.50 596 ARG A O 1
ATOM 4463 N N . GLU A 1 597 ? 9.682 -26.200 25.647 1.00 74.38 597 GLU A N 1
ATOM 4464 C CA . GLU A 1 597 ? 8.953 -26.391 26.906 1.00 74.38 597 GLU A CA 1
ATOM 4465 C C . GLU A 1 597 ? 7.434 -26.219 26.748 1.00 74.38 597 GLU A C 1
ATOM 4467 O O . GLU A 1 597 ? 6.679 -26.855 27.474 1.00 74.38 597 GLU A O 1
ATOM 4472 N N . GLY A 1 598 ? 6.969 -25.385 25.810 1.00 66.06 598 GLY A N 1
ATOM 4473 C CA . GLY A 1 598 ? 5.540 -25.207 25.522 1.00 66.06 598 GLY A CA 1
ATOM 4474 C C . GLY A 1 598 ? 4.918 -26.308 24.652 1.00 66.06 598 GLY A C 1
ATOM 4475 O O . GLY A 1 598 ? 3.694 -26.440 24.624 1.00 66.06 598 GLY A O 1
ATOM 4476 N N . ALA A 1 599 ? 5.742 -27.079 23.936 1.00 59.03 599 ALA A N 1
ATOM 4477 C CA . ALA A 1 599 ? 5.312 -28.195 23.092 1.00 59.03 599 ALA A CA 1
ATOM 4478 C C . ALA A 1 599 ? 5.229 -29.548 23.836 1.00 59.03 599 ALA A C 1
ATOM 4480 O O . ALA A 1 599 ? 4.637 -30.493 23.302 1.00 59.03 599 ALA A O 1
ATOM 4481 N N . GLU A 1 600 ? 5.819 -29.647 25.034 1.00 46.06 600 GLU A N 1
ATOM 4482 C CA . GLU A 1 600 ? 5.708 -30.787 25.967 1.00 46.06 600 GLU A CA 1
ATOM 4483 C C . GLU A 1 600 ? 4.475 -30.672 26.878 1.00 46.06 600 GLU A C 1
ATOM 4485 O O . GLU A 1 600 ? 3.853 -31.732 27.147 1.00 46.06 600 GLU A O 1
#

Foldseek 3Di:
DDDDDDDDDDDDDDPFPCVLLQLLLVLLVVLAVCLLVVPSLVSLVSSLVSLVVCVVVVGPNNVSSVNSNVSSVVSNVSNVVSVVVVVVVVVVVVVVVVVVVVPPFVVLQALAFADWDWFQFPVRDIDTPVVQQQAKEKEKEAEFPDPQQLLQLVLVQVLVVVDDCNHYAYEYEYCDDPVRQVRSPVSHHPHTYGYDVADFPPVRLCPAPTKMFIADNRRGTRGIDGTHDHSVVVNCRRPDDHDDDNGHYADRAAADDQDQVQAQKDKDFQDKDFFDAWQAWDWADLPPPPWIWIWIAHQQGWTFTAAPNRDGPDIAGADNQQNQFLYWDWWADPVQGIWIWTHHFQDFKIFIDGSNRDGQDMAGHPFGWLDKDWAAQPAPGGTWIWTFTAFQQGIWIAGSNGHTQDGDRPQGHWLEKEKDYDDPVGGIWIWTAHPQQWIFIAHSNRDTPDIDCQSVWRFRYKYWDQFAPVSFIKMWTWTDDPPDDWIKIFIAGPSNNTLYMYTADDDPCPSPADAWEWDPQALPRTIWIWGQGPPQATWTAHSNGHTNHTDDDDAAWSDWYWIQDDVSWIWIWTDHRRMIITITMDGDPVSVVVVVVVVD

Radius of gyration: 32.8 Å; chains: 1; bounding box: 99×99×93 Å

Sequence (600 aa):
MSFPEPPALGRIPRPSDTGLAVASLILGLVSIPTAPCLVGGILAIAGVVTGAVSLSKNAEGRPMAIIGCVLSVIGLLSTAAAVIVGFQFATKAFDEMGQIALKEDHAELVGVRAPQLELQTLEGESIALAGLKGKRVVIDVFRSGDPDCEEQVKSLNALFADVSPDQVVILGIAAKRQSDMEAFGDSRPKYKVAVLERLPWPFDETIWYPTTFFIDRNGVIDAVTVDNQPVETLRQLATAPDYTDAPAEVSPAVEVTLDPADGTLQFSQAWSIRFDNPQAMCVADWNADGFSDALIVDHDPALHVVDENGAEIAAVPLPEGFQTVTEIEAGVHKDHGLRLLGLSRWGNAVHVSDSSGNEVWKYKSMWGINGAHWGDLDGDGSDEMIVGMNGFSGLHAVSSEGKRLWTVRSIGNVWTQAVIGATASNPARVFATEAGGQVYVYDNRGNTIRAIRPRGHYYATMSATVVDSTERVQILAIGDELGNSGAKALAFNERGLVAWSTPIHTGRDAMRSQVFASGDADGDGEQDWILKSPGQGLIVVSSDGQAKGTLPFQGRLLGFGVLNGKENHALIVTLASDELTAYRVELTPESAAAEREGAE

pLDDT: mean 85.13, std 13.56, range [33.88, 98.62]

Secondary structure (DSSP, 8-state):
--PPPPPP-PPPPPPPS-HHHHHHHHHHHHHTTTGGGSHHHHHHHHHHHHHHHHHHTT-TTHHHHHHHHHHHHHHHHHHHHHHHHHHHHHHHHHHHHHHHHTT---TTTTTBBPPP-EEEBTTS-EEEGGGGTTSEEEEEEE-TT-HHHHHHHHHHHHHHHHS-TTTEEEEEEESS-GGGGGGGGGG--SSEEEE-SSPPTTGGG--SSSEEEEE-TTSBEEEEEES---HHHHHHHHTPPPP-SPPBP----EE----GGG-SEEEEEEEEEE-SSEEEEEEE-SSSSSS-EEEEEESS-EEEEE-TTS-EEEEEE--GGGGG-SEEEEEEETTTEEEEEEE-TT-SEEEEEETTS-EEEEEE-SSPEEEEEEE-SSSSSS-EEEEEESSS--EEEE-TTS-EEEEE-TT-SEEEEEEE---SSS--EEEEEETT-PEEEE-TTS-EEEEE-GGG-EEEEEEEEE-STT--EEEEEEEE-TTSS-EEEEEE-TT--EEEEEE----GGGGTS--EEEE-SSSSSSPEEEEEETTTEEEEE-TTS-EEEEE---S-EEEEEEEE-TTS-EEEEEEETTEEEEEEEEE-HHHHHHHHHHH-